Protein AF-A0A8S3UXZ7-F1 (afdb_monomer_lite)

Radius of gyration: 29.66 Å; chains: 1; bounding box: 58×80×73 Å

Structure (mmCIF, N/CA/C/O backbone):
data_AF-A0A8S3UXZ7-F1
#
_entry.id   AF-A0A8S3UXZ7-F1
#
loop_
_atom_site.group_PDB
_atom_site.id
_atom_site.type_symbol
_atom_site.label_atom_id
_atom_site.label_alt_id
_atom_site.label_comp_id
_atom_site.label_asym_id
_atom_site.label_entity_id
_atom_site.label_seq_id
_atom_site.pdbx_PDB_ins_code
_atom_site.Cartn_x
_atom_site.Cartn_y
_atom_site.Cartn_z
_atom_site.occupancy
_atom_site.B_iso_or_equiv
_atom_site.auth_seq_id
_atom_site.auth_comp_id
_atom_site.auth_asym_id
_atom_site.auth_atom_id
_atom_site.pdbx_PDB_model_num
ATOM 1 N N . MET A 1 1 ? 6.087 -29.374 24.971 1.00 51.69 1 MET A N 1
ATOM 2 C CA . MET A 1 1 ? 4.994 -28.971 25.876 1.00 51.69 1 MET A CA 1
ATOM 3 C C . MET A 1 1 ? 4.621 -30.212 26.651 1.00 51.69 1 MET A C 1
ATOM 5 O O . MET A 1 1 ? 4.441 -31.235 26.006 1.00 51.69 1 MET A O 1
ATOM 9 N N . ASN A 1 2 ? 4.566 -30.136 27.978 1.00 62.00 2 ASN A N 1
ATOM 10 C CA . ASN A 1 2 ? 4.047 -31.229 28.797 1.00 62.00 2 ASN A CA 1
ATOM 11 C C . ASN A 1 2 ? 2.540 -31.013 28.898 1.00 62.00 2 ASN A C 1
ATOM 13 O O . ASN A 1 2 ? 2.114 -30.048 29.524 1.00 62.00 2 ASN A O 1
ATOM 17 N N . TRP A 1 3 ? 1.761 -31.822 28.188 1.00 73.00 3 TRP A N 1
ATOM 18 C CA . TRP A 1 3 ? 0.302 -31.762 28.223 1.00 73.00 3 TRP A CA 1
ATOM 19 C C . TRP A 1 3 ? -0.227 -32.823 29.164 1.00 73.00 3 TRP A C 1
ATOM 21 O O . TRP A 1 3 ? 0.246 -33.961 29.138 1.00 73.00 3 TRP A O 1
ATOM 31 N N . THR A 1 4 ? -1.227 -32.463 29.962 1.00 82.38 4 THR A N 1
ATOM 32 C CA . THR A 1 4 ? -2.033 -33.474 30.639 1.00 82.38 4 THR A CA 1
ATOM 33 C C . THR A 1 4 ? -2.903 -34.212 29.608 1.00 82.38 4 THR A C 1
ATOM 35 O O . THR A 1 4 ? -3.165 -33.678 28.523 1.00 82.38 4 THR A O 1
ATOM 38 N N . PRO A 1 5 ? -3.389 -35.431 29.908 1.00 76.62 5 PRO A N 1
ATOM 39 C CA . PRO A 1 5 ? -4.329 -36.134 29.031 1.00 76.62 5 PRO A CA 1
ATOM 40 C C . PRO A 1 5 ? -5.580 -35.305 28.706 1.00 76.62 5 PRO A C 1
ATOM 42 O O . PRO A 1 5 ? -6.098 -35.372 27.592 1.00 76.62 5 PRO A O 1
ATOM 45 N N . ASN A 1 6 ? -6.017 -34.473 29.657 1.00 71.94 6 ASN A N 1
ATOM 46 C CA . ASN A 1 6 ? -7.145 -33.570 29.475 1.00 71.94 6 ASN A CA 1
ATOM 47 C C . ASN A 1 6 ? -6.810 -32.431 28.498 1.00 71.94 6 ASN A C 1
ATOM 49 O O . ASN A 1 6 ? -7.572 -32.185 27.570 1.00 71.94 6 ASN A O 1
ATOM 53 N N . ASP A 1 7 ? -5.631 -31.807 28.626 1.00 74.62 7 ASP A N 1
ATOM 54 C CA . ASP A 1 7 ? -5.168 -30.788 27.669 1.00 74.62 7 ASP A CA 1
ATOM 55 C C . ASP A 1 7 ? -5.044 -31.357 26.253 1.00 74.62 7 ASP A C 1
ATOM 57 O O . ASP A 1 7 ? -5.352 -30.680 25.272 1.00 74.62 7 ASP A O 1
ATOM 61 N N . TRP A 1 8 ? -4.589 -32.606 26.125 1.00 78.44 8 TRP A N 1
ATOM 62 C CA . TRP A 1 8 ? -4.492 -33.275 24.832 1.00 78.44 8 TRP A CA 1
ATOM 63 C C . TRP A 1 8 ? -5.868 -33.449 24.194 1.00 78.44 8 TRP A C 1
ATOM 65 O O . TRP A 1 8 ? -6.073 -33.061 23.041 1.00 78.44 8 TRP A O 1
ATOM 75 N N . TYR A 1 9 ? -6.820 -34.003 24.944 1.00 70.25 9 TYR A N 1
ATOM 76 C CA . TYR A 1 9 ? -8.163 -34.237 24.434 1.00 70.25 9 TYR A CA 1
ATOM 77 C C . TYR A 1 9 ? -8.888 -32.924 24.107 1.00 70.25 9 TYR A C 1
ATOM 79 O O . TYR A 1 9 ? -9.499 -32.817 23.043 1.00 70.25 9 TYR A O 1
ATOM 87 N N . GLU A 1 10 ? -8.743 -31.897 24.950 1.00 67.12 10 GLU A N 1
ATOM 88 C CA . GLU A 1 10 ? -9.335 -30.576 24.723 1.00 67.12 10 GLU A CA 1
ATOM 89 C C . GLU A 1 10 ? -8.821 -29.896 23.449 1.00 67.12 10 GLU A C 1
ATOM 91 O O . GLU A 1 10 ? -9.565 -29.237 22.725 1.00 67.12 10 GLU A O 1
ATOM 96 N N . ASN A 1 11 ? -7.542 -30.073 23.132 1.00 68.06 11 ASN A N 1
ATOM 97 C CA . ASN A 1 11 ? -6.922 -29.334 22.039 1.00 68.06 11 ASN A CA 1
ATOM 98 C C . ASN A 1 11 ? -6.845 -30.124 20.728 1.00 68.06 11 ASN A C 1
ATOM 100 O O . ASN A 1 11 ? -6.817 -29.511 19.666 1.00 68.06 11 ASN A O 1
ATOM 104 N N . ILE A 1 12 ? -6.820 -31.458 20.769 1.00 76.00 12 ILE A N 1
ATOM 105 C CA . ILE A 1 12 ? -6.626 -32.317 19.584 1.00 76.00 12 ILE A CA 1
ATOM 106 C C . ILE A 1 12 ? -7.857 -33.180 19.272 1.00 76.00 12 ILE A C 1
ATOM 108 O O . ILE A 1 12 ? -7.993 -33.633 18.138 1.00 76.00 12 ILE A O 1
ATOM 112 N N . ARG A 1 13 ? -8.790 -33.343 20.226 1.00 71.75 13 ARG A N 1
ATOM 113 C CA . ARG A 1 13 ? -10.093 -34.027 20.058 1.00 71.75 13 ARG A CA 1
ATOM 114 C C . ARG A 1 13 ? -10.000 -35.492 19.600 1.00 71.75 13 ARG A C 1
ATOM 116 O O . ARG A 1 13 ? -10.955 -36.036 19.059 1.00 71.75 13 ARG A O 1
ATOM 123 N N . MET A 1 14 ? -8.856 -36.142 19.817 1.00 76.44 14 MET A N 1
ATOM 124 C CA . MET A 1 14 ? -8.638 -37.564 19.520 1.00 76.44 14 MET A CA 1
ATOM 125 C C . MET A 1 14 ? -7.549 -38.164 20.414 1.00 76.44 14 MET A C 1
ATOM 127 O O . MET A 1 14 ? -6.751 -37.435 21.004 1.00 76.44 14 MET A O 1
ATOM 131 N N . SER A 1 15 ? -7.481 -39.496 20.491 1.00 79.19 15 SER A N 1
ATOM 132 C CA . SER A 1 15 ? -6.426 -40.191 21.237 1.00 79.19 15 SER A CA 1
ATOM 133 C C . SER A 1 15 ? -5.047 -40.000 20.593 1.00 79.19 15 SER A C 1
ATOM 135 O O . SER A 1 15 ? -4.924 -39.833 19.377 1.00 79.19 15 SER A O 1
ATOM 137 N N . GLN A 1 16 ? -3.986 -40.070 21.403 1.00 81.81 16 GLN A N 1
ATOM 138 C CA . GLN A 1 16 ? -2.608 -39.957 20.913 1.00 81.81 16 GLN A CA 1
ATOM 139 C C . GLN A 1 16 ? -2.250 -41.076 19.919 1.00 81.81 16 GLN A C 1
ATOM 141 O O . GLN A 1 16 ? -1.509 -40.845 18.969 1.00 81.81 16 GLN A O 1
ATOM 146 N N . GLN A 1 17 ? -2.844 -42.262 20.082 1.00 79.44 17 GLN A N 1
ATOM 147 C CA . GLN A 1 17 ? -2.691 -43.383 19.155 1.00 79.44 17 GLN A CA 1
ATOM 148 C C . GLN A 1 17 ? -3.288 -43.073 17.773 1.00 79.44 17 GLN A C 1
ATOM 150 O O . GLN A 1 17 ? -2.630 -43.300 16.760 1.00 79.44 17 GLN A O 1
ATOM 155 N N . SER A 1 18 ? -4.488 -42.482 17.727 1.00 71.00 18 SER A N 1
ATOM 156 C CA . SER A 1 18 ? -5.132 -42.068 16.469 1.00 71.00 18 SER A CA 1
ATOM 157 C C . SER A 1 18 ? -4.346 -40.952 15.783 1.00 71.00 18 SER A C 1
ATOM 159 O O . SER A 1 18 ? -4.120 -40.983 14.576 1.00 71.00 18 SER A O 1
ATOM 161 N N . PHE A 1 19 ? -3.868 -39.986 16.567 1.00 84.81 19 PHE A N 1
ATOM 162 C CA . PHE A 1 19 ? -3.031 -38.901 16.069 1.00 84.81 19 PHE A CA 1
ATOM 163 C C . PHE A 1 19 ? -1.716 -39.408 15.460 1.00 84.81 19 PHE A C 1
ATOM 165 O O . PHE A 1 19 ? -1.337 -38.968 14.374 1.00 84.81 19 PHE A O 1
ATOM 172 N N . ASN A 1 20 ? -1.032 -40.340 16.133 1.00 86.00 20 ASN A N 1
ATOM 173 C CA . ASN A 1 20 ? 0.209 -40.931 15.632 1.00 86.00 20 ASN A CA 1
ATOM 174 C C . ASN A 1 20 ? -0.036 -41.709 14.336 1.00 86.00 20 ASN A C 1
ATOM 176 O O . ASN A 1 20 ? 0.680 -41.490 13.366 1.00 86.00 20 ASN A O 1
ATOM 180 N N . HIS A 1 21 ? -1.113 -42.498 14.275 1.00 78.88 21 HIS A N 1
ATOM 181 C CA . HIS A 1 21 ? -1.503 -43.198 13.052 1.00 78.88 21 HIS A CA 1
ATOM 182 C C . HIS A 1 21 ? -1.698 -42.234 11.866 1.00 78.88 21 HIS A C 1
ATOM 184 O O . HIS A 1 21 ? -1.192 -42.476 10.773 1.00 78.88 21 HIS A O 1
ATOM 190 N N . ILE A 1 22 ? -2.366 -41.095 12.083 1.00 72.62 22 ILE A N 1
ATOM 191 C CA . ILE A 1 22 ? -2.537 -40.060 11.050 1.00 72.62 22 ILE A CA 1
ATOM 192 C C . ILE A 1 22 ? -1.192 -39.424 10.669 1.00 72.62 22 ILE A C 1
ATOM 194 O O . ILE A 1 22 ? -0.946 -39.153 9.494 1.00 72.62 22 ILE A O 1
ATOM 198 N N . CYS A 1 23 ? -0.303 -39.181 11.635 1.00 85.62 23 CYS A N 1
ATOM 199 C CA . CYS A 1 23 ? 1.032 -38.652 11.355 1.00 85.62 23 CYS A CA 1
ATOM 200 C C . CYS A 1 23 ? 1.858 -39.604 10.487 1.00 85.62 23 CYS A C 1
ATOM 202 O O . CYS A 1 23 ? 2.531 -39.130 9.572 1.00 85.62 23 CYS A O 1
ATOM 204 N N . ASP A 1 24 ? 1.772 -40.910 10.734 1.00 86.94 24 ASP A N 1
ATOM 205 C CA . ASP A 1 24 ? 2.476 -41.932 9.959 1.00 86.94 24 ASP A CA 1
ATOM 206 C C . ASP A 1 24 ? 1.970 -41.963 8.514 1.00 86.94 24 ASP A C 1
ATOM 208 O O . ASP A 1 24 ? 2.770 -41.906 7.582 1.00 86.94 24 ASP A O 1
ATOM 212 N N . GLN A 1 25 ? 0.649 -41.923 8.312 1.00 77.62 25 GLN A N 1
ATOM 213 C CA . GLN A 1 25 ? 0.039 -41.857 6.976 1.00 77.62 25 GLN A CA 1
ATOM 214 C C . GLN A 1 25 ? 0.425 -40.576 6.219 1.00 77.62 25 GLN A C 1
ATOM 216 O O . GLN A 1 25 ? 0.702 -40.601 5.021 1.00 77.62 25 GLN A O 1
ATOM 221 N N . LEU A 1 26 ? 0.470 -39.435 6.915 1.00 74.00 26 LEU A N 1
ATOM 222 C CA . LEU A 1 26 ? 0.805 -38.150 6.302 1.00 74.00 26 LEU A CA 1
ATOM 223 C C . LEU A 1 26 ? 2.308 -37.968 6.070 1.00 74.00 26 LEU A C 1
ATOM 225 O O . LEU A 1 26 ? 2.684 -37.163 5.215 1.00 74.00 26 LEU A O 1
ATOM 229 N N . SER A 1 27 ? 3.169 -38.685 6.800 1.00 84.31 27 SER A N 1
ATOM 230 C CA . SER A 1 27 ? 4.629 -38.529 6.746 1.00 84.31 27 SER A CA 1
ATOM 231 C C . SER A 1 27 ? 5.166 -38.557 5.310 1.00 84.31 27 SER A C 1
ATOM 233 O O . SER A 1 27 ? 5.872 -37.631 4.911 1.00 84.31 27 SER A O 1
ATOM 235 N N . VAL A 1 28 ? 4.693 -39.505 4.496 1.00 81.00 28 VAL A N 1
ATOM 236 C CA . VAL A 1 28 ? 5.068 -39.692 3.085 1.00 81.00 28 VAL A CA 1
ATOM 237 C C . VAL A 1 28 ? 4.857 -38.425 2.244 1.00 81.00 28 VAL A C 1
ATOM 239 O O . VAL A 1 28 ? 5.622 -38.148 1.323 1.00 81.00 28 VAL A O 1
ATOM 242 N N . PHE A 1 29 ? 3.849 -37.618 2.576 1.00 67.38 29 PHE A N 1
ATOM 243 C CA . PHE A 1 29 ? 3.473 -36.429 1.808 1.00 67.38 29 PHE A CA 1
ATOM 244 C C . PHE A 1 29 ? 4.081 -35.134 2.344 1.00 67.38 29 PHE A C 1
ATOM 246 O O . PHE A 1 29 ? 4.305 -34.186 1.586 1.00 67.38 29 PHE A O 1
ATOM 253 N N . ILE A 1 30 ? 4.291 -35.038 3.660 1.00 76.06 30 ILE A N 1
ATOM 254 C CA . ILE A 1 30 ? 4.630 -33.764 4.308 1.00 76.06 30 ILE A CA 1
ATOM 255 C C . ILE A 1 30 ? 5.971 -33.762 5.034 1.00 76.06 30 ILE A C 1
ATOM 257 O O . ILE A 1 30 ? 6.363 -32.707 5.544 1.00 76.06 30 ILE A O 1
ATOM 261 N N . GLU A 1 31 ? 6.703 -34.867 5.073 1.00 82.50 31 GLU A N 1
ATOM 262 C CA . GLU A 1 31 ? 8.063 -34.881 5.595 1.00 82.50 31 GLU A CA 1
ATOM 263 C C . GLU A 1 31 ? 8.992 -33.983 4.757 1.00 82.50 31 GLU A C 1
ATOM 265 O O . GLU A 1 31 ? 8.856 -33.831 3.542 1.00 82.50 31 GLU A O 1
ATOM 270 N N . ARG A 1 32 ? 9.917 -33.287 5.425 1.00 79.31 32 ARG A N 1
ATOM 271 C CA . ARG A 1 32 ? 10.868 -32.373 4.778 1.00 79.31 32 ARG A CA 1
ATOM 272 C C . ARG A 1 32 ? 12.284 -32.749 5.177 1.00 79.31 32 ARG A C 1
ATOM 274 O O . ARG A 1 32 ? 12.514 -33.156 6.308 1.00 79.31 32 ARG A O 1
ATOM 281 N N . ARG A 1 33 ? 13.239 -32.540 4.267 1.00 74.19 33 ARG A N 1
ATOM 282 C CA . ARG A 1 33 ? 14.666 -32.803 4.507 1.00 74.19 33 ARG A CA 1
ATOM 283 C C . ARG A 1 33 ? 15.343 -31.652 5.250 1.00 74.19 33 ARG A C 1
ATOM 285 O O . ARG A 1 33 ? 15.000 -30.482 5.058 1.00 74.19 33 ARG A O 1
ATOM 292 N N . THR A 1 34 ? 16.333 -31.989 6.072 1.00 73.50 34 THR A N 1
ATOM 293 C CA . THR A 1 34 ? 17.202 -31.012 6.737 1.00 73.50 34 THR A CA 1
ATOM 294 C C . THR A 1 34 ? 18.061 -30.275 5.718 1.00 73.50 34 THR A C 1
ATOM 296 O O . THR A 1 34 ? 18.668 -30.883 4.842 1.00 73.50 34 THR A O 1
ATOM 299 N N . THR A 1 35 ? 18.103 -28.948 5.830 1.00 72.75 35 THR A N 1
ATOM 300 C CA . THR A 1 35 ? 18.946 -28.086 4.988 1.00 72.75 35 THR A CA 1
ATOM 301 C C . THR A 1 35 ? 20.026 -27.426 5.838 1.00 72.75 35 THR A C 1
ATOM 303 O O . THR A 1 35 ? 19.853 -27.291 7.049 1.00 72.75 35 THR A O 1
ATOM 306 N N . LYS A 1 36 ? 21.100 -26.928 5.205 1.00 61.19 36 LYS A N 1
ATOM 307 C CA . LYS A 1 36 ? 22.182 -26.187 5.886 1.00 61.19 36 LYS A CA 1
ATOM 308 C C . LYS A 1 36 ? 21.702 -24.945 6.661 1.00 61.19 36 LYS A C 1
ATOM 310 O O . LYS A 1 36 ? 22.404 -24.482 7.548 1.00 61.19 36 LYS A O 1
ATOM 315 N N . PHE A 1 37 ? 20.522 -24.407 6.340 1.00 57.84 37 PHE A N 1
ATOM 316 C CA . PHE A 1 37 ? 19.999 -23.176 6.943 1.00 57.84 37 PHE A CA 1
ATOM 317 C C . PHE A 1 37 ? 18.995 -23.408 8.076 1.00 57.84 37 PHE A C 1
ATOM 319 O O . PHE A 1 37 ? 18.830 -22.537 8.930 1.00 57.84 37 PHE A O 1
ATOM 326 N N . ARG A 1 38 ? 18.263 -24.531 8.067 1.00 59.34 38 ARG A N 1
ATOM 327 C CA . ARG A 1 38 ? 17.196 -24.781 9.044 1.00 59.34 38 ARG A CA 1
ATOM 328 C C . ARG A 1 38 ? 16.815 -26.258 9.125 1.00 59.34 38 ARG A C 1
ATOM 330 O O . ARG A 1 38 ? 16.622 -26.907 8.092 1.00 59.34 38 ARG A O 1
ATOM 337 N N . SER A 1 39 ? 16.591 -26.737 10.350 1.00 70.81 39 SER A N 1
ATOM 338 C CA . SER A 1 39 ? 15.921 -28.010 10.613 1.00 70.81 39 SER A CA 1
ATOM 339 C C . SER A 1 39 ? 14.406 -27.907 10.347 1.00 70.81 39 SER A C 1
ATOM 341 O O . SER A 1 39 ? 13.754 -26.940 10.765 1.00 70.81 39 SER A O 1
ATOM 343 N N . PRO A 1 40 ? 13.818 -28.861 9.608 1.00 75.69 40 PRO A N 1
ATOM 344 C CA . PRO A 1 40 ? 12.392 -28.881 9.321 1.00 75.69 40 PRO A CA 1
ATOM 345 C C . PRO A 1 40 ? 11.590 -29.137 10.600 1.00 75.69 40 PRO A C 1
ATOM 347 O O . PRO A 1 40 ? 12.055 -29.777 11.541 1.00 75.69 40 PRO A O 1
ATOM 350 N N . HIS A 1 41 ? 10.359 -28.628 10.647 1.00 77.94 41 HIS A N 1
ATOM 351 C CA . HIS A 1 41 ? 9.440 -29.009 11.714 1.00 77.94 41 HIS A CA 1
ATOM 352 C C . HIS A 1 41 ? 9.001 -30.459 11.520 1.00 77.94 41 HIS A C 1
ATOM 354 O O . HIS A 1 41 ? 8.653 -30.842 10.403 1.00 77.94 41 HIS A O 1
ATOM 360 N N . LEU A 1 42 ? 8.970 -31.212 12.621 1.00 83.31 42 LEU A N 1
ATOM 361 C CA . LEU A 1 42 ? 8.466 -32.582 12.650 1.00 83.31 42 LEU A CA 1
ATOM 362 C C . LEU A 1 42 ? 7.042 -32.652 12.085 1.00 83.31 42 LEU A C 1
ATOM 364 O O . LEU A 1 42 ? 6.236 -31.745 12.317 1.00 83.31 42 LEU A O 1
ATOM 368 N N . VAL A 1 43 ? 6.742 -33.745 11.380 1.00 81.19 43 VAL A N 1
ATOM 369 C CA . VAL A 1 43 ? 5.420 -34.039 10.802 1.00 81.19 43 VAL A CA 1
ATOM 370 C C . VAL A 1 43 ? 4.335 -33.877 11.862 1.00 81.19 43 VAL A C 1
ATOM 372 O O . VAL A 1 43 ? 3.445 -33.046 11.688 1.00 81.19 43 VAL A O 1
ATOM 375 N N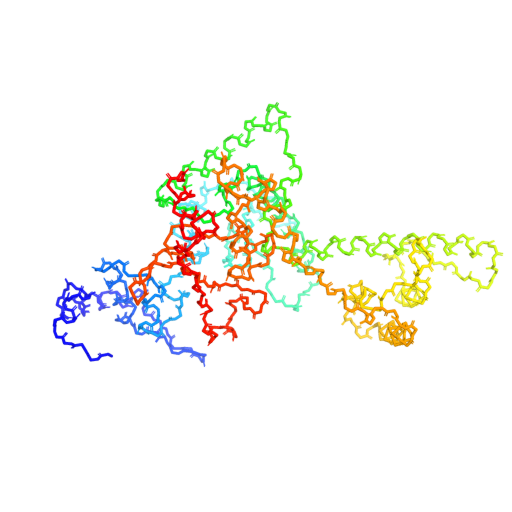 . GLY A 1 44 ? 4.498 -34.532 13.017 1.00 84.25 44 GLY A N 1
ATOM 376 C CA . GLY A 1 44 ? 3.559 -34.424 14.134 1.00 84.25 44 GLY A CA 1
ATOM 377 C C . GLY A 1 44 ? 3.306 -32.981 14.559 1.00 84.25 44 GLY A C 1
ATOM 378 O O . GLY A 1 44 ? 2.166 -32.554 14.671 1.00 84.25 44 GLY A O 1
ATOM 379 N N . LYS A 1 45 ? 4.348 -32.152 14.658 1.00 84.56 45 LYS A N 1
ATOM 380 C CA . LYS A 1 45 ? 4.195 -30.737 15.024 1.00 84.56 45 LYS A CA 1
ATOM 381 C C . LYS A 1 45 ? 3.358 -29.942 14.013 1.00 84.56 45 LYS A C 1
ATOM 383 O O . LYS A 1 45 ? 2.631 -29.035 14.407 1.00 84.56 45 LYS A O 1
ATOM 388 N N . ARG A 1 46 ? 3.454 -30.261 12.719 1.00 81.44 46 ARG A N 1
ATOM 389 C CA . ARG A 1 46 ? 2.655 -29.618 11.662 1.00 81.44 46 ARG A CA 1
ATOM 390 C C . ARG A 1 46 ? 1.204 -30.096 11.686 1.00 81.44 46 ARG A C 1
ATOM 392 O O . ARG A 1 46 ? 0.306 -29.270 11.587 1.00 81.44 46 ARG A O 1
ATOM 399 N N . VAL A 1 47 ? 0.996 -31.399 11.853 1.00 82.44 47 VAL A N 1
ATOM 400 C CA . VAL A 1 47 ? -0.327 -32.038 11.927 1.00 82.44 47 VAL A CA 1
ATOM 401 C C . VAL A 1 47 ? -1.102 -31.547 13.157 1.00 82.44 47 VAL A C 1
ATOM 403 O O . VAL A 1 47 ? -2.267 -31.173 13.058 1.00 82.44 47 VAL A O 1
ATOM 406 N N . MET A 1 48 ? -0.421 -31.422 14.295 1.00 83.62 48 MET A N 1
ATOM 407 C CA . MET A 1 48 ? -0.963 -30.929 15.566 1.00 83.62 48 MET A CA 1
ATOM 408 C C . MET A 1 48 ? -1.490 -29.493 15.476 1.00 83.62 48 MET A C 1
ATOM 410 O O . MET A 1 48 ? -2.529 -29.178 16.044 1.00 83.62 48 MET A O 1
ATOM 414 N N . VAL A 1 49 ? -0.818 -28.624 14.716 1.00 81.06 49 VAL A N 1
ATOM 415 C CA . VAL A 1 49 ? -1.277 -27.242 14.492 1.00 81.06 49 VAL A CA 1
ATOM 416 C C . VAL A 1 49 ? -2.572 -27.209 13.686 1.00 81.06 49 VAL A C 1
ATOM 418 O O . VAL A 1 49 ? -3.458 -26.414 13.994 1.00 81.06 49 VAL A O 1
ATOM 421 N N . THR A 1 50 ? -2.701 -28.083 12.688 1.00 74.25 50 THR A N 1
ATOM 422 C CA . THR A 1 50 ? -3.926 -28.210 11.892 1.00 74.25 50 THR A CA 1
ATOM 423 C C . THR A 1 50 ? -5.083 -28.716 12.747 1.00 74.25 50 THR A C 1
ATOM 425 O O . THR A 1 50 ? -6.131 -28.078 12.778 1.00 74.25 50 THR A O 1
ATOM 428 N N . PHE A 1 51 ? -4.893 -29.808 13.494 1.00 76.19 51 PHE A N 1
ATOM 429 C CA . PHE A 1 51 ? -5.958 -30.353 14.340 1.00 76.19 51 PHE A CA 1
ATOM 430 C C . PHE A 1 51 ? -6.368 -29.400 15.457 1.00 76.19 51 PHE A C 1
ATOM 432 O O . PHE A 1 51 ? -7.559 -29.226 15.686 1.00 76.19 51 PHE A O 1
ATOM 439 N N . TRP A 1 52 ? -5.423 -28.695 16.081 1.00 75.50 52 TRP A N 1
ATOM 440 C CA . TRP A 1 52 ? -5.776 -27.735 17.124 1.00 75.50 52 TRP A CA 1
ATOM 441 C C . TRP A 1 52 ? -6.544 -26.527 16.581 1.00 75.50 52 TRP A C 1
ATOM 443 O O . TRP A 1 52 ? -7.499 -26.054 17.204 1.00 75.50 52 TRP A O 1
ATOM 453 N N . ARG A 1 53 ? -6.212 -26.067 15.368 1.00 70.75 53 ARG A N 1
ATOM 454 C CA . ARG A 1 53 ? -7.034 -25.069 14.673 1.00 70.75 53 ARG A CA 1
ATOM 455 C C . ARG A 1 53 ? -8.454 -25.582 14.453 1.00 70.75 53 ARG A C 1
ATOM 457 O O . ARG A 1 53 ? -9.390 -24.841 14.732 1.00 70.75 53 ARG A O 1
ATOM 464 N N . LEU A 1 54 ? -8.602 -26.803 13.941 1.00 64.62 54 LEU A N 1
ATOM 465 C CA . LEU A 1 54 ? -9.911 -27.397 13.659 1.00 64.62 54 LEU A CA 1
ATOM 466 C C . LEU A 1 54 ? -10.736 -27.575 14.940 1.00 64.62 54 LEU A C 1
ATOM 468 O O . LEU A 1 54 ? -11.926 -27.295 14.942 1.00 64.62 54 LEU A O 1
ATOM 472 N N . ALA A 1 55 ? -10.088 -27.972 16.035 1.00 65.56 55 ALA A N 1
ATOM 473 C CA . ALA A 1 55 ? -10.727 -28.250 17.314 1.00 65.56 55 ALA A CA 1
ATOM 474 C C . ALA A 1 55 ? -11.188 -27.005 18.085 1.00 65.56 55 ALA A C 1
ATOM 476 O O . ALA A 1 55 ? -12.173 -27.078 18.815 1.00 65.56 55 ALA A O 1
ATOM 477 N N . THR A 1 56 ? -10.459 -25.888 17.989 1.00 62.28 56 THR A N 1
ATOM 478 C CA . THR A 1 56 ? -10.683 -24.712 18.861 1.00 62.28 56 THR A CA 1
ATOM 479 C C . THR A 1 56 ? -10.945 -23.416 18.100 1.00 62.28 56 THR A C 1
ATOM 481 O O . THR A 1 56 ? -11.180 -22.377 18.711 1.00 62.28 56 THR A O 1
ATOM 484 N N . ASN A 1 57 ? -10.864 -23.443 16.765 1.00 59.03 57 ASN A N 1
ATOM 485 C CA . ASN A 1 57 ? -10.963 -22.269 15.896 1.00 59.03 57 ASN A CA 1
ATOM 486 C C . ASN A 1 57 ? -10.009 -21.115 16.293 1.00 59.03 57 ASN A C 1
ATOM 488 O O . ASN A 1 57 ? -10.220 -19.950 15.953 1.00 59.03 57 ASN A O 1
ATOM 492 N N . ILE A 1 58 ? -8.908 -21.432 16.979 1.00 66.19 58 ILE A N 1
ATOM 493 C CA . ILE A 1 58 ? -7.902 -20.473 17.448 1.00 66.19 58 ILE A CA 1
ATOM 494 C C . ILE A 1 58 ? -7.033 -19.966 16.292 1.00 66.19 58 ILE A C 1
ATOM 496 O O . ILE A 1 58 ? -6.627 -20.741 15.427 1.00 66.19 58 ILE A O 1
ATOM 500 N N . GLU A 1 59 ? -6.773 -18.661 16.195 1.00 64.94 59 GLU A N 1
ATOM 501 C CA . GLU A 1 59 ? -6.083 -18.077 15.033 1.00 64.94 59 GLU A CA 1
ATOM 502 C C . GLU A 1 59 ? -4.706 -18.707 14.751 1.00 64.94 59 GLU A C 1
ATOM 504 O O . GLU A 1 59 ? -3.906 -18.939 15.661 1.00 64.94 59 GLU A O 1
ATOM 509 N N . PHE A 1 60 ? -4.351 -18.871 13.468 1.00 63.91 60 PHE A N 1
ATOM 510 C CA . PHE A 1 60 ? -3.013 -19.332 13.053 1.00 63.91 60 PHE A CA 1
ATOM 511 C C . PHE A 1 60 ? -1.879 -18.440 13.571 1.00 63.91 60 PHE A C 1
ATOM 513 O O . PHE A 1 60 ? -0.745 -18.897 13.735 1.00 63.91 60 PHE A O 1
ATOM 520 N N . ARG A 1 61 ? -2.177 -17.164 13.852 1.00 62.66 61 ARG A N 1
ATOM 521 C CA . ARG A 1 61 ? -1.263 -16.243 14.534 1.00 62.66 61 ARG A CA 1
ATOM 522 C C . ARG A 1 61 ? -0.897 -16.787 15.916 1.00 62.66 61 ARG A C 1
ATOM 524 O O . ARG A 1 61 ? 0.289 -16.888 16.221 1.00 62.66 61 ARG A O 1
ATOM 531 N N . THR A 1 62 ? -1.897 -17.157 16.707 1.00 68.44 62 THR A N 1
ATOM 532 C CA . THR A 1 62 ? -1.751 -17.674 18.070 1.00 68.44 62 THR A CA 1
ATOM 533 C C . THR A 1 62 ? -1.117 -19.063 18.073 1.00 68.44 62 THR A C 1
ATOM 535 O O . THR A 1 62 ? -0.158 -19.285 18.808 1.00 68.44 62 THR A O 1
ATOM 538 N N . LEU A 1 63 ? -1.527 -19.957 17.167 1.00 70.19 63 LEU A N 1
ATOM 539 C CA . LEU A 1 63 ? -0.893 -21.276 17.013 1.00 70.19 63 LEU A CA 1
ATOM 540 C C . LEU A 1 63 ? 0.576 -21.175 16.603 1.00 70.19 63 LEU A C 1
ATOM 542 O O . LEU A 1 63 ? 1.420 -21.889 17.134 1.00 70.19 63 LEU A O 1
ATOM 546 N N . GLY A 1 64 ? 0.917 -20.256 15.697 1.00 71.31 64 GLY A N 1
ATOM 547 C CA . GLY A 1 64 ? 2.310 -20.008 15.328 1.00 71.31 64 GLY A CA 1
ATOM 548 C C . GLY A 1 64 ? 3.174 -19.648 16.541 1.00 71.31 64 GLY A C 1
ATOM 549 O O . GLY A 1 64 ? 4.285 -20.157 16.673 1.00 71.31 64 GLY A O 1
ATOM 550 N N . HIS A 1 65 ? 2.650 -18.831 17.461 1.00 74.75 65 HIS A N 1
ATOM 551 C CA . HIS A 1 65 ? 3.335 -18.502 18.712 1.00 74.75 65 HIS A CA 1
ATOM 552 C C . HIS A 1 65 ? 3.442 -19.708 19.653 1.00 74.75 65 HIS A C 1
ATOM 554 O O . HIS A 1 65 ? 4.549 -20.016 20.089 1.00 74.75 65 HIS A O 1
ATOM 560 N N . LEU A 1 66 ? 2.338 -20.422 19.896 1.00 76.81 66 LEU A N 1
ATOM 561 C CA . LEU A 1 66 ? 2.304 -21.601 20.771 1.00 76.81 66 LEU A CA 1
ATOM 562 C C . LEU A 1 66 ? 3.289 -22.683 20.311 1.00 76.81 66 LEU A C 1
ATOM 564 O O . LEU A 1 66 ? 4.040 -23.237 21.106 1.00 76.81 66 LEU A O 1
ATOM 568 N N . PHE A 1 67 ? 3.366 -22.933 19.006 1.00 75.81 67 PHE A N 1
ATOM 569 C CA . PHE A 1 67 ? 4.242 -23.958 18.450 1.00 75.81 67 PHE A CA 1
ATOM 570 C C . PHE A 1 67 ? 5.632 -23.453 18.063 1.00 75.81 67 PHE A C 1
ATOM 572 O O . PHE A 1 67 ? 6.439 -24.231 17.554 1.00 75.81 67 PHE A O 1
ATOM 579 N N . GLY A 1 68 ? 5.961 -22.175 18.254 1.00 76.19 68 GLY A N 1
ATOM 580 C CA . GLY A 1 68 ? 7.229 -21.620 17.766 1.00 76.19 68 GLY A CA 1
ATOM 581 C C . GLY A 1 68 ? 7.413 -21.810 16.250 1.00 76.19 68 GLY A C 1
ATOM 582 O O . GLY A 1 68 ? 8.516 -22.089 15.775 1.00 76.19 68 GLY A O 1
ATOM 583 N N . MET A 1 69 ? 6.320 -21.723 15.488 1.00 74.31 69 MET A N 1
ATOM 584 C CA . MET A 1 69 ? 6.318 -21.785 14.029 1.00 74.31 69 MET A CA 1
ATOM 585 C C . MET A 1 69 ? 6.155 -20.388 13.434 1.00 74.31 69 MET A C 1
ATOM 587 O O . MET A 1 69 ? 5.388 -19.552 13.910 1.00 74.31 69 MET A O 1
ATOM 591 N N . GLY A 1 70 ? 6.870 -20.119 12.341 1.00 63.78 70 GLY A N 1
ATOM 592 C CA . GLY A 1 70 ? 6.668 -18.879 11.597 1.00 63.78 70 GLY A CA 1
ATOM 593 C C . GLY A 1 70 ? 5.246 -18.811 11.033 1.00 63.78 70 GLY A C 1
ATOM 594 O O . GLY A 1 70 ? 4.735 -19.814 10.548 1.00 63.78 70 GLY A O 1
ATOM 595 N N . ARG A 1 71 ? 4.621 -17.623 11.027 1.00 60.72 71 ARG A N 1
ATOM 596 C CA . ARG A 1 71 ? 3.279 -17.419 10.437 1.00 60.72 71 ARG A CA 1
ATOM 597 C C . ARG A 1 71 ? 3.180 -17.927 8.999 1.00 60.72 71 ARG A C 1
ATOM 599 O O . ARG A 1 71 ? 2.205 -18.569 8.663 1.00 60.72 71 ARG A O 1
ATOM 606 N N . SER A 1 72 ? 4.222 -17.728 8.191 1.00 55.56 72 SER A N 1
ATOM 607 C CA . SER A 1 72 ? 4.312 -18.259 6.823 1.00 55.56 72 SER A CA 1
ATOM 608 C C . SER A 1 72 ? 4.351 -19.789 6.738 1.00 55.56 72 SER A C 1
ATOM 610 O O . SER A 1 72 ? 4.168 -20.339 5.662 1.00 55.56 72 SER A O 1
ATOM 612 N N . THR A 1 73 ? 4.631 -20.474 7.846 1.00 60.28 73 THR A N 1
ATOM 613 C CA . THR A 1 73 ? 4.624 -21.937 7.962 1.00 60.28 73 THR A CA 1
ATOM 614 C C . THR A 1 73 ? 3.297 -22.459 8.514 1.00 60.28 73 THR A C 1
ATOM 616 O O . THR A 1 73 ? 2.908 -23.565 8.165 1.00 60.28 73 THR A O 1
ATOM 619 N N . ALA A 1 74 ? 2.608 -21.668 9.345 1.00 56.34 74 ALA A N 1
ATOM 620 C CA . ALA A 1 74 ? 1.278 -21.985 9.867 1.00 56.34 74 ALA A CA 1
ATOM 621 C C . ALA A 1 74 ? 0.154 -21.627 8.873 1.00 56.34 74 ALA A C 1
ATOM 623 O O . ALA A 1 74 ? -0.850 -22.319 8.815 1.00 56.34 74 ALA A O 1
ATOM 624 N N . TRP A 1 75 ? 0.333 -20.559 8.088 1.00 56.69 75 TRP A N 1
ATOM 625 C CA . TRP A 1 75 ? -0.631 -20.062 7.109 1.00 56.69 75 TRP A CA 1
ATOM 626 C C . TRP A 1 75 ? 0.079 -19.244 6.020 1.00 56.69 75 TRP A C 1
ATOM 628 O O . TRP A 1 75 ? 0.468 -18.089 6.224 1.00 56.69 75 TRP A O 1
ATOM 638 N N . LYS A 1 76 ? 0.259 -19.859 4.850 1.00 51.12 76 LYS A N 1
ATOM 639 C CA . LYS A 1 76 ? 0.447 -19.190 3.555 1.00 51.12 76 LYS A CA 1
ATOM 640 C C . LYS A 1 76 ? 0.274 -20.236 2.455 1.00 51.12 76 LYS A C 1
ATOM 642 O O . LYS A 1 76 ? 1.145 -21.085 2.280 1.00 51.12 76 LYS A O 1
ATOM 647 N N . HIS A 1 77 ? -0.809 -20.142 1.692 1.00 55.44 77 HIS A N 1
ATOM 648 C CA . HIS A 1 77 ? -0.798 -20.696 0.344 1.00 55.44 77 HIS A CA 1
ATOM 649 C C . HIS A 1 77 ? 0.065 -19.754 -0.494 1.00 55.44 77 HIS A C 1
ATOM 651 O O . HIS A 1 77 ? -0.218 -18.563 -0.588 1.00 55.44 77 HIS A O 1
ATOM 657 N N . HIS A 1 78 ? 1.194 -20.250 -0.993 1.00 61.94 78 HIS A N 1
ATOM 658 C CA . HIS A 1 78 ? 1.961 -19.512 -1.992 1.00 61.94 78 HIS A CA 1
ATOM 659 C C . HIS A 1 78 ? 1.140 -19.448 -3.280 1.00 61.94 78 HIS A C 1
ATOM 661 O O . HIS A 1 78 ? 0.500 -20.439 -3.619 1.00 61.94 78 HIS A O 1
ATOM 667 N N . ASP A 1 79 ? 1.211 -18.351 -4.029 1.00 68.94 79 ASP A N 1
ATOM 668 C CA . ASP A 1 79 ? 0.485 -18.223 -5.301 1.00 68.94 79 ASP A CA 1
ATOM 669 C C . ASP A 1 79 ? 0.818 -19.378 -6.262 1.00 68.94 79 ASP A C 1
ATOM 671 O O . ASP A 1 79 ? -0.062 -19.946 -6.898 1.00 68.94 79 ASP A O 1
ATOM 675 N N . ALA A 1 80 ? 2.073 -19.844 -6.260 1.00 75.62 80 ALA A N 1
ATOM 676 C CA . ALA A 1 80 ? 2.497 -21.036 -6.996 1.00 75.62 80 ALA A CA 1
ATOM 677 C C . ALA A 1 80 ? 1.808 -22.338 -6.537 1.00 75.62 80 ALA A C 1
ATOM 679 O O . ALA A 1 80 ? 1.599 -23.241 -7.342 1.00 75.62 80 ALA A O 1
ATOM 680 N N . HIS A 1 81 ? 1.452 -22.444 -5.255 1.00 76.88 81 HIS A N 1
ATOM 681 C CA . HIS A 1 81 ? 0.658 -23.554 -4.729 1.00 76.88 81 HIS A CA 1
ATOM 682 C C . HIS A 1 81 ? -0.811 -23.412 -5.130 1.00 76.88 81 HIS A C 1
ATOM 684 O O . HIS A 1 81 ? -1.424 -24.403 -5.501 1.00 76.88 81 HIS A O 1
ATOM 690 N N . VAL A 1 82 ? -1.376 -22.201 -5.089 1.00 80.25 82 VAL A N 1
ATOM 691 C CA . VAL A 1 82 ? -2.748 -21.958 -5.566 1.00 80.25 82 VAL A CA 1
ATOM 692 C C . VAL A 1 82 ? -2.864 -22.315 -7.045 1.00 80.25 82 VAL A C 1
ATOM 694 O O . VAL A 1 82 ? -3.805 -22.998 -7.428 1.00 80.25 82 VAL A O 1
ATOM 697 N N . LEU A 1 83 ? -1.876 -21.928 -7.859 1.00 84.44 83 LEU A N 1
ATOM 698 C CA . LEU A 1 83 ? -1.807 -22.330 -9.259 1.00 84.44 83 LEU A CA 1
ATOM 699 C C . LEU A 1 83 ? -1.777 -23.854 -9.383 1.00 84.44 83 LEU A C 1
ATOM 701 O O . LEU A 1 83 ? -2.614 -24.394 -10.092 1.00 84.44 83 LEU A O 1
ATOM 705 N N . ARG A 1 84 ? -0.876 -24.543 -8.671 1.00 82.75 84 ARG A N 1
ATOM 706 C CA . ARG A 1 84 ? -0.729 -26.008 -8.746 1.00 82.75 84 ARG A CA 1
ATOM 707 C C . ARG A 1 84 ? -2.026 -26.769 -8.452 1.00 82.75 84 ARG A C 1
ATOM 709 O O . ARG A 1 84 ? -2.284 -27.771 -9.102 1.00 82.75 84 ARG A O 1
ATOM 716 N N . GLU A 1 85 ? -2.831 -26.276 -7.518 1.00 80.56 85 GLU A N 1
ATOM 717 C CA . GLU A 1 85 ? -4.111 -26.892 -7.134 1.00 80.56 85 GLU A CA 1
ATOM 718 C C . GLU A 1 85 ? -5.300 -26.413 -7.989 1.00 80.56 85 GLU A C 1
ATOM 720 O O . GLU A 1 85 ? -6.434 -26.840 -7.785 1.00 80.56 85 GLU A O 1
ATOM 725 N N . SER A 1 86 ? -5.084 -25.484 -8.922 1.00 83.88 86 SER A N 1
ATOM 726 C CA . SER A 1 86 ? -6.162 -24.908 -9.725 1.00 83.88 86 SER A CA 1
ATOM 727 C C . SER A 1 86 ? -6.493 -25.756 -10.953 1.00 83.88 86 SER A C 1
ATOM 729 O O . SER A 1 86 ? -5.625 -26.377 -11.570 1.00 83.88 86 SER A O 1
ATOM 731 N N . SER A 1 87 ? -7.747 -25.674 -11.403 1.00 88.25 87 SER A N 1
ATOM 732 C CA . SER A 1 87 ? -8.167 -26.245 -12.689 1.00 88.25 87 SER A CA 1
ATOM 733 C C . SER A 1 87 ? -7.400 -25.659 -13.882 1.00 88.25 87 SER A C 1
ATOM 735 O O . SER A 1 87 ? -7.260 -26.330 -14.900 1.00 88.25 87 SER A O 1
ATOM 737 N N . VAL A 1 88 ? -6.862 -24.440 -13.752 1.00 89.06 88 VAL A N 1
ATOM 738 C CA . VAL A 1 88 ? -6.000 -23.804 -14.760 1.00 89.06 88 VAL A CA 1
ATOM 739 C C . VAL A 1 88 ? -4.728 -24.619 -14.966 1.00 89.06 88 VAL A C 1
ATOM 741 O O . VAL A 1 88 ? -4.372 -24.894 -16.105 1.00 89.06 88 VAL A O 1
ATOM 744 N N . PHE A 1 89 ? -4.066 -25.053 -13.889 1.00 90.12 89 PHE A N 1
ATOM 745 C CA . PHE A 1 89 ? -2.841 -25.849 -13.991 1.00 90.12 89 PHE A CA 1
ATOM 746 C C . PHE A 1 89 ? -3.099 -27.216 -14.620 1.00 90.12 89 PHE A C 1
ATOM 748 O O . PHE A 1 89 ? -2.310 -27.644 -15.461 1.00 90.12 89 PHE A O 1
ATOM 755 N N . LEU A 1 90 ? -4.210 -27.870 -14.261 1.00 89.69 90 LEU A N 1
ATOM 756 C CA . LEU A 1 90 ? -4.607 -29.147 -14.860 1.00 89.69 90 LEU A CA 1
ATOM 757 C C . LEU A 1 90 ? -4.829 -29.002 -16.371 1.00 89.69 90 LEU A C 1
ATOM 759 O O . LEU A 1 90 ? -4.175 -29.689 -17.149 1.00 89.69 90 LEU A O 1
ATOM 763 N N . LYS A 1 91 ? -5.669 -28.047 -16.788 1.00 91.19 91 LYS A N 1
ATOM 764 C CA . LYS A 1 91 ? -5.969 -27.805 -18.208 1.00 91.19 91 LYS A CA 1
ATOM 765 C C . LYS A 1 91 ? -4.745 -27.367 -19.006 1.00 91.19 91 LYS A C 1
ATOM 767 O O . LYS A 1 91 ? -4.548 -27.818 -20.126 1.00 91.19 91 LYS A O 1
ATOM 772 N N . ALA A 1 92 ? -3.906 -26.499 -18.443 1.00 90.44 92 ALA A N 1
ATOM 773 C CA . ALA A 1 92 ? -2.705 -26.026 -19.126 1.00 90.44 92 ALA A CA 1
ATOM 774 C C . ALA A 1 92 ? -1.671 -27.141 -19.302 1.00 90.44 92 ALA A C 1
ATOM 776 O O . ALA A 1 92 ? -1.069 -27.263 -20.363 1.00 90.44 92 ALA A O 1
ATOM 777 N N . SER A 1 93 ? -1.509 -27.990 -18.286 1.00 89.19 93 SER A N 1
ATOM 778 C CA . SER A 1 93 ? -0.599 -29.138 -18.355 1.00 89.19 93 SER A CA 1
ATOM 779 C C . SER A 1 93 ? -1.103 -30.228 -19.301 1.00 89.19 93 SER A C 1
ATOM 781 O O . SER A 1 93 ? -0.286 -30.949 -19.862 1.00 89.19 93 SER A O 1
ATOM 783 N N . ALA A 1 94 ? -2.420 -30.321 -19.506 1.00 89.19 94 ALA A N 1
ATOM 784 C CA . ALA A 1 94 ? -3.043 -31.189 -20.503 1.00 89.19 94 ALA A CA 1
ATOM 785 C C . ALA A 1 94 ? -3.041 -30.598 -21.930 1.00 89.19 94 ALA A C 1
ATOM 787 O O . ALA A 1 94 ? -3.459 -31.276 -22.861 1.00 89.19 94 ALA A O 1
ATOM 788 N N . GLY A 1 95 ? -2.591 -29.350 -22.122 1.00 87.38 95 GLY A N 1
ATOM 789 C CA . GLY A 1 95 ? -2.638 -28.672 -23.425 1.00 87.38 95 GLY A CA 1
ATOM 790 C C . GLY A 1 95 ? -4.041 -28.215 -23.849 1.00 87.38 95 GLY A C 1
ATOM 791 O O . GLY A 1 95 ? -4.258 -27.900 -25.009 1.00 87.38 95 GLY A O 1
ATOM 792 N N . GLU A 1 96 ? -5.001 -28.160 -22.924 1.00 90.69 96 GLU A N 1
ATOM 793 C CA . GLU A 1 96 ? -6.401 -27.796 -23.198 1.00 90.69 96 GLU A CA 1
ATOM 794 C C . GLU A 1 96 ? -6.703 -26.312 -22.938 1.00 90.69 96 GLU A C 1
ATOM 796 O O . GLU A 1 96 ? -7.777 -25.818 -23.281 1.00 90.69 96 GLU A O 1
ATOM 801 N N . LEU A 1 97 ? -5.803 -25.602 -22.248 1.00 90.81 97 LEU A N 1
ATOM 802 C CA . LEU A 1 97 ? -6.043 -24.213 -21.845 1.00 90.81 97 LEU A CA 1
ATOM 803 C C . LEU A 1 97 ? -5.713 -23.203 -22.946 1.00 90.81 97 LEU A C 1
ATOM 805 O O . LEU A 1 97 ? -6.416 -22.204 -23.091 1.00 90.81 97 LEU A O 1
ATOM 809 N N . LEU A 1 98 ? -4.596 -23.416 -23.639 1.00 89.62 98 LEU A N 1
ATOM 810 C CA . LEU A 1 98 ? -4.068 -22.496 -24.639 1.00 89.62 98 LEU A CA 1
ATOM 811 C C . LEU A 1 98 ? -4.389 -23.025 -26.042 1.00 89.62 98 LEU A C 1
ATOM 813 O O . LEU A 1 98 ? -4.512 -24.234 -26.218 1.00 89.62 98 LEU A O 1
ATOM 817 N N . PRO A 1 99 ? -4.547 -22.141 -27.037 1.00 87.19 99 PRO A N 1
ATOM 818 C CA . PRO A 1 99 ? -4.796 -22.563 -28.408 1.00 87.19 99 PRO A CA 1
ATOM 819 C C . PRO A 1 99 ? -3.584 -23.304 -28.999 1.00 87.19 99 PRO A C 1
ATOM 821 O O . PRO A 1 99 ? -2.439 -22.965 -28.709 1.00 87.19 99 PRO A O 1
ATOM 824 N N . ASN A 1 100 ? -3.848 -24.283 -29.867 1.00 84.81 100 ASN A N 1
ATOM 825 C CA . ASN A 1 100 ? -2.848 -25.219 -30.406 1.00 84.81 100 ASN A CA 1
ATOM 826 C C . ASN A 1 100 ? -2.085 -24.701 -31.640 1.00 84.81 100 ASN A C 1
ATOM 828 O O . ASN A 1 100 ? -1.749 -25.485 -32.525 1.00 84.81 100 ASN A O 1
ATOM 832 N N . TRP A 1 101 ? -1.835 -23.396 -31.740 1.00 90.56 101 TRP A N 1
ATOM 833 C CA . TRP A 1 101 ? -0.999 -22.843 -32.811 1.00 90.56 101 TRP A CA 1
ATOM 834 C C . TRP A 1 101 ? 0.432 -22.607 -32.322 1.00 90.56 101 TRP A C 1
ATOM 836 O O . TRP A 1 101 ? 0.674 -22.454 -31.125 1.00 90.56 101 TRP A O 1
ATOM 846 N N . THR A 1 102 ? 1.372 -22.567 -33.259 1.00 89.81 102 THR A N 1
ATOM 847 C CA . THR A 1 102 ? 2.778 -22.227 -33.026 1.00 89.81 102 THR A CA 1
ATOM 848 C C . THR A 1 102 ? 3.215 -21.143 -34.004 1.00 89.81 102 THR A C 1
ATOM 850 O O . THR A 1 102 ? 2.653 -21.011 -35.092 1.00 89.81 102 THR A O 1
ATOM 853 N N . GLU A 1 103 ? 4.188 -20.334 -33.594 1.00 91.75 103 GLU A N 1
ATOM 854 C CA . GLU A 1 103 ? 4.879 -19.384 -34.464 1.00 91.75 103 GLU A CA 1
ATOM 855 C C . GLU A 1 103 ? 6.325 -19.829 -34.664 1.00 91.75 103 GLU A C 1
ATOM 857 O O . GLU A 1 103 ? 7.020 -20.168 -33.706 1.00 91.75 103 GLU A O 1
ATOM 862 N N . ASN A 1 104 ? 6.790 -19.803 -35.911 1.00 91.50 104 ASN A N 1
ATOM 863 C CA . ASN A 1 104 ? 8.169 -20.127 -36.235 1.00 91.50 104 ASN A CA 1
ATOM 864 C C . ASN A 1 104 ? 9.072 -18.915 -35.967 1.00 91.50 104 ASN A C 1
ATOM 866 O O . ASN A 1 104 ? 8.972 -17.892 -36.647 1.00 91.50 104 ASN A O 1
ATOM 870 N N . LEU A 1 105 ? 9.949 -19.037 -34.973 1.00 87.75 105 LEU A N 1
ATOM 871 C CA . LEU A 1 105 ? 10.958 -18.045 -34.620 1.00 87.75 105 LEU A CA 1
ATOM 872 C C . LEU A 1 105 ? 12.338 -18.678 -34.795 1.00 87.75 105 LEU A C 1
ATOM 874 O O . LEU A 1 105 ? 12.706 -19.576 -34.043 1.00 87.75 105 LEU A O 1
ATOM 878 N N . ASP A 1 106 ? 13.092 -18.229 -35.799 1.00 86.62 106 ASP A N 1
ATOM 879 C CA . ASP A 1 106 ? 14.448 -18.714 -36.100 1.00 86.62 106 ASP A CA 1
ATOM 880 C C . ASP A 1 106 ? 14.552 -20.254 -36.207 1.00 86.62 106 ASP A C 1
ATOM 882 O O . ASP A 1 106 ? 15.467 -20.874 -35.664 1.00 86.62 106 ASP A O 1
ATOM 886 N N . ASN A 1 107 ? 13.613 -20.884 -36.928 1.00 90.06 107 ASN A N 1
ATOM 887 C CA . ASN A 1 107 ? 13.471 -22.343 -37.081 1.00 90.06 107 ASN A CA 1
ATOM 888 C C . ASN A 1 107 ? 13.065 -23.098 -35.804 1.00 90.06 107 ASN A C 1
ATOM 890 O O . ASN A 1 107 ? 13.198 -24.323 -35.738 1.00 90.06 107 ASN A O 1
ATOM 894 N N . VAL A 1 108 ? 12.547 -22.395 -34.797 1.00 88.62 108 VAL A N 1
ATOM 895 C CA . VAL A 1 108 ? 11.948 -22.987 -33.600 1.00 88.62 108 VAL A CA 1
ATOM 896 C C . VAL A 1 108 ? 10.446 -22.732 -33.626 1.00 88.62 108 VAL A C 1
ATOM 898 O O . VAL A 1 108 ? 10.008 -21.590 -33.701 1.00 88.62 108 VAL A O 1
ATOM 901 N N . GLU A 1 109 ? 9.648 -23.793 -33.537 1.00 89.56 109 GLU A N 1
ATOM 902 C CA . GLU A 1 109 ? 8.198 -23.682 -33.364 1.00 89.56 109 GLU A CA 1
ATOM 903 C C . GLU A 1 109 ? 7.881 -23.315 -31.912 1.00 89.56 109 GLU A C 1
ATOM 905 O O . GLU A 1 109 ? 8.142 -24.084 -30.981 1.00 89.56 109 GLU A O 1
ATOM 910 N N . VAL A 1 110 ? 7.332 -22.121 -31.711 1.00 89.12 110 VAL A N 1
ATOM 911 C CA . VAL A 1 110 ? 7.090 -21.542 -30.393 1.00 89.12 110 VAL A CA 1
ATOM 912 C C . VAL A 1 110 ? 5.581 -21.471 -30.125 1.00 89.12 110 VAL A C 1
ATOM 914 O O . VAL A 1 110 ? 4.875 -20.740 -30.820 1.00 89.12 110 VAL A O 1
ATOM 917 N N . PRO A 1 111 ? 5.052 -22.212 -29.131 1.00 89.88 111 PRO A N 1
ATOM 918 C CA . PRO A 1 111 ? 3.641 -22.140 -28.758 1.00 89.88 111 PRO A CA 1
ATOM 919 C C . PRO A 1 111 ? 3.336 -20.878 -27.931 1.00 89.88 111 PRO A C 1
ATOM 921 O O . PRO A 1 111 ? 4.248 -20.240 -27.398 1.00 89.88 111 PRO A O 1
ATOM 924 N N . PRO A 1 112 ? 2.056 -20.514 -27.747 1.00 91.19 112 PRO A N 1
ATOM 925 C CA . PRO A 1 112 ? 1.673 -19.470 -26.806 1.00 91.19 112 PRO A CA 1
ATOM 926 C C . PRO A 1 112 ? 2.023 -19.853 -25.359 1.00 91.19 112 PRO A C 1
ATOM 928 O O . PRO A 1 112 ? 1.907 -21.008 -24.949 1.00 91.19 112 PRO A O 1
ATOM 931 N N . PHE A 1 113 ? 2.373 -18.850 -24.546 1.00 90.06 113 PHE A N 1
ATOM 932 C CA . PHE A 1 113 ? 2.658 -19.017 -23.117 1.00 90.06 113 PHE A CA 1
ATOM 933 C C . PHE A 1 113 ? 1.859 -18.039 -22.260 1.00 90.06 113 PHE A C 1
ATOM 935 O O . PHE A 1 113 ? 1.598 -16.898 -22.644 1.00 90.06 113 PHE A O 1
ATOM 942 N N . ILE A 1 114 ? 1.564 -18.453 -21.031 1.00 90.38 114 ILE A N 1
ATOM 943 C CA . ILE A 1 114 ? 1.135 -17.554 -19.961 1.00 90.38 114 ILE A CA 1
ATOM 944 C C . ILE A 1 114 ? 2.373 -16.894 -19.355 1.00 90.38 114 ILE A C 1
ATOM 946 O O . ILE A 1 114 ? 3.386 -17.550 -19.116 1.00 90.38 114 ILE A O 1
ATOM 950 N N . ILE A 1 115 ? 2.293 -15.598 -19.060 1.00 87.06 115 ILE A N 1
ATOM 951 C CA . ILE A 1 115 ? 3.375 -14.871 -18.393 1.00 87.06 115 ILE A CA 1
ATOM 952 C C . ILE A 1 115 ? 3.174 -14.918 -16.876 1.00 87.06 115 ILE A C 1
ATOM 954 O O . ILE A 1 115 ? 2.210 -14.381 -16.332 1.00 87.06 115 ILE A O 1
ATOM 958 N N . GLY A 1 116 ? 4.117 -15.552 -16.187 1.00 82.38 116 GLY A N 1
ATOM 959 C CA . GLY A 1 116 ? 4.146 -15.709 -14.741 1.00 82.38 116 GLY A CA 1
ATOM 960 C C . GLY A 1 116 ? 4.937 -14.620 -14.016 1.00 82.38 116 GLY A C 1
ATOM 961 O O . GLY A 1 116 ? 5.789 -13.921 -14.563 1.00 82.38 116 GLY A O 1
ATOM 962 N N . ASP A 1 117 ? 4.639 -14.473 -12.731 1.00 72.62 117 ASP A N 1
ATOM 963 C CA . ASP A 1 117 ? 5.491 -13.776 -11.758 1.00 72.62 117 ASP A CA 1
ATOM 964 C C . ASP A 1 117 ? 6.796 -14.552 -11.499 1.00 72.62 117 ASP A C 1
ATOM 966 O O . ASP A 1 117 ? 6.781 -15.786 -11.564 1.00 72.62 117 ASP A O 1
ATOM 970 N N . PRO A 1 118 ? 7.915 -13.881 -11.157 1.00 72.56 118 PRO A N 1
ATOM 971 C CA . PRO A 1 118 ? 9.134 -14.539 -10.680 1.00 72.56 118 PRO A CA 1
ATOM 972 C C . PRO A 1 118 ? 8.917 -15.658 -9.647 1.00 72.56 118 PRO A C 1
ATOM 974 O O . PRO A 1 118 ? 9.698 -16.616 -9.605 1.00 72.56 118 PRO A O 1
ATOM 977 N N . ALA A 1 119 ? 7.858 -15.558 -8.834 1.00 73.06 119 ALA A N 1
ATOM 978 C CA . ALA A 1 119 ? 7.493 -16.553 -7.827 1.00 73.06 119 ALA A CA 1
ATOM 979 C C . ALA A 1 119 ? 6.965 -17.894 -8.385 1.00 73.06 119 ALA A C 1
ATOM 981 O O . ALA A 1 119 ? 6.936 -18.881 -7.645 1.00 73.06 119 ALA A O 1
ATOM 982 N N . TYR A 1 120 ? 6.548 -17.959 -9.652 1.00 82.81 120 TYR A N 1
ATOM 983 C CA . TYR A 1 120 ? 6.039 -19.184 -10.277 1.00 82.81 120 TYR A CA 1
ATOM 984 C C . TYR A 1 120 ? 7.169 -20.064 -10.847 1.00 82.81 120 TYR A C 1
ATOM 986 O O . TYR A 1 120 ? 8.295 -19.595 -11.052 1.00 82.81 120 TYR A O 1
ATOM 994 N N . PRO A 1 121 ? 6.928 -21.368 -11.079 1.00 82.88 121 PRO A N 1
ATOM 995 C CA . PRO A 1 121 ? 7.849 -22.205 -11.848 1.00 82.88 121 PRO A CA 1
ATOM 996 C C . PRO A 1 121 ? 7.849 -21.814 -13.335 1.00 82.88 121 PRO A C 1
ATOM 998 O O . PRO A 1 121 ? 6.895 -21.215 -13.818 1.00 82.88 121 PRO A O 1
ATOM 1001 N N . SER A 1 122 ? 8.916 -22.171 -14.054 1.00 85.31 122 SER A N 1
ATOM 1002 C CA . SER A 1 122 ? 8.905 -22.151 -15.523 1.00 85.31 122 SER A CA 1
ATOM 1003 C C . SER A 1 122 ? 8.341 -23.484 -16.008 1.00 85.31 122 SER A C 1
ATOM 1005 O O . SER A 1 122 ? 8.816 -24.525 -15.557 1.00 85.31 122 SER A O 1
ATOM 1007 N N . LEU A 1 123 ? 7.333 -23.457 -16.877 1.00 89.75 123 LEU A N 1
ATOM 1008 C CA . LEU A 1 123 ? 6.659 -24.635 -17.436 1.00 89.75 123 LEU A CA 1
ATOM 1009 C C . LEU A 1 123 ? 6.519 -24.472 -18.955 1.00 89.75 123 LEU A C 1
ATOM 1011 O O . LEU A 1 123 ? 6.687 -23.372 -19.475 1.00 89.75 123 LEU A O 1
ATOM 1015 N N . THR A 1 124 ? 6.150 -25.544 -19.657 1.00 88.38 124 THR A N 1
ATOM 1016 C CA . THR A 1 124 ? 5.935 -25.542 -21.120 1.00 88.38 124 THR A CA 1
ATOM 1017 C C . THR A 1 124 ? 4.850 -24.570 -21.587 1.00 88.38 124 THR A C 1
ATOM 1019 O O . THR A 1 124 ? 4.822 -24.205 -22.750 1.00 88.38 124 THR A O 1
ATOM 1022 N N . TRP A 1 125 ? 3.984 -24.127 -20.679 1.00 91.00 125 TRP A N 1
ATOM 1023 C CA . TRP A 1 125 ? 2.890 -23.186 -20.923 1.00 91.00 125 TRP A CA 1
ATOM 1024 C C . TRP A 1 125 ? 2.972 -21.935 -20.027 1.00 91.00 125 TRP A C 1
ATOM 1026 O O . TRP A 1 125 ? 2.097 -21.073 -20.097 1.00 91.00 125 TRP A O 1
ATOM 1036 N N . LEU A 1 126 ? 3.998 -21.821 -19.168 1.00 90.75 126 LEU A N 1
ATOM 1037 C CA . LEU A 1 126 ? 4.176 -20.716 -18.213 1.00 90.75 126 LEU A CA 1
ATOM 1038 C C . LEU A 1 126 ? 5.613 -20.199 -18.237 1.00 90.75 126 LEU A C 1
ATOM 1040 O O . LEU A 1 126 ? 6.535 -20.848 -17.740 1.00 90.75 126 LEU A O 1
ATOM 1044 N N . MET A 1 127 ? 5.789 -18.991 -18.754 1.00 89.94 127 MET A N 1
ATOM 1045 C CA . MET A 1 127 ? 7.084 -18.343 -18.909 1.00 89.94 127 MET A CA 1
ATOM 1046 C C . MET A 1 127 ? 7.303 -17.282 -17.829 1.00 89.94 127 MET A C 1
ATOM 1048 O O . MET A 1 127 ? 6.377 -16.567 -17.448 1.00 89.94 127 MET A O 1
ATOM 1052 N N . LYS A 1 128 ? 8.536 -17.145 -17.334 1.00 85.31 128 LYS A N 1
ATOM 1053 C CA . LYS A 1 128 ? 8.897 -16.139 -16.326 1.00 85.31 128 LYS A CA 1
ATOM 1054 C C . LYS A 1 128 ? 10.230 -15.472 -16.640 1.00 85.31 128 LYS A C 1
ATOM 1056 O O . LYS A 1 128 ? 11.027 -15.997 -17.409 1.00 85.31 128 LYS A O 1
ATOM 1061 N N . ALA A 1 129 ? 10.473 -14.337 -15.993 1.00 82.44 129 ALA A N 1
ATOM 1062 C CA . ALA A 1 129 ? 11.737 -13.616 -16.092 1.00 82.44 129 ALA A CA 1
ATOM 1063 C C . ALA A 1 129 ? 12.934 -14.462 -15.615 1.00 82.44 129 ALA A C 1
ATOM 1065 O O . ALA A 1 129 ? 12.825 -15.230 -14.650 1.00 82.44 129 ALA A O 1
ATOM 1066 N N . TYR A 1 130 ? 14.092 -14.258 -16.246 1.00 82.75 130 TYR A N 1
ATOM 1067 C CA . TYR A 1 130 ? 15.363 -14.820 -15.793 1.00 82.75 130 TYR A CA 1
ATOM 1068 C C . TYR A 1 130 ? 15.705 -14.298 -14.387 1.00 82.75 130 TYR A C 1
ATOM 1070 O O . TYR A 1 130 ? 15.637 -13.084 -14.162 1.00 82.75 130 TYR A O 1
ATOM 1078 N N . PRO A 1 131 ? 16.057 -15.180 -13.433 1.00 76.88 131 PRO A N 1
ATOM 1079 C CA . PRO A 1 131 ? 16.398 -14.783 -12.072 1.00 76.88 131 PRO A CA 1
ATOM 1080 C C . PRO A 1 131 ? 17.861 -14.327 -11.951 1.00 76.88 131 PRO A C 1
ATOM 1082 O O . PRO A 1 131 ? 18.738 -14.844 -12.636 1.00 76.88 131 PRO A O 1
ATOM 1085 N N . GLY A 1 132 ? 18.141 -13.442 -10.991 1.00 69.56 132 GLY A N 1
ATOM 1086 C CA . GLY A 1 132 ? 19.501 -13.015 -10.642 1.00 69.56 132 GLY A CA 1
ATOM 1087 C C . GLY A 1 132 ? 19.868 -11.620 -11.154 1.00 69.56 132 GLY A C 1
ATOM 1088 O O . GLY A 1 132 ? 19.105 -10.992 -11.880 1.00 69.56 132 GLY A O 1
ATOM 1089 N N . ASN A 1 133 ? 21.036 -11.133 -10.723 1.00 63.16 133 ASN A N 1
ATOM 1090 C CA . ASN A 1 133 ? 21.511 -9.773 -11.020 1.00 63.16 133 ASN A CA 1
ATOM 1091 C C . ASN A 1 133 ? 22.593 -9.732 -12.116 1.00 63.16 133 ASN A C 1
ATOM 1093 O O . ASN A 1 133 ? 22.839 -8.671 -12.675 1.00 63.16 133 ASN A O 1
ATOM 1097 N N . ASN A 1 134 ? 23.214 -10.871 -12.438 1.00 78.81 134 ASN A N 1
ATOM 1098 C CA . ASN A 1 134 ? 24.251 -10.985 -13.468 1.00 78.81 134 ASN A CA 1
ATOM 1099 C C . ASN A 1 134 ? 23.632 -11.552 -14.752 1.00 78.81 134 ASN A C 1
ATOM 1101 O O . ASN A 1 134 ? 23.877 -12.702 -15.108 1.00 78.81 134 ASN A O 1
ATOM 1105 N N . LEU A 1 135 ? 22.753 -10.771 -15.378 1.00 78.06 135 LEU A N 1
ATOM 1106 C CA . LEU A 1 135 ? 22.041 -11.159 -16.596 1.00 78.06 135 LEU A CA 1
ATOM 1107 C C . LEU A 1 135 ? 22.799 -10.682 -17.836 1.00 78.06 135 LEU A C 1
ATOM 1109 O O . LEU A 1 135 ? 23.297 -9.552 -17.838 1.00 78.06 135 LEU A O 1
ATOM 1113 N N . SER A 1 136 ? 22.828 -11.500 -18.891 1.00 84.75 136 SER A N 1
ATOM 1114 C CA . SER A 1 136 ? 23.326 -11.066 -20.204 1.00 84.75 136 SER A CA 1
ATOM 1115 C C . SER A 1 136 ? 22.447 -9.951 -20.786 1.00 84.75 136 SER A C 1
ATOM 1117 O O . SER A 1 136 ? 21.309 -9.749 -20.347 1.00 84.75 136 SER A O 1
ATOM 1119 N N . GLN A 1 137 ? 22.948 -9.229 -21.788 1.00 70.81 137 GLN A N 1
ATOM 1120 C CA . GLN A 1 137 ? 22.194 -8.150 -22.431 1.00 70.81 137 GLN A CA 1
ATOM 1121 C C . GLN A 1 137 ? 20.874 -8.665 -23.033 1.00 70.81 137 GLN A C 1
ATOM 1123 O O . GLN A 1 137 ? 19.823 -8.050 -22.858 1.00 70.81 137 GLN A O 1
ATOM 1128 N N . GLU A 1 138 ? 20.890 -9.845 -23.647 1.00 80.94 138 GLU A N 1
ATOM 1129 C CA . GLU A 1 138 ? 19.718 -10.497 -24.236 1.00 80.94 138 GLU A CA 1
ATOM 1130 C C . GLU A 1 138 ? 18.688 -10.872 -23.162 1.00 80.94 138 GLU A C 1
ATOM 1132 O O . GLU A 1 138 ? 17.490 -10.626 -23.324 1.00 80.94 138 GLU A O 1
ATOM 1137 N N . GLN A 1 139 ? 19.144 -11.398 -22.019 1.00 75.94 139 GLN A N 1
ATOM 1138 C CA . GLN A 1 139 ? 18.278 -11.729 -20.882 1.00 75.94 139 GLN A CA 1
ATOM 1139 C C . GLN A 1 139 ? 17.641 -10.481 -20.262 1.00 75.94 139 GLN A C 1
ATOM 1141 O O . GLN A 1 139 ? 16.479 -10.516 -19.847 1.00 75.94 139 GLN A O 1
ATOM 1146 N N . GLN A 1 140 ? 18.371 -9.363 -20.211 1.00 66.62 140 GLN A N 1
ATOM 1147 C CA . GLN A 1 140 ? 17.838 -8.081 -19.748 1.00 66.62 140 GLN A CA 1
ATOM 1148 C C . GLN A 1 140 ? 16.767 -7.544 -20.702 1.00 66.62 140 GLN A C 1
ATOM 1150 O O . GLN A 1 140 ? 15.695 -7.134 -20.250 1.00 66.62 140 GLN A O 1
ATOM 1155 N N . VAL A 1 141 ? 17.016 -7.599 -22.015 1.00 72.38 141 VAL A N 1
ATOM 1156 C CA . VAL A 1 141 ? 16.039 -7.209 -23.044 1.00 72.38 141 VAL A CA 1
ATOM 1157 C C . VAL A 1 141 ? 14.781 -8.072 -22.945 1.00 72.38 141 VAL A C 1
ATOM 1159 O O . VAL A 1 141 ? 13.670 -7.535 -22.932 1.00 72.38 141 VAL A O 1
ATOM 1162 N N . PHE A 1 142 ? 14.934 -9.389 -22.799 1.00 82.38 142 PHE A N 1
ATOM 1163 C CA . PHE A 1 142 ? 13.817 -10.308 -22.592 1.00 82.38 142 PHE A CA 1
ATOM 1164 C C . PHE A 1 142 ? 13.014 -9.955 -21.330 1.00 82.38 142 PHE A C 1
ATOM 1166 O O . PHE A 1 142 ? 11.801 -9.753 -21.406 1.00 82.38 142 PHE A O 1
ATOM 1173 N N . ASN A 1 143 ? 13.680 -9.799 -20.180 1.00 79.62 143 ASN A N 1
ATOM 1174 C CA . ASN A 1 143 ? 13.025 -9.438 -18.921 1.00 79.62 143 ASN A CA 1
ATOM 1175 C C . ASN A 1 143 ? 12.295 -8.088 -19.015 1.00 79.62 143 ASN A C 1
ATOM 1177 O O . ASN A 1 143 ? 11.200 -7.938 -18.468 1.00 79.62 143 ASN A O 1
ATOM 1181 N N . CYS A 1 144 ? 12.863 -7.116 -19.733 1.00 70.44 144 CYS A N 1
ATOM 1182 C CA . CYS A 1 144 ? 12.233 -5.824 -19.991 1.00 70.44 144 CYS A CA 1
ATOM 1183 C C . CYS A 1 144 ? 10.940 -5.981 -20.808 1.00 70.44 144 CYS A C 1
ATOM 1185 O O . CYS A 1 144 ? 9.891 -5.468 -20.411 1.00 70.44 144 CYS A O 1
ATOM 1187 N N . ARG A 1 145 ? 10.978 -6.744 -21.908 1.00 76.00 145 ARG A N 1
ATOM 1188 C CA . ARG A 1 145 ? 9.798 -7.021 -22.747 1.00 76.00 145 ARG A CA 1
ATOM 1189 C C . ARG A 1 145 ? 8.713 -7.775 -21.976 1.00 76.00 145 ARG A C 1
ATOM 1191 O O . ARG A 1 145 ? 7.551 -7.375 -22.017 1.00 76.00 145 ARG A O 1
ATOM 1198 N N . LEU A 1 146 ? 9.092 -8.792 -21.203 1.00 77.56 146 LEU A N 1
ATOM 1199 C CA . LEU A 1 146 ? 8.172 -9.560 -20.361 1.00 77.56 146 LEU A CA 1
ATOM 1200 C C . LEU A 1 146 ? 7.519 -8.675 -19.285 1.00 77.56 146 LEU A C 1
ATOM 1202 O O . LEU A 1 146 ? 6.312 -8.751 -19.059 1.00 77.56 146 LEU A O 1
ATOM 1206 N N . SER A 1 147 ? 8.287 -7.778 -18.661 1.00 69.94 147 SER A N 1
ATOM 1207 C CA . SER A 1 147 ? 7.770 -6.797 -17.696 1.00 69.94 147 SER A CA 1
ATOM 1208 C C . SER A 1 147 ? 6.794 -5.801 -18.338 1.00 69.94 147 SER A C 1
ATOM 1210 O O . SER A 1 147 ? 5.743 -5.505 -17.765 1.00 69.94 147 SER A O 1
ATOM 1212 N N . ARG A 1 148 ? 7.080 -5.330 -19.561 1.00 64.25 148 ARG A N 1
ATOM 1213 C CA . ARG A 1 148 ? 6.163 -4.471 -20.331 1.00 64.25 148 ARG A CA 1
ATOM 1214 C C . ARG A 1 148 ? 4.847 -5.181 -20.641 1.00 64.25 148 ARG A C 1
ATOM 1216 O O . ARG A 1 148 ? 3.796 -4.584 -20.437 1.00 64.25 148 ARG A O 1
ATOM 1223 N N . ALA A 1 149 ? 4.898 -6.445 -21.060 1.00 73.75 149 ALA A N 1
ATOM 1224 C CA . ALA A 1 149 ? 3.698 -7.246 -21.299 1.00 73.75 149 ALA A CA 1
ATOM 1225 C C . ALA A 1 149 ? 2.865 -7.429 -20.014 1.00 73.75 149 ALA A C 1
ATOM 1227 O O . ALA A 1 149 ? 1.643 -7.288 -20.036 1.00 73.75 149 ALA A O 1
ATOM 1228 N N . ARG A 1 150 ? 3.521 -7.650 -18.865 1.00 74.31 150 ARG A N 1
ATOM 1229 C CA . ARG A 1 150 ? 2.847 -7.707 -17.557 1.00 74.31 150 ARG A CA 1
ATOM 1230 C C . ARG A 1 150 ? 2.203 -6.389 -17.144 1.00 74.31 150 ARG A C 1
ATOM 1232 O O . ARG A 1 150 ? 1.184 -6.409 -16.461 1.00 74.31 150 ARG A O 1
ATOM 1239 N N . MET A 1 151 ? 2.764 -5.249 -17.539 1.00 64.50 151 MET A N 1
ATOM 1240 C CA . MET A 1 151 ? 2.214 -3.948 -17.154 1.00 64.50 151 MET A CA 1
ATOM 1241 C C . MET A 1 151 ? 0.749 -3.806 -17.583 1.00 64.50 151 MET A C 1
ATOM 1243 O O . MET A 1 151 ? -0.048 -3.250 -16.837 1.00 64.50 151 MET A O 1
ATOM 1247 N N . THR A 1 152 ? 0.364 -4.387 -18.723 1.00 71.19 152 THR A N 1
ATOM 1248 C CA . THR A 1 152 ? -1.022 -4.389 -19.206 1.00 71.19 152 THR A CA 1
ATOM 1249 C C . THR A 1 152 ? -1.983 -5.038 -18.209 1.00 71.19 152 THR A C 1
ATOM 1251 O O . THR A 1 152 ? -3.023 -4.458 -17.894 1.00 71.19 152 THR A O 1
ATOM 1254 N N . ILE A 1 153 ? -1.634 -6.212 -17.666 1.00 69.56 153 ILE A N 1
ATOM 1255 C CA . ILE A 1 153 ? -2.505 -6.919 -16.717 1.00 69.56 153 ILE A CA 1
ATOM 1256 C C . ILE A 1 153 ? -2.493 -6.258 -15.332 1.00 69.56 153 ILE A C 1
ATOM 1258 O O . ILE A 1 153 ? -3.534 -6.170 -14.683 1.00 69.56 153 ILE A O 1
ATOM 1262 N N . GLU A 1 154 ? -1.351 -5.712 -14.906 1.00 64.38 154 GLU A N 1
ATOM 1263 C CA . GLU A 1 154 ? -1.249 -4.926 -13.669 1.00 64.38 154 GLU A CA 1
ATOM 1264 C C . GLU A 1 154 ? -2.119 -3.660 -13.753 1.00 64.38 154 GLU A C 1
ATOM 1266 O O . GLU A 1 154 ? -2.872 -3.357 -12.827 1.00 64.38 154 GLU A O 1
ATOM 1271 N N . CYS A 1 155 ? -2.099 -2.959 -14.893 1.00 64.56 155 CYS A N 1
ATOM 1272 C CA . CYS A 1 155 ? -2.971 -1.816 -15.164 1.00 64.56 155 CYS A CA 1
ATOM 1273 C C . CYS A 1 155 ? -4.450 -2.217 -15.184 1.00 64.56 155 CYS A C 1
ATOM 1275 O O . CYS A 1 155 ? -5.273 -1.516 -14.595 1.00 64.56 155 CYS A O 1
ATOM 1277 N N . ALA A 1 156 ? -4.799 -3.346 -15.808 1.00 71.88 156 ALA A N 1
ATOM 1278 C CA . ALA A 1 156 ? -6.172 -3.847 -15.836 1.00 71.88 156 ALA A CA 1
ATOM 1279 C C . ALA A 1 156 ? -6.691 -4.158 -14.422 1.00 71.88 156 ALA A C 1
ATOM 1281 O O . ALA A 1 156 ? -7.758 -3.679 -14.030 1.00 71.88 156 ALA A O 1
ATOM 1282 N N . PHE A 1 157 ? -5.912 -4.878 -13.607 1.00 67.75 157 PHE A N 1
ATOM 1283 C CA . PHE A 1 157 ? -6.271 -5.136 -12.212 1.00 67.75 157 PHE A CA 1
ATOM 1284 C C . PHE A 1 157 ? -6.297 -3.862 -11.367 1.00 67.75 157 PHE A C 1
ATOM 1286 O O . PHE A 1 157 ? -7.153 -3.741 -10.490 1.00 67.75 157 PHE A O 1
ATOM 1293 N N . GLY A 1 158 ? -5.401 -2.909 -11.627 1.00 64.06 158 GLY A N 1
ATOM 1294 C CA . GLY A 1 158 ? -5.426 -1.582 -11.017 1.00 64.06 158 GLY A CA 1
ATOM 1295 C C . GLY A 1 158 ? -6.748 -0.868 -11.293 1.00 64.06 158 GLY A C 1
ATOM 1296 O O . GLY A 1 158 ? -7.452 -0.496 -10.359 1.00 64.06 158 GLY A O 1
ATOM 1297 N N . ARG A 1 159 ? -7.160 -0.764 -12.559 1.00 70.94 159 ARG A N 1
ATOM 1298 C CA . ARG A 1 159 ? -8.444 -0.154 -12.950 1.00 70.94 159 ARG A CA 1
ATOM 1299 C C . ARG A 1 159 ? -9.643 -0.874 -12.334 1.00 70.94 159 ARG A C 1
ATOM 1301 O O . ARG A 1 159 ? -10.561 -0.228 -11.828 1.00 70.94 159 ARG A O 1
ATOM 1308 N N . LEU A 1 160 ? -9.630 -2.207 -12.329 1.00 70.38 160 LEU A N 1
ATOM 1309 C CA . LEU A 1 160 ? -10.698 -3.010 -11.737 1.00 70.38 160 LEU A CA 1
ATOM 1310 C C . LEU A 1 160 ? -10.846 -2.729 -10.235 1.00 70.38 160 LEU A C 1
ATOM 1312 O O . LEU A 1 160 ? -11.945 -2.439 -9.770 1.00 70.38 160 LEU A O 1
ATOM 1316 N N . LYS A 1 161 ? -9.734 -2.758 -9.491 1.00 63.72 161 LYS A N 1
ATOM 1317 C CA . LYS A 1 161 ? -9.702 -2.456 -8.051 1.00 63.72 161 LYS A CA 1
ATOM 1318 C C . LYS A 1 161 ? -10.104 -1.010 -7.758 1.00 63.72 161 LYS A C 1
ATOM 1320 O O . LYS A 1 161 ? -10.759 -0.755 -6.755 1.00 63.72 161 LYS A O 1
ATOM 1325 N N . GLY A 1 162 ? -9.744 -0.073 -8.632 1.00 62.19 162 GLY A N 1
ATOM 1326 C CA . GLY A 1 162 ? -10.049 1.350 -8.472 1.00 62.19 162 GLY A CA 1
ATOM 1327 C C . GLY A 1 162 ? -11.516 1.662 -8.581 1.00 62.19 162 GLY A C 1
ATOM 1328 O O . GLY A 1 162 ? -12.062 2.385 -7.750 1.00 62.19 162 GLY A O 1
ATOM 1329 N N . ARG A 1 163 ? -12.148 1.058 -9.587 1.00 71.25 163 ARG A N 1
ATOM 1330 C CA . ARG A 1 163 ? -13.588 1.151 -9.792 1.00 71.25 163 ARG A CA 1
ATOM 1331 C C . ARG A 1 163 ? -14.333 0.420 -8.671 1.00 71.25 163 ARG A C 1
ATOM 1333 O O . ARG A 1 163 ? -15.269 0.967 -8.100 1.00 71.25 163 ARG A O 1
ATOM 1340 N N . TRP A 1 164 ? -13.875 -0.778 -8.300 1.00 73.00 164 TRP A N 1
ATOM 1341 C CA . TRP A 1 164 ? -14.523 -1.636 -7.304 1.00 73.00 164 TRP A CA 1
ATOM 1342 C C . TRP A 1 164 ? -13.669 -1.780 -6.046 1.00 73.00 164 TRP A C 1
ATOM 1344 O O . TRP A 1 164 ? -12.992 -2.786 -5.819 1.00 73.00 164 TRP A O 1
ATOM 1354 N N . ARG A 1 165 ? -13.729 -0.755 -5.188 1.00 66.38 165 ARG A N 1
ATOM 1355 C CA . ARG A 1 165 ? -12.887 -0.635 -3.983 1.00 66.38 165 ARG A CA 1
ATOM 1356 C C . ARG A 1 165 ? -13.038 -1.785 -2.981 1.00 66.38 165 ARG A C 1
ATOM 1358 O O . ARG A 1 165 ? -12.144 -2.000 -2.163 1.00 66.38 165 ARG A O 1
ATOM 1365 N N . CYS A 1 166 ? -14.128 -2.547 -3.052 1.00 64.56 166 CYS A N 1
ATOM 1366 C CA . CYS A 1 166 ? -14.320 -3.766 -2.266 1.00 64.56 166 CYS A CA 1
ATOM 1367 C C . CYS A 1 166 ? -13.197 -4.798 -2.494 1.00 64.56 166 CYS A C 1
ATOM 1369 O O . CYS A 1 166 ? -12.846 -5.514 -1.566 1.00 64.56 166 CYS A O 1
ATOM 1371 N N . LEU A 1 167 ? -12.554 -4.804 -3.669 1.00 65.31 167 LEU A N 1
ATOM 1372 C CA . LEU A 1 167 ? -11.425 -5.684 -4.001 1.00 65.31 167 LEU A CA 1
ATOM 1373 C C . LEU A 1 167 ? -10.079 -5.246 -3.386 1.00 65.31 167 LEU A C 1
ATOM 1375 O O . LEU A 1 167 ? -9.091 -5.973 -3.496 1.00 65.31 167 LEU A O 1
ATOM 1379 N N . ILE A 1 168 ? -10.007 -4.051 -2.787 1.00 58.94 168 ILE A N 1
ATOM 1380 C CA . ILE A 1 168 ? -8.779 -3.485 -2.194 1.00 58.94 168 ILE A CA 1
ATOM 1381 C C . ILE A 1 168 ? -8.636 -3.902 -0.728 1.00 58.94 168 ILE A C 1
ATOM 1383 O O . ILE A 1 168 ? -7.526 -4.129 -0.239 1.00 58.94 168 ILE A O 1
ATOM 1387 N N . LYS A 1 169 ? -9.756 -3.979 -0.005 1.00 53.31 169 LYS A N 1
ATOM 1388 C CA . LYS A 1 169 ? -9.771 -4.337 1.415 1.00 53.31 169 LYS A CA 1
ATOM 1389 C C . LYS A 1 169 ? -9.699 -5.855 1.586 1.00 53.31 169 LYS A C 1
ATOM 1391 O O . LYS A 1 169 ? -10.050 -6.620 0.691 1.00 53.31 169 LYS A O 1
ATOM 1396 N N . ARG A 1 170 ? -9.254 -6.305 2.766 1.00 53.91 170 ARG A N 1
ATOM 1397 C CA . ARG A 1 170 ? -9.511 -7.693 3.176 1.00 53.91 170 ARG A CA 1
ATOM 1398 C C . ARG A 1 170 ? -11.026 -7.860 3.246 1.00 53.91 170 ARG A C 1
ATOM 1400 O O . ARG A 1 170 ? -11.677 -7.073 3.920 1.00 53.91 170 ARG A O 1
ATOM 1407 N N . LEU A 1 171 ? -11.552 -8.817 2.491 1.00 54.84 171 LEU A N 1
ATOM 1408 C CA . LEU A 1 171 ? -12.980 -9.092 2.441 1.00 54.84 171 LEU A CA 1
ATOM 1409 C C . LEU A 1 171 ? -13.383 -9.805 3.733 1.00 54.84 171 LEU A C 1
ATOM 1411 O O . LEU A 1 171 ? -12.842 -10.869 4.026 1.00 54.84 171 LEU A O 1
ATOM 1415 N N . ASP A 1 172 ? -14.347 -9.244 4.458 1.00 51.59 172 ASP A N 1
ATOM 1416 C CA . ASP A 1 172 ? -14.959 -9.860 5.645 1.00 51.59 172 ASP A CA 1
ATOM 1417 C C . ASP A 1 172 ? -16.059 -10.876 5.260 1.00 51.59 172 ASP A C 1
ATOM 1419 O O . ASP A 1 172 ? -16.991 -11.128 6.018 1.00 51.59 172 ASP A O 1
ATOM 1423 N N . ASN A 1 173 ? -15.955 -11.463 4.062 1.00 52.19 173 ASN A N 1
ATOM 1424 C CA . ASN A 1 173 ? -16.931 -12.397 3.508 1.00 52.19 173 ASN A CA 1
ATOM 1425 C C . ASN A 1 173 ? -16.467 -13.853 3.661 1.00 52.19 173 ASN A C 1
ATOM 1427 O O . ASN A 1 173 ? -15.267 -14.144 3.665 1.00 52.19 173 ASN A O 1
ATOM 1431 N N . GLU A 1 174 ? -17.414 -14.794 3.661 1.00 52.66 174 GLU A N 1
ATOM 1432 C CA . GLU A 1 174 ? -17.098 -16.217 3.519 1.00 52.66 174 GLU A CA 1
ATOM 1433 C C . GLU A 1 174 ? -16.362 -16.486 2.196 1.00 52.66 174 GLU A C 1
ATOM 1435 O O . GLU A 1 174 ? -16.770 -16.003 1.134 1.00 52.66 174 GLU A O 1
ATOM 1440 N N . LEU A 1 175 ? -15.291 -17.290 2.249 1.00 51.94 175 LEU A N 1
ATOM 1441 C CA . LEU A 1 175 ? -14.392 -17.590 1.119 1.00 51.94 175 LEU A CA 1
ATOM 1442 C C . LEU A 1 175 ? -15.129 -18.022 -0.161 1.00 51.94 175 LEU A C 1
ATOM 1444 O O . LEU A 1 175 ? -14.685 -17.691 -1.261 1.00 51.94 175 LEU A O 1
ATOM 1448 N N . TYR A 1 176 ? -16.263 -18.715 -0.027 1.00 52.84 176 TYR A N 1
ATOM 1449 C CA . TYR A 1 176 ? -17.069 -19.190 -1.154 1.00 52.84 176 TYR A CA 1
ATOM 1450 C C . TYR A 1 176 ? -17.685 -18.044 -1.983 1.00 52.84 176 TYR A C 1
ATOM 1452 O O . TYR A 1 176 ? -17.771 -18.128 -3.208 1.00 52.84 176 TYR A O 1
ATOM 1460 N N . SER A 1 177 ? -18.031 -16.921 -1.348 1.00 61.84 177 SER A N 1
ATOM 1461 C CA . SER A 1 177 ? -18.651 -15.759 -2.007 1.00 61.84 177 SER A CA 1
ATOM 1462 C C . SER A 1 177 ? -17.654 -14.863 -2.763 1.00 61.84 177 SER A C 1
ATOM 1464 O O . SER A 1 177 ? -18.042 -14.075 -3.630 1.00 61.84 177 SER A O 1
ATOM 1466 N N . VAL A 1 178 ? -16.351 -15.000 -2.486 1.00 70.88 178 VAL A N 1
ATOM 1467 C CA . VAL A 1 178 ? -15.296 -14.124 -3.028 1.00 70.88 178 VAL A CA 1
ATOM 1468 C C . VAL A 1 178 ? -15.133 -14.293 -4.542 1.00 70.88 178 VAL A C 1
ATOM 1470 O O . VAL A 1 178 ? -14.943 -13.308 -5.256 1.00 70.88 178 VAL A O 1
ATOM 1473 N N . SER A 1 179 ? -15.259 -15.522 -5.059 1.00 74.19 179 SER A N 1
ATOM 1474 C CA . SER A 1 179 ? -15.205 -15.776 -6.508 1.00 74.19 179 SER A CA 1
ATOM 1475 C C . SER A 1 179 ? -16.373 -15.112 -7.244 1.00 74.19 179 SER A C 1
ATOM 1477 O O . SER A 1 179 ? -16.171 -14.505 -8.297 1.00 74.19 179 SER A O 1
ATOM 1479 N N . GLY A 1 180 ? -17.582 -15.183 -6.674 1.00 75.62 180 GLY A N 1
ATOM 1480 C CA . GLY A 1 180 ? -18.774 -14.526 -7.215 1.00 75.62 180 GLY A CA 1
ATOM 1481 C C . GLY A 1 180 ? -18.626 -13.007 -7.241 1.00 75.62 180 GLY A C 1
ATOM 1482 O O . GLY A 1 180 ? -18.872 -12.387 -8.273 1.00 75.62 180 GLY A O 1
ATOM 1483 N N . LEU A 1 181 ? -18.125 -12.421 -6.149 1.00 74.38 181 LEU A N 1
ATOM 1484 C CA . LEU A 1 181 ? -17.854 -10.986 -6.063 1.00 74.38 181 LEU A CA 1
ATOM 1485 C C . LEU A 1 181 ? -16.845 -10.528 -7.125 1.00 74.38 181 LEU A C 1
ATOM 1487 O O . LEU A 1 181 ? -17.081 -9.533 -7.808 1.00 74.38 181 LEU A O 1
ATOM 1491 N N . ALA A 1 182 ? -15.740 -11.260 -7.292 1.00 79.00 182 ALA A N 1
ATOM 1492 C CA . ALA A 1 182 ? -14.723 -10.936 -8.290 1.00 79.00 182 ALA A CA 1
ATOM 1493 C C . ALA A 1 182 ? -15.294 -10.987 -9.716 1.00 79.00 182 ALA A C 1
ATOM 1495 O O . ALA A 1 182 ? -15.083 -10.057 -10.494 1.00 79.00 182 ALA A O 1
ATOM 1496 N N . LYS A 1 183 ? -16.073 -12.031 -10.039 1.00 80.62 183 LYS A N 1
ATOM 1497 C CA . LYS A 1 183 ? -16.768 -12.158 -11.330 1.00 80.62 183 LYS A CA 1
ATOM 1498 C C . LYS A 1 183 ? -17.738 -11.001 -11.562 1.00 80.62 183 LYS A C 1
ATOM 1500 O O . LYS A 1 183 ? -17.683 -10.387 -12.620 1.00 80.62 183 LYS A O 1
ATOM 1505 N N . ALA A 1 184 ? -18.563 -10.664 -10.570 1.00 75.88 184 ALA A N 1
ATOM 1506 C CA . ALA A 1 184 ? -19.507 -9.554 -10.661 1.00 75.88 184 ALA A CA 1
ATOM 1507 C C . ALA A 1 184 ? -18.790 -8.219 -10.917 1.00 75.88 184 ALA A C 1
ATOM 1509 O O . ALA A 1 184 ? -19.187 -7.473 -11.808 1.00 75.88 184 ALA A O 1
ATOM 1510 N N . CYS A 1 185 ? -17.687 -7.951 -10.210 1.00 78.44 185 CYS A N 1
ATOM 1511 C CA . CYS A 1 185 ? -16.869 -6.757 -10.433 1.00 78.44 185 CYS A CA 1
ATOM 1512 C C . CYS A 1 185 ? -16.314 -6.705 -11.865 1.00 78.44 185 CYS A C 1
ATOM 1514 O O . CYS A 1 185 ? -16.379 -5.657 -12.507 1.00 78.44 185 CYS A O 1
ATOM 1516 N N . CYS A 1 186 ? -15.793 -7.821 -12.388 1.00 80.00 186 CYS A N 1
ATOM 1517 C CA . CYS A 1 186 ? -15.323 -7.896 -13.775 1.00 80.00 186 CYS A CA 1
ATOM 1518 C C . CYS A 1 186 ? -16.455 -7.632 -14.777 1.00 80.00 186 CYS A C 1
ATOM 1520 O O . CYS A 1 186 ? -16.296 -6.803 -15.670 1.00 80.00 186 CYS A O 1
ATOM 1522 N N . THR A 1 187 ? -17.609 -8.283 -14.610 1.00 80.44 187 THR A N 1
ATOM 1523 C CA . THR A 1 187 ? -18.770 -8.110 -15.494 1.00 80.44 187 THR A CA 1
ATOM 1524 C C . THR A 1 187 ? -19.257 -6.665 -15.498 1.00 80.44 187 THR A C 1
ATOM 1526 O O . THR A 1 187 ? -19.396 -6.068 -16.563 1.00 80.44 187 THR A O 1
ATOM 1529 N N . LEU A 1 188 ? -19.452 -6.069 -14.320 1.00 68.88 188 LEU A N 1
ATOM 1530 C CA . LEU A 1 188 ? -19.887 -4.678 -14.197 1.00 68.88 188 LEU A CA 1
ATOM 1531 C C . LEU A 1 188 ? -18.855 -3.704 -14.778 1.00 68.88 188 LEU A C 1
ATOM 1533 O O . LEU A 1 188 ? -19.235 -2.731 -15.421 1.00 68.88 188 LEU A O 1
ATOM 1537 N N . HIS A 1 189 ? -17.555 -3.968 -14.595 1.00 79.75 189 HIS A N 1
ATOM 1538 C CA . HIS A 1 189 ? -16.502 -3.157 -15.210 1.00 79.75 189 HIS A CA 1
ATOM 1539 C C . HIS A 1 189 ? -16.626 -3.155 -16.734 1.00 79.75 189 HIS A C 1
ATOM 1541 O O . HIS A 1 189 ? -16.620 -2.089 -17.342 1.00 79.75 189 HIS A O 1
ATOM 1547 N N . ASN A 1 190 ? -16.785 -4.335 -17.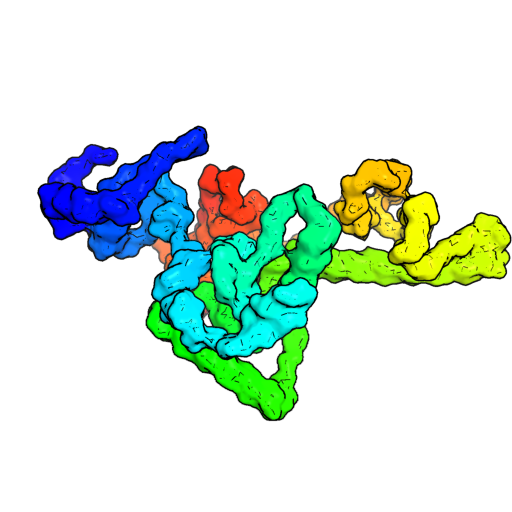336 1.00 80.38 190 ASN A N 1
ATOM 1548 C CA . ASN A 1 190 ? -16.901 -4.476 -18.784 1.00 80.38 190 ASN A CA 1
ATOM 1549 C C . ASN A 1 190 ? -18.158 -3.783 -19.323 1.00 80.38 190 ASN A C 1
ATOM 1551 O O . ASN A 1 190 ? -18.075 -3.099 -20.337 1.00 80.38 190 ASN A O 1
ATOM 1555 N N . ILE A 1 191 ? -19.293 -3.891 -18.622 1.00 73.81 191 ILE A N 1
ATOM 1556 C CA . ILE A 1 191 ? -20.526 -3.164 -18.964 1.00 73.81 191 ILE A CA 1
ATOM 1557 C C . ILE A 1 191 ? -20.262 -1.650 -18.971 1.00 73.81 191 ILE A C 1
ATOM 1559 O O . ILE A 1 191 ? -20.585 -0.980 -19.949 1.00 73.81 191 ILE A O 1
ATOM 1563 N N . CYS A 1 192 ? -19.622 -1.104 -17.931 1.00 62.41 192 CYS A N 1
ATOM 1564 C CA . CYS A 1 192 ? -19.289 0.323 -17.886 1.00 62.41 192 CYS A CA 1
ATOM 1565 C C . CYS A 1 192 ? -18.419 0.766 -19.073 1.00 62.41 192 CYS A C 1
ATOM 1567 O O . CYS A 1 192 ? -18.698 1.805 -19.663 1.00 62.41 192 CYS A O 1
ATOM 1569 N N . GLU A 1 193 ? -17.386 -0.002 -19.428 1.00 72.00 193 GLU A N 1
ATOM 1570 C CA . GLU A 1 193 ? -16.494 0.338 -20.546 1.00 72.00 193 GLU A CA 1
ATOM 1571 C C . GLU A 1 193 ? -17.225 0.277 -21.901 1.00 72.00 193 GLU A C 1
ATOM 1573 O O . GLU A 1 193 ? -17.058 1.179 -22.718 1.00 72.00 193 GLU A O 1
ATOM 1578 N N . VAL A 1 194 ? -18.090 -0.723 -22.119 1.00 78.12 194 VAL A N 1
ATOM 1579 C CA . VAL A 1 194 ? -18.890 -0.862 -23.354 1.00 78.12 194 VAL A CA 1
ATOM 1580 C C . VAL A 1 194 ? -19.890 0.286 -23.522 1.00 78.12 194 VAL A C 1
ATOM 1582 O O . VAL A 1 194 ? -20.088 0.769 -24.632 1.00 78.12 194 VAL A O 1
ATOM 1585 N N . HIS A 1 195 ? -20.494 0.758 -22.430 1.00 67.50 195 HIS A N 1
ATOM 1586 C CA . HIS A 1 195 ? -21.442 1.877 -22.455 1.00 67.50 195 HIS A CA 1
ATOM 1587 C C . HIS A 1 195 ? -20.773 3.265 -22.412 1.00 67.50 195 HIS A C 1
ATOM 1589 O O . HIS A 1 195 ? -21.465 4.268 -22.257 1.00 67.50 195 HIS A O 1
ATOM 1595 N N . GLY A 1 196 ? -19.442 3.351 -22.534 1.00 64.94 196 GLY A N 1
ATOM 1596 C CA . GLY A 1 196 ? -18.715 4.627 -22.561 1.00 64.94 196 GLY A CA 1
ATOM 1597 C C . GLY A 1 196 ? -18.553 5.307 -21.195 1.00 64.94 196 GLY A C 1
ATOM 1598 O O . GLY A 1 196 ? -18.082 6.441 -21.120 1.00 64.94 196 GLY A O 1
ATOM 1599 N N . TYR A 1 197 ? -18.879 4.623 -20.093 1.00 62.34 197 TYR A N 1
ATOM 1600 C CA . TYR A 1 197 ? -18.578 5.070 -18.729 1.00 62.34 197 TYR A CA 1
ATOM 1601 C C . TYR A 1 197 ? -17.129 4.722 -18.366 1.00 62.34 197 TYR A C 1
ATOM 1603 O O . TYR A 1 197 ? -16.847 3.883 -17.495 1.00 62.34 197 TYR A O 1
ATOM 1611 N N . PHE A 1 198 ? -16.203 5.373 -19.071 1.00 67.50 198 PHE A N 1
ATOM 1612 C CA . PHE A 1 198 ? -14.767 5.136 -18.975 1.00 67.50 198 PHE A CA 1
ATOM 1613 C C . PHE A 1 198 ? -14.227 5.282 -17.549 1.00 67.50 198 PHE A C 1
ATOM 1615 O O . PHE A 1 198 ? -14.822 5.902 -16.663 1.00 67.50 198 PHE A O 1
ATOM 1622 N N . PHE A 1 199 ? -13.092 4.636 -17.309 1.00 62.22 199 PHE A N 1
ATOM 1623 C CA . PHE A 1 199 ? -12.444 4.633 -16.007 1.00 62.22 199 PHE A CA 1
ATOM 1624 C C . PHE A 1 199 ? -11.918 6.026 -15.636 1.00 62.22 199 PHE A C 1
ATOM 1626 O O . PHE A 1 199 ? -11.188 6.643 -16.405 1.00 62.22 199 PHE A O 1
ATOM 1633 N N . ASN A 1 200 ? -12.249 6.500 -14.432 1.00 65.25 200 ASN A N 1
ATOM 1634 C CA . ASN A 1 200 ? -11.717 7.753 -13.906 1.00 65.25 200 ASN A CA 1
ATOM 1635 C C . ASN A 1 200 ? -10.332 7.516 -13.282 1.00 65.25 200 ASN A C 1
ATOM 1637 O O . ASN A 1 200 ? -10.216 6.837 -12.259 1.00 65.25 200 ASN A O 1
ATOM 1641 N N . GLU A 1 201 ? -9.289 8.103 -13.876 1.00 57.53 201 GLU A N 1
ATOM 1642 C CA . GLU A 1 201 ? -7.900 7.943 -13.424 1.00 57.53 201 GLU A CA 1
ATOM 1643 C C . GLU A 1 201 ? -7.672 8.360 -11.965 1.00 57.53 201 GLU A C 1
ATOM 1645 O O . GLU A 1 201 ? -6.842 7.756 -11.282 1.00 57.53 201 GLU A O 1
ATOM 1650 N N . ASN A 1 202 ? -8.465 9.299 -11.439 1.00 52.75 202 ASN A N 1
ATOM 1651 C CA . ASN A 1 202 ? -8.360 9.759 -10.051 1.00 52.75 202 ASN A CA 1
ATOM 1652 C C . ASN A 1 202 ? -8.652 8.636 -9.040 1.00 52.75 202 ASN A C 1
ATOM 1654 O O . ASN A 1 202 ? -8.224 8.695 -7.890 1.00 52.75 202 ASN A O 1
ATOM 1658 N N . TRP A 1 203 ? -9.343 7.565 -9.444 1.00 55.31 203 TRP A N 1
ATOM 1659 C CA . TRP A 1 203 ? -9.578 6.414 -8.571 1.00 55.31 203 TRP A CA 1
ATOM 1660 C C . TRP A 1 203 ? -8.326 5.568 -8.322 1.00 55.31 203 TRP A C 1
ATOM 1662 O O . TRP A 1 203 ? -8.308 4.810 -7.353 1.00 55.31 203 TRP A O 1
ATOM 1672 N N . LEU A 1 204 ? -7.273 5.706 -9.139 1.00 50.47 204 LEU A N 1
ATOM 1673 C CA . LEU A 1 204 ? -5.989 5.025 -8.920 1.00 50.47 204 LEU A CA 1
ATOM 1674 C C . LEU A 1 204 ? -5.196 5.610 -7.748 1.00 50.47 204 LEU A C 1
ATOM 1676 O O . LEU A 1 204 ? -4.346 4.913 -7.195 1.00 50.47 204 LEU A O 1
ATOM 1680 N N . GLU 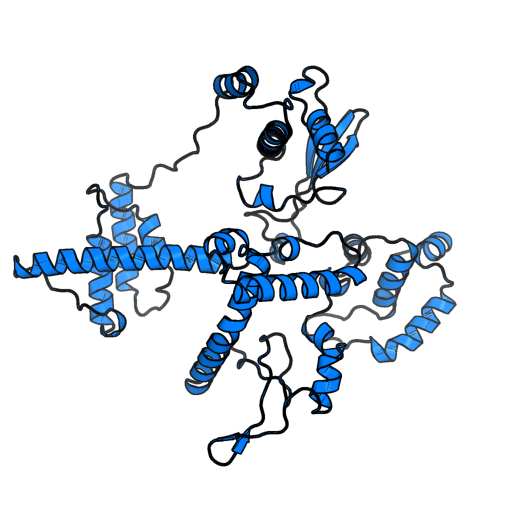A 1 205 ? -5.482 6.850 -7.338 1.00 49.12 205 GLU A N 1
ATOM 1681 C CA . GLU A 1 205 ? -4.754 7.527 -6.257 1.00 49.12 205 GLU A CA 1
ATOM 1682 C C . GLU A 1 205 ? -4.891 6.807 -4.901 1.00 49.12 205 GLU A C 1
ATOM 1684 O O . GLU A 1 205 ? -3.989 6.884 -4.068 1.00 49.12 205 GLU A O 1
ATOM 1689 N N . ASP A 1 206 ? -5.983 6.057 -4.703 1.00 46.00 206 ASP A N 1
ATOM 1690 C CA . ASP A 1 206 ? -6.346 5.406 -3.435 1.00 46.00 206 ASP A CA 1
ATOM 1691 C C . ASP A 1 206 ? -6.023 3.895 -3.356 1.00 46.00 206 ASP A C 1
ATOM 1693 O O . ASP A 1 206 ? -6.120 3.307 -2.279 1.00 46.00 206 ASP A O 1
ATOM 1697 N N . ILE A 1 207 ? -5.673 3.234 -4.466 1.00 47.34 207 ILE A N 1
ATOM 1698 C CA . ILE A 1 207 ? -5.529 1.759 -4.529 1.00 47.34 207 ILE A CA 1
ATOM 1699 C C . ILE A 1 207 ? -4.136 1.303 -4.109 1.00 47.34 207 ILE A C 1
ATOM 1701 O O . ILE A 1 207 ? -3.953 0.208 -3.575 1.00 47.34 207 ILE A O 1
ATOM 1705 N N . ASP A 1 208 ? -3.128 2.114 -4.410 1.00 45.12 208 ASP A N 1
ATOM 1706 C CA . ASP A 1 208 ? -1.814 1.570 -4.717 1.00 45.12 208 ASP A CA 1
ATOM 1707 C C . ASP A 1 208 ? -0.772 1.830 -3.635 1.00 45.12 208 ASP A C 1
ATOM 1709 O O . ASP A 1 208 ? 0.301 2.395 -3.849 1.00 45.12 208 ASP A O 1
ATOM 1713 N N . ASP A 1 209 ? -1.109 1.403 -2.423 1.00 42.75 209 ASP A N 1
ATOM 1714 C CA . ASP A 1 209 ? -0.341 1.749 -1.241 1.00 42.75 209 ASP A CA 1
ATOM 1715 C C . ASP A 1 209 ? 0.711 0.683 -0.832 1.00 42.75 209 ASP A C 1
ATOM 1717 O O . ASP A 1 209 ? 1.471 0.870 0.119 1.00 42.75 209 ASP A O 1
ATOM 1721 N N . ASN A 1 210 ? 0.804 -0.433 -1.563 1.00 38.47 210 ASN A N 1
ATOM 1722 C CA . ASN A 1 210 ? 1.944 -1.366 -1.483 1.00 38.47 210 ASN A CA 1
ATOM 1723 C C . ASN A 1 210 ? 2.980 -1.127 -2.602 1.00 38.47 210 ASN A C 1
ATOM 1725 O O . ASN A 1 210 ? 4.125 -1.556 -2.468 1.00 38.47 210 ASN A O 1
ATOM 1729 N N . VAL A 1 211 ? 2.629 -0.363 -3.645 1.00 42.50 211 VAL A N 1
ATOM 1730 C CA . VAL A 1 211 ? 3.544 0.127 -4.695 1.00 42.50 211 VAL A CA 1
ATOM 1731 C C . VAL A 1 211 ? 3.889 1.619 -4.491 1.00 42.50 211 VAL A C 1
ATOM 1733 O O . VAL A 1 211 ? 4.765 2.153 -5.176 1.00 42.50 211 VAL A O 1
ATOM 1736 N N . THR A 1 212 ? 3.317 2.317 -3.494 1.00 42.56 212 THR A N 1
ATOM 1737 C CA . THR A 1 212 ? 3.550 3.761 -3.240 1.00 42.56 212 THR A CA 1
ATOM 1738 C C . THR A 1 212 ? 5.004 4.154 -3.011 1.00 42.56 212 THR A C 1
ATOM 1740 O O . THR A 1 212 ? 5.336 5.333 -3.171 1.00 42.56 212 THR A O 1
ATOM 1743 N N . THR A 1 213 ? 5.904 3.228 -2.678 1.00 41.72 213 THR A N 1
ATOM 1744 C CA . THR A 1 213 ? 7.336 3.557 -2.644 1.00 41.72 213 THR A CA 1
ATOM 1745 C C . THR A 1 213 ? 7.864 3.876 -4.046 1.00 41.72 213 THR A C 1
ATOM 1747 O O . THR A 1 213 ? 8.709 4.755 -4.176 1.00 41.72 213 THR A O 1
ATOM 1750 N N . ALA A 1 214 ? 7.332 3.245 -5.097 1.00 43.25 214 ALA A N 1
ATOM 1751 C CA . ALA A 1 214 ? 7.700 3.485 -6.490 1.00 43.25 214 ALA A CA 1
ATOM 1752 C C . ALA A 1 214 ? 6.912 4.648 -7.120 1.00 43.25 214 ALA A C 1
ATOM 1754 O O . ALA A 1 214 ? 7.515 5.461 -7.810 1.00 43.25 214 ALA A O 1
ATOM 1755 N N . ASN A 1 215 ? 5.611 4.811 -6.846 1.00 41.97 215 ASN A N 1
ATOM 1756 C CA . ASN A 1 215 ? 4.797 5.858 -7.493 1.00 41.97 215 ASN A CA 1
ATOM 1757 C C . ASN A 1 215 ? 4.986 7.268 -6.904 1.00 41.97 215 ASN A C 1
ATOM 1759 O O . ASN A 1 215 ? 5.122 8.227 -7.664 1.00 41.97 215 ASN A O 1
ATOM 1763 N N . ASN A 1 216 ? 5.147 7.417 -5.582 1.00 48.81 216 ASN A N 1
ATOM 1764 C CA . ASN A 1 216 ? 5.586 8.701 -5.007 1.00 48.81 216 ASN A CA 1
ATOM 1765 C C . ASN A 1 216 ? 7.001 9.068 -5.465 1.00 48.81 216 ASN A C 1
ATOM 1767 O O . ASN A 1 216 ? 7.335 10.244 -5.589 1.00 48.81 216 ASN A O 1
ATOM 1771 N N . THR A 1 217 ? 7.831 8.057 -5.713 1.00 52.38 217 THR A N 1
ATOM 1772 C CA . THR A 1 217 ? 9.174 8.219 -6.264 1.00 52.38 217 THR A CA 1
ATOM 1773 C C . THR A 1 217 ? 9.127 8.630 -7.733 1.00 52.38 217 THR A C 1
ATOM 1775 O O . THR A 1 217 ? 9.794 9.591 -8.085 1.00 52.38 217 THR A O 1
ATOM 1778 N N . LYS A 1 218 ? 8.275 8.017 -8.564 1.00 55.81 218 LYS A N 1
ATOM 1779 C CA . LYS A 1 218 ? 8.047 8.414 -9.962 1.00 55.81 218 LYS A CA 1
ATOM 1780 C C . LYS A 1 218 ? 7.455 9.819 -10.074 1.00 55.81 218 LYS A C 1
ATOM 1782 O O . LYS A 1 218 ? 7.930 10.588 -10.894 1.00 55.81 218 LYS A O 1
ATOM 1787 N N . LYS A 1 219 ? 6.481 10.200 -9.234 1.00 59.19 219 LYS A N 1
ATOM 1788 C CA . LYS A 1 219 ? 5.913 11.566 -9.214 1.00 59.19 219 LYS A CA 1
ATOM 1789 C C . LYS A 1 219 ? 6.963 12.604 -8.800 1.00 59.19 219 LYS A C 1
ATOM 1791 O O . LYS A 1 219 ? 7.092 13.634 -9.452 1.00 59.19 219 LYS A O 1
ATOM 1796 N N . LYS A 1 220 ? 7.776 12.302 -7.778 1.00 59.44 220 LYS A N 1
ATOM 1797 C CA . LYS A 1 220 ? 8.932 13.133 -7.388 1.00 59.44 220 LYS A CA 1
ATOM 1798 C C . LYS A 1 220 ? 10.007 13.194 -8.474 1.00 59.44 220 LYS A C 1
ATOM 1800 O O . LYS A 1 220 ? 10.592 14.249 -8.666 1.00 59.44 220 LYS A O 1
ATOM 1805 N N . MET A 1 221 ? 10.243 12.093 -9.184 1.00 65.06 221 MET A N 1
ATOM 1806 C CA . MET A 1 221 ? 11.220 12.018 -10.269 1.00 65.06 221 MET A CA 1
ATOM 1807 C C . MET A 1 221 ? 10.752 12.796 -11.500 1.00 65.06 221 MET A C 1
ATOM 1809 O O . MET A 1 221 ? 11.528 13.566 -12.043 1.00 65.06 221 MET A O 1
ATOM 1813 N N . ARG A 1 222 ? 9.468 12.708 -11.875 1.00 68.88 222 ARG A N 1
ATOM 1814 C CA . ARG A 1 222 ? 8.869 13.558 -12.918 1.00 68.88 222 ARG A CA 1
ATOM 1815 C C . ARG A 1 222 ? 8.971 15.039 -12.566 1.00 68.88 222 ARG A C 1
ATOM 1817 O O . ARG A 1 222 ? 9.351 15.830 -13.416 1.00 68.88 222 ARG A O 1
ATOM 1824 N N . LEU A 1 223 ? 8.691 15.409 -11.313 1.00 69.25 223 LEU A N 1
ATOM 1825 C CA . LEU A 1 223 ? 8.879 16.787 -10.857 1.00 69.25 223 LEU A CA 1
ATOM 1826 C C . LEU A 1 223 ? 10.347 17.222 -10.992 1.00 69.25 223 LEU A C 1
ATOM 1828 O O . LEU A 1 223 ? 10.606 18.298 -11.513 1.00 69.25 223 LEU A O 1
ATOM 1832 N N . ALA A 1 224 ? 11.299 16.384 -10.576 1.00 73.19 224 ALA A N 1
ATOM 1833 C CA . ALA A 1 224 ? 12.726 16.676 -10.713 1.00 73.19 224 ALA A CA 1
ATOM 1834 C C . ALA A 1 224 ? 13.155 16.846 -12.181 1.00 73.19 224 ALA A C 1
ATOM 1836 O O . ALA A 1 224 ? 13.885 17.783 -12.487 1.00 73.19 224 ALA A O 1
ATOM 1837 N N . ILE A 1 225 ? 12.658 15.993 -13.084 1.00 77.62 225 ILE A N 1
ATOM 1838 C CA . ILE A 1 225 ? 12.909 16.084 -14.531 1.00 77.62 225 ILE A CA 1
ATOM 1839 C C . ILE A 1 225 ? 12.319 17.376 -15.105 1.00 77.62 225 ILE A C 1
ATOM 1841 O O . ILE A 1 225 ? 12.984 18.059 -15.875 1.00 77.62 225 ILE A O 1
ATOM 1845 N N . ASN A 1 226 ? 11.101 17.755 -14.711 1.00 81.62 226 ASN A N 1
ATOM 1846 C CA . ASN A 1 226 ? 10.481 18.995 -15.181 1.00 81.62 226 ASN A CA 1
ATOM 1847 C C . ASN A 1 226 ? 11.248 20.235 -14.704 1.00 81.62 226 ASN A C 1
ATOM 1849 O O . ASN A 1 226 ? 11.449 21.161 -15.483 1.00 81.62 226 ASN A O 1
ATOM 1853 N N . VAL A 1 227 ? 11.711 20.241 -13.448 1.00 83.06 227 VAL A N 1
ATOM 1854 C CA . VAL A 1 227 ? 12.545 21.329 -12.912 1.00 83.06 227 VAL A CA 1
ATOM 1855 C C . VAL A 1 227 ? 13.884 21.398 -13.649 1.00 83.06 227 VAL A C 1
ATOM 1857 O O . VAL A 1 227 ? 14.315 22.490 -14.002 1.00 83.06 227 VAL A O 1
ATOM 1860 N N . PHE A 1 228 ? 14.508 20.251 -13.938 1.00 85.44 228 PHE A N 1
ATOM 1861 C CA . PHE A 1 228 ? 15.733 20.195 -14.740 1.00 85.44 228 PHE A CA 1
ATOM 1862 C C . PHE A 1 228 ? 15.516 20.777 -16.139 1.00 85.44 228 PHE A C 1
ATOM 1864 O O . PHE A 1 228 ? 16.258 21.661 -16.548 1.00 85.44 228 PHE A O 1
ATOM 1871 N N . ARG A 1 229 ? 14.469 20.336 -16.848 1.00 85.19 229 ARG A N 1
ATOM 1872 C CA . ARG A 1 229 ? 14.146 20.820 -18.200 1.00 85.19 229 ARG A CA 1
ATOM 1873 C C . ARG A 1 229 ? 13.861 22.319 -18.226 1.00 85.19 229 ARG A C 1
ATOM 1875 O O . ARG A 1 229 ? 14.315 23.009 -19.129 1.00 85.19 229 ARG A O 1
ATOM 1882 N N . LYS A 1 230 ? 13.138 22.835 -17.227 1.00 86.81 230 LYS A N 1
ATOM 1883 C CA . LYS A 1 230 ? 12.874 24.274 -17.107 1.00 86.81 230 LYS A CA 1
ATOM 1884 C C . LYS A 1 230 ? 14.176 25.065 -16.930 1.00 86.81 230 LYS A C 1
ATOM 1886 O O . LYS A 1 230 ? 14.435 25.971 -17.713 1.00 86.81 230 LYS A O 1
ATOM 1891 N N . TRP A 1 231 ? 15.019 24.666 -15.975 1.00 89.25 231 TRP A N 1
ATOM 1892 C CA . TRP A 1 231 ? 16.331 25.292 -15.761 1.00 89.25 231 TRP A CA 1
ATOM 1893 C C . TRP A 1 231 ? 17.227 25.213 -17.008 1.00 89.25 231 TRP A C 1
ATOM 1895 O O . TRP A 1 231 ? 17.882 26.187 -17.361 1.00 89.25 231 TRP A O 1
ATOM 1905 N N . GLN A 1 232 ? 17.238 24.071 -17.696 1.00 89.00 232 GLN A N 1
ATOM 1906 C CA . GLN A 1 232 ? 18.020 23.841 -18.911 1.00 89.00 232 GLN A CA 1
ATOM 1907 C C . GLN A 1 232 ? 17.624 24.815 -20.030 1.00 89.00 232 GLN A C 1
ATOM 1909 O O . GLN A 1 232 ? 18.496 25.404 -20.664 1.00 89.00 232 GLN A O 1
ATOM 1914 N N . LEU A 1 233 ? 16.319 25.019 -20.245 1.00 87.31 233 LEU A N 1
ATOM 1915 C CA . LEU A 1 233 ? 15.811 25.990 -21.216 1.00 87.31 233 LEU A CA 1
ATOM 1916 C C . LEU A 1 233 ? 16.219 27.420 -20.844 1.00 87.31 233 LEU A C 1
ATOM 1918 O O . LEU A 1 233 ? 16.770 28.133 -21.678 1.00 87.31 233 LEU A O 1
ATOM 1922 N N . GLU A 1 234 ? 16.006 27.820 -19.589 1.00 86.81 234 GLU A N 1
ATOM 1923 C CA . GLU A 1 234 ? 16.355 29.161 -19.098 1.00 86.81 234 GLU A CA 1
ATOM 1924 C C . GLU A 1 234 ? 17.862 29.438 -19.224 1.00 86.81 234 GLU A C 1
ATOM 1926 O O . GLU A 1 234 ? 18.270 30.491 -19.713 1.00 86.81 234 GLU A O 1
ATOM 1931 N N . ARG A 1 235 ? 18.703 28.465 -18.862 1.00 85.81 235 ARG A N 1
ATOM 1932 C CA . ARG A 1 235 ? 20.160 28.555 -18.999 1.00 85.81 235 ARG A CA 1
ATOM 1933 C C . ARG A 1 235 ? 20.602 28.661 -20.455 1.00 85.81 235 ARG A C 1
ATOM 1935 O O . ARG A 1 235 ? 21.485 29.459 -20.756 1.00 85.81 235 ARG A O 1
ATOM 1942 N N . ASN A 1 236 ? 20.010 27.876 -21.352 1.00 88.19 236 ASN A N 1
ATOM 1943 C CA . ASN A 1 236 ? 20.352 27.917 -22.774 1.00 88.19 236 ASN A CA 1
ATOM 1944 C C . ASN A 1 236 ? 19.938 29.246 -23.422 1.00 88.19 236 ASN A C 1
ATOM 1946 O O . ASN A 1 236 ? 20.631 29.729 -24.312 1.00 88.19 236 ASN A O 1
ATOM 1950 N N . GLU A 1 237 ? 18.858 29.878 -22.958 1.00 86.75 237 GLU A N 1
ATOM 1951 C CA . GLU A 1 237 ? 18.515 31.244 -23.374 1.00 86.75 237 GLU A CA 1
ATOM 1952 C C . GLU A 1 237 ? 19.518 32.286 -22.860 1.00 86.75 237 GLU A C 1
ATOM 1954 O O . GLU A 1 237 ? 19.828 33.239 -23.575 1.00 86.75 237 GLU A O 1
ATOM 1959 N N . LEU A 1 238 ? 20.069 32.103 -21.656 1.00 84.19 238 LEU A N 1
ATOM 1960 C CA . LEU A 1 238 ? 21.144 32.956 -21.137 1.00 84.19 238 LEU A CA 1
ATOM 1961 C C . LEU A 1 238 ? 22.454 32.766 -21.910 1.00 84.19 238 LEU A C 1
ATOM 1963 O O . LEU A 1 238 ? 23.109 33.750 -22.234 1.00 84.19 238 LEU A O 1
ATOM 1967 N N . ALA A 1 239 ? 22.794 31.532 -22.282 1.00 84.75 239 ALA A N 1
ATOM 1968 C CA . ALA A 1 239 ? 23.968 31.209 -23.096 1.00 84.75 239 ALA A CA 1
ATOM 1969 C C . ALA A 1 239 ? 23.953 31.863 -24.488 1.00 84.75 239 ALA A C 1
ATOM 1971 O O . ALA A 1 239 ? 25.000 32.161 -25.049 1.00 84.75 239 ALA A O 1
ATOM 1972 N N . LYS A 1 240 ? 22.768 32.159 -25.041 1.00 86.31 240 LYS A N 1
ATOM 1973 C CA . LYS A 1 240 ? 22.645 32.946 -26.283 1.00 86.31 240 LYS A CA 1
ATOM 1974 C C . LYS A 1 240 ? 23.023 34.420 -26.106 1.00 86.31 240 LYS A C 1
ATOM 1976 O O . LYS A 1 240 ? 23.223 35.112 -27.098 1.00 86.31 240 LYS A O 1
ATOM 1981 N N . ARG A 1 241 ? 23.033 34.918 -24.866 1.00 84.81 241 ARG A N 1
ATOM 1982 C CA . ARG A 1 241 ? 23.244 36.332 -24.516 1.00 84.81 241 ARG A CA 1
ATOM 1983 C C . ARG A 1 241 ? 24.580 36.582 -23.815 1.00 84.81 241 ARG A C 1
ATOM 1985 O O . ARG A 1 241 ? 25.006 37.730 -23.764 1.00 84.81 241 ARG A O 1
ATOM 1992 N N . ASP A 1 242 ? 25.211 35.541 -23.277 1.00 80.88 242 ASP A N 1
ATOM 1993 C CA . ASP A 1 242 ? 26.496 35.595 -22.578 1.00 80.88 242 ASP A CA 1
ATOM 1994 C C . ASP A 1 242 ? 27.396 34.445 -23.047 1.00 80.88 242 ASP A C 1
ATOM 1996 O O . ASP A 1 242 ? 27.137 33.273 -22.762 1.00 80.88 242 ASP A O 1
ATOM 2000 N N . GLU A 1 243 ? 28.478 34.800 -23.742 1.00 79.69 243 GLU A N 1
ATOM 2001 C CA . GLU A 1 243 ? 29.454 33.864 -24.313 1.00 79.69 243 GLU A CA 1
ATOM 2002 C C . GLU A 1 243 ? 30.193 33.033 -23.246 1.00 79.69 243 GLU A C 1
ATOM 2004 O O . GLU A 1 243 ? 30.756 31.984 -23.556 1.00 79.69 243 GLU A O 1
ATOM 2009 N N . ASN A 1 244 ? 30.162 33.449 -21.974 1.00 77.75 244 ASN A N 1
ATOM 2010 C CA . ASN A 1 244 ? 30.784 32.713 -20.871 1.00 77.75 244 ASN A CA 1
ATOM 2011 C C . ASN A 1 244 ? 29.914 31.561 -20.339 1.00 77.75 244 ASN A C 1
ATOM 2013 O O . ASN A 1 244 ? 30.364 30.774 -19.497 1.00 77.75 244 ASN A O 1
ATOM 2017 N N . ILE A 1 245 ? 28.659 31.451 -20.786 1.00 78.00 245 ILE A N 1
ATOM 2018 C CA . ILE A 1 245 ? 27.722 30.424 -20.332 1.00 78.00 245 ILE A CA 1
ATOM 2019 C C . ILE A 1 245 ? 27.596 29.345 -21.406 1.00 78.00 245 ILE A C 1
ATOM 2021 O O . ILE A 1 245 ? 27.076 29.569 -22.490 1.00 78.00 245 ILE A O 1
ATOM 2025 N N . SER A 1 246 ? 28.020 28.124 -21.081 1.00 78.81 246 SER A N 1
ATOM 2026 C CA . SER A 1 246 ? 27.856 26.979 -21.980 1.00 78.81 246 SER A CA 1
ATOM 2027 C C . SER A 1 246 ? 26.415 26.459 -21.988 1.00 78.81 246 SER A C 1
ATOM 2029 O O . SER A 1 246 ? 25.831 26.218 -20.920 1.00 78.81 246 SER A O 1
ATOM 2031 N N . CYS A 1 247 ? 25.886 26.223 -23.193 1.00 82.19 247 CYS A N 1
ATOM 2032 C CA . CYS A 1 247 ? 24.631 25.508 -23.413 1.00 82.19 247 CYS A CA 1
ATOM 2033 C C . CYS A 1 247 ? 24.708 24.066 -22.896 1.00 82.19 247 CYS A C 1
ATOM 2035 O O . CYS A 1 247 ? 25.747 23.411 -22.951 1.00 82.19 247 CYS A O 1
ATOM 2037 N N . ILE A 1 248 ? 23.569 23.565 -22.438 1.00 84.00 248 ILE A N 1
ATOM 2038 C CA . ILE A 1 248 ? 23.351 22.176 -22.053 1.00 84.00 248 ILE A CA 1
ATOM 2039 C C . ILE A 1 248 ? 22.623 21.472 -23.199 1.00 84.00 248 ILE A C 1
ATOM 2041 O O . ILE A 1 248 ? 21.613 21.986 -23.690 1.00 84.00 248 ILE A O 1
ATOM 2045 N N . ALA A 1 249 ? 23.116 20.303 -23.618 1.00 79.12 249 ALA A N 1
ATOM 2046 C CA . ALA A 1 249 ? 22.489 19.509 -24.677 1.00 79.12 249 ALA A CA 1
ATOM 2047 C C . ALA A 1 249 ? 21.015 19.209 -24.337 1.00 79.12 249 ALA A C 1
ATOM 2049 O O . ALA A 1 249 ? 20.712 19.019 -23.162 1.00 79.12 249 ALA A O 1
ATOM 2050 N N . PRO A 1 250 ? 20.087 19.208 -25.310 1.00 72.12 250 PRO A N 1
ATOM 2051 C CA . PRO A 1 250 ? 18.648 19.156 -25.046 1.00 72.12 250 PRO A CA 1
ATOM 2052 C C . PRO A 1 250 ? 18.168 17.788 -24.548 1.00 72.12 250 PRO A C 1
ATOM 2054 O O . PRO A 1 250 ? 17.276 17.739 -23.697 1.00 72.12 250 PRO A O 1
ATOM 2057 N N . ASP A 1 251 ? 18.773 16.699 -25.025 1.00 77.94 251 ASP A N 1
ATOM 2058 C CA . ASP A 1 251 ? 18.409 15.341 -24.633 1.00 77.94 251 ASP A CA 1
ATOM 2059 C C . ASP A 1 251 ? 19.426 14.751 -23.651 1.00 77.94 251 ASP A C 1
ATOM 2061 O O . ASP A 1 251 ? 20.613 14.641 -23.944 1.00 77.94 251 ASP A O 1
ATOM 2065 N N . ILE A 1 252 ? 18.944 14.374 -22.466 1.00 72.44 252 ILE A N 1
ATOM 2066 C CA . ILE A 1 252 ? 19.753 13.753 -21.411 1.00 72.44 252 ILE A CA 1
ATOM 2067 C C . ILE A 1 252 ? 20.179 12.336 -21.822 1.00 72.44 252 ILE A C 1
ATOM 2069 O O . ILE A 1 252 ? 21.226 11.871 -21.378 1.00 72.44 252 ILE A O 1
ATOM 2073 N N . GLU A 1 253 ? 19.378 11.648 -22.643 1.00 71.19 253 GLU A N 1
ATOM 2074 C CA . GLU A 1 253 ? 19.636 10.265 -23.068 1.00 71.19 253 GLU A CA 1
ATOM 2075 C C . GLU A 1 253 ? 20.748 10.173 -24.126 1.00 71.19 253 GLU A C 1
ATOM 2077 O O . GLU A 1 253 ? 21.346 9.110 -24.289 1.00 71.19 253 GLU A O 1
ATOM 2082 N N . GLU A 1 254 ? 21.075 11.290 -24.782 1.00 78.06 254 GLU A N 1
ATOM 2083 C CA . GLU A 1 254 ? 22.112 11.379 -25.820 1.00 78.06 254 GLU A CA 1
ATOM 2084 C C . GLU A 1 254 ? 23.444 11.955 -25.305 1.00 78.06 254 GLU A C 1
ATOM 2086 O O . GLU A 1 254 ? 24.439 11.958 -26.028 1.00 78.06 254 GLU A O 1
ATOM 2091 N N . MET A 1 255 ? 23.491 12.429 -24.054 1.00 80.94 255 MET A N 1
ATOM 2092 C CA . MET A 1 255 ? 24.704 12.999 -23.460 1.00 80.94 255 MET A CA 1
ATOM 2093 C C . MET A 1 255 ? 25.766 11.932 -23.191 1.00 80.94 255 MET A C 1
ATOM 2095 O O . MET A 1 255 ? 25.491 10.862 -22.640 1.00 80.94 255 MET A O 1
ATOM 2099 N N . THR A 1 256 ? 27.025 12.280 -23.447 1.00 83.25 256 THR A N 1
ATOM 2100 C CA . THR A 1 256 ? 28.153 11.525 -22.901 1.00 83.25 256 THR A CA 1
ATOM 2101 C C . THR A 1 256 ? 28.168 11.611 -21.374 1.00 83.25 256 THR A C 1
ATOM 2103 O O . THR A 1 256 ? 27.593 12.507 -20.747 1.00 83.25 256 THR A O 1
ATOM 2106 N N . LYS A 1 257 ? 28.879 10.681 -20.734 1.00 77.50 257 LYS A N 1
ATOM 2107 C CA . LYS A 1 257 ? 29.024 10.657 -19.275 1.00 77.50 257 LYS A CA 1
ATOM 2108 C C . LYS A 1 257 ? 29.591 11.969 -18.712 1.00 77.50 257 LYS A C 1
ATOM 2110 O O . LYS A 1 257 ? 29.135 12.410 -17.655 1.00 77.50 257 LYS A O 1
ATOM 2115 N N . ASP A 1 258 ? 30.546 12.590 -19.400 1.00 77.56 258 ASP A N 1
ATOM 2116 C CA . ASP A 1 258 ? 31.193 13.825 -18.943 1.00 77.56 258 ASP A CA 1
ATOM 2117 C C . ASP A 1 258 ? 30.266 15.038 -19.100 1.00 77.56 258 ASP A C 1
ATOM 2119 O O . ASP A 1 258 ? 30.144 15.850 -18.178 1.00 77.56 258 ASP A O 1
ATOM 2123 N N . GLU A 1 259 ? 29.521 15.113 -20.205 1.00 79.56 259 GLU A N 1
ATOM 2124 C CA . GLU A 1 259 ? 28.490 16.136 -20.425 1.00 79.56 259 GLU A CA 1
ATOM 2125 C C . GLU A 1 259 ? 27.360 16.024 -19.404 1.00 79.56 259 GLU A C 1
ATOM 2127 O O . GLU A 1 259 ? 26.904 17.032 -18.855 1.00 79.56 259 GLU A O 1
ATOM 2132 N N . LEU A 1 260 ? 26.946 14.799 -19.080 1.00 80.62 260 LEU A N 1
ATOM 2133 C CA . LEU A 1 260 ? 25.949 14.547 -18.051 1.00 80.62 260 LEU A CA 1
ATOM 2134 C C . LEU A 1 260 ? 26.465 14.964 -16.663 1.00 80.62 260 LEU A C 1
ATOM 2136 O O . LEU A 1 260 ? 25.753 15.637 -15.913 1.00 80.62 260 LEU A O 1
ATOM 2140 N N . CYS A 1 261 ? 27.715 14.630 -16.322 1.00 78.19 261 CYS A N 1
ATOM 2141 C CA . CYS A 1 261 ? 28.346 15.048 -15.065 1.00 78.19 261 CYS A CA 1
ATOM 2142 C C . CYS A 1 261 ? 28.442 16.573 -14.937 1.00 78.19 261 CYS A C 1
ATOM 2144 O O . CYS A 1 261 ? 28.135 17.126 -13.872 1.00 78.19 261 CYS A O 1
ATOM 2146 N N . TYR A 1 262 ? 28.833 17.255 -16.014 1.00 80.88 262 TYR A N 1
ATOM 2147 C CA . TYR A 1 262 ? 28.874 18.711 -16.076 1.00 80.88 262 TYR A CA 1
ATOM 2148 C C . TYR A 1 262 ? 27.474 19.309 -15.884 1.00 80.88 262 TYR A C 1
ATOM 2150 O O . TYR A 1 262 ? 27.269 20.129 -14.985 1.00 80.88 262 TYR A O 1
ATOM 2158 N N . SER A 1 263 ? 26.492 18.838 -16.656 1.00 83.75 263 SER A N 1
ATOM 2159 C CA . SER A 1 263 ? 25.117 19.352 -16.656 1.00 83.75 263 SER A CA 1
ATOM 2160 C C . SER A 1 263 ? 24.453 19.221 -15.288 1.00 83.75 263 SER A C 1
ATOM 2162 O O . SER A 1 263 ? 23.891 20.185 -14.765 1.00 83.75 263 SER A O 1
ATOM 2164 N N . LEU A 1 264 ? 24.579 18.052 -14.653 1.00 83.56 264 LEU A N 1
ATOM 2165 C CA . LEU A 1 264 ? 24.031 17.809 -13.318 1.00 83.56 264 LEU A CA 1
ATOM 2166 C C . LEU A 1 264 ? 24.743 18.643 -12.247 1.00 83.56 264 LEU A C 1
ATOM 2168 O O . LEU A 1 264 ? 24.090 19.151 -11.337 1.00 83.56 264 LEU A O 1
ATOM 2172 N N . SER A 1 265 ? 26.063 18.826 -12.354 1.00 79.81 265 SER A N 1
ATOM 2173 C CA . SER A 1 265 ? 26.821 19.664 -11.415 1.00 79.81 265 SER A CA 1
ATOM 2174 C C . SER A 1 265 ? 26.400 21.132 -11.496 1.00 79.81 265 SER A C 1
ATOM 2176 O O . SER A 1 265 ? 26.207 21.763 -10.457 1.00 79.81 265 SER A O 1
ATOM 2178 N N . ARG A 1 266 ? 26.196 21.668 -12.709 1.00 82.25 266 ARG A N 1
ATOM 2179 C CA . ARG A 1 266 ? 25.698 23.041 -12.904 1.00 82.25 266 ARG A CA 1
ATOM 2180 C C . ARG A 1 266 ? 24.273 23.194 -12.384 1.00 82.25 266 ARG A C 1
ATOM 2182 O O . ARG A 1 266 ? 24.014 24.120 -11.621 1.00 82.25 266 ARG A O 1
ATOM 2189 N N . PHE A 1 267 ? 23.393 22.243 -12.693 1.00 86.62 267 PHE A N 1
ATOM 2190 C CA . PHE A 1 267 ? 22.017 22.258 -12.200 1.00 86.62 267 PHE A CA 1
ATOM 2191 C C . PHE A 1 267 ? 21.951 22.277 -10.667 1.00 86.62 267 PHE A C 1
ATOM 2193 O O . PHE A 1 267 ? 21.199 23.059 -10.096 1.00 86.62 267 PHE A O 1
ATOM 2200 N N . ILE A 1 268 ? 22.773 21.477 -9.974 1.00 81.12 268 ILE A N 1
ATOM 2201 C CA . ILE A 1 268 ? 22.841 21.476 -8.500 1.00 81.12 268 ILE A CA 1
ATOM 2202 C C . ILE A 1 268 ? 23.171 22.864 -7.942 1.00 81.12 268 ILE A C 1
ATOM 2204 O O . ILE A 1 268 ? 22.566 23.269 -6.946 1.00 81.12 268 ILE A O 1
ATOM 2208 N N . CYS A 1 269 ? 24.129 23.560 -8.552 1.00 77.12 269 CYS A N 1
ATOM 2209 C CA . CYS A 1 269 ? 24.605 24.855 -8.074 1.00 77.12 269 CYS A CA 1
ATOM 2210 C C . CYS A 1 269 ? 23.642 26.003 -8.388 1.00 77.12 269 CYS A C 1
ATOM 2212 O O . CYS A 1 269 ? 23.555 26.942 -7.606 1.00 77.12 269 CYS A O 1
ATOM 2214 N N . GLU A 1 270 ? 22.933 25.935 -9.512 1.00 82.88 270 GLU A N 1
ATOM 2215 C CA . GLU A 1 270 ? 22.212 27.087 -10.068 1.00 82.88 270 GLU A CA 1
ATOM 2216 C C . GLU A 1 270 ? 20.695 27.001 -9.929 1.00 82.88 270 GLU A C 1
ATOM 2218 O O . GLU A 1 270 ? 20.005 27.997 -10.125 1.00 82.88 270 GLU A O 1
ATOM 2223 N N . VAL A 1 271 ? 20.146 25.826 -9.613 1.00 84.62 271 VAL A N 1
ATOM 2224 C CA . VAL A 1 271 ? 18.694 25.666 -9.539 1.00 84.62 271 VAL A CA 1
ATOM 2225 C C . VAL A 1 271 ? 18.091 26.495 -8.401 1.00 84.62 271 VAL A C 1
ATOM 2227 O O . VAL A 1 271 ? 18.412 26.300 -7.218 1.00 84.62 271 VAL A O 1
ATOM 2230 N N . ILE A 1 272 ? 17.140 27.349 -8.779 1.00 81.19 272 ILE A N 1
ATOM 2231 C CA . ILE A 1 272 ? 16.358 28.233 -7.913 1.00 81.19 272 ILE A CA 1
ATOM 2232 C C . ILE A 1 272 ? 14.863 27.971 -8.091 1.00 81.19 272 ILE A C 1
ATOM 2234 O O . ILE A 1 272 ? 14.408 27.496 -9.132 1.00 81.19 272 ILE A O 1
ATOM 2238 N N . LYS A 1 273 ? 14.085 28.227 -7.043 1.00 81.38 273 LYS A N 1
ATOM 2239 C CA . LYS A 1 273 ? 12.623 28.163 -7.093 1.00 81.38 273 LYS A CA 1
ATOM 2240 C C . LYS A 1 273 ? 12.070 29.350 -7.884 1.00 81.38 273 LYS A C 1
ATOM 2242 O O . LYS A 1 273 ? 12.731 30.367 -8.053 1.00 81.38 273 LYS A O 1
ATOM 2247 N N . GLU A 1 274 ? 10.796 29.262 -8.256 1.00 78.31 274 GLU A N 1
ATOM 2248 C CA . GLU A 1 274 ? 10.081 30.350 -8.944 1.00 78.31 274 GLU A CA 1
ATOM 2249 C C . GLU A 1 274 ? 9.996 31.643 -8.124 1.00 78.31 274 GLU A C 1
ATOM 2251 O O . GLU A 1 274 ? 9.927 32.725 -8.691 1.00 78.31 274 GLU A O 1
ATOM 2256 N N . ASN A 1 275 ? 10.044 31.546 -6.792 1.00 77.12 275 ASN A N 1
ATOM 2257 C CA . ASN A 1 275 ? 10.082 32.705 -5.898 1.00 77.12 275 ASN A CA 1
ATOM 2258 C C . ASN A 1 275 ? 11.499 33.291 -5.714 1.00 77.12 275 ASN A C 1
ATOM 2260 O O . ASN A 1 275 ? 11.694 34.113 -4.824 1.00 77.12 275 ASN A O 1
ATOM 2264 N N . GLY A 1 276 ? 12.489 32.842 -6.496 1.00 77.44 276 GLY A N 1
ATOM 2265 C CA . GLY A 1 276 ? 13.882 33.297 -6.430 1.00 77.44 276 GLY A CA 1
ATOM 2266 C C . GLY A 1 276 ? 14.712 32.679 -5.301 1.00 77.44 276 GLY A C 1
ATOM 2267 O O . GLY A 1 276 ? 15.908 32.939 -5.210 1.00 77.44 276 GLY A O 1
ATOM 2268 N N . GLU A 1 277 ? 14.120 31.843 -4.443 1.00 78.94 277 GLU A N 1
ATOM 2269 C CA . GLU A 1 277 ? 14.847 31.206 -3.344 1.00 78.94 277 GLU A CA 1
ATOM 2270 C C . GLU A 1 277 ? 15.564 29.923 -3.770 1.00 78.94 277 GLU A C 1
ATOM 2272 O O . GLU A 1 277 ? 15.066 29.118 -4.560 1.00 78.94 277 GLU A O 1
ATOM 2277 N N . ASP A 1 278 ? 16.674 29.628 -3.104 1.00 78.25 278 ASP A N 1
ATOM 2278 C CA . ASP A 1 278 ? 17.358 28.348 -3.223 1.00 78.25 278 ASP A CA 1
ATOM 2279 C C . ASP A 1 278 ? 16.504 27.156 -2.752 1.00 78.25 278 ASP A C 1
ATOM 2281 O O . ASP A 1 278 ? 15.802 27.174 -1.728 1.00 78.25 278 ASP A O 1
ATOM 2285 N N . TYR A 1 279 ? 16.634 26.029 -3.457 1.00 81.38 279 TYR A N 1
ATOM 2286 C CA . TYR A 1 279 ? 16.083 24.758 -2.987 1.00 81.38 279 TYR A CA 1
ATOM 2287 C C . TYR A 1 279 ? 16.833 24.245 -1.742 1.00 81.38 279 TYR A C 1
ATOM 2289 O O . TYR A 1 279 ? 18.064 24.171 -1.753 1.00 81.38 279 TYR A O 1
ATOM 2297 N N . PRO A 1 280 ? 16.136 23.754 -0.697 1.00 79.94 280 PRO A N 1
ATOM 2298 C CA . PRO A 1 280 ? 16.798 23.11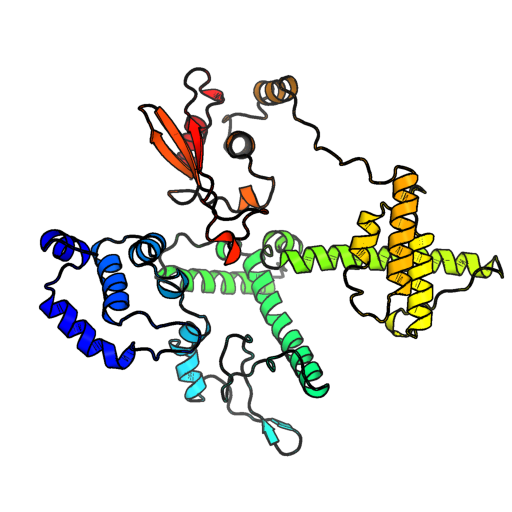9 0.440 1.00 79.94 280 PRO A CA 1
ATOM 2299 C C . PRO A 1 280 ? 17.666 21.931 0.007 1.00 79.94 280 PRO A C 1
ATOM 2301 O O . PRO A 1 280 ? 17.238 21.100 -0.799 1.00 79.94 280 PRO A O 1
ATOM 2304 N N . GLY A 1 281 ? 18.850 21.779 0.606 1.00 72.94 281 GLY A N 1
ATOM 2305 C CA . GLY A 1 281 ? 19.799 20.723 0.229 1.00 72.94 281 GLY A CA 1
ATOM 2306 C C . GLY A 1 281 ? 19.231 19.295 0.317 1.00 72.94 281 GLY A C 1
ATOM 2307 O O . GLY A 1 281 ? 19.536 18.435 -0.507 1.00 72.94 281 GLY A O 1
ATOM 2308 N N . GLN A 1 282 ? 18.324 19.035 1.266 1.00 72.94 282 GLN A N 1
ATOM 2309 C CA . GLN A 1 282 ? 17.638 17.738 1.383 1.00 72.94 282 GLN A CA 1
ATOM 2310 C C . GLN A 1 282 ? 16.646 17.461 0.246 1.00 72.94 282 GLN A C 1
ATOM 2312 O O . GLN A 1 282 ? 16.348 16.299 -0.039 1.00 72.94 282 GLN A O 1
ATOM 2317 N N . THR A 1 283 ? 16.106 18.504 -0.383 1.00 76.81 283 THR A N 1
ATOM 2318 C CA . THR A 1 283 ? 15.244 18.376 -1.562 1.00 76.81 283 THR A CA 1
ATOM 2319 C C . THR A 1 283 ? 16.085 17.978 -2.765 1.00 76.81 283 THR A C 1
ATOM 2321 O O . THR A 1 283 ? 15.762 16.976 -3.399 1.00 76.81 283 THR A O 1
ATOM 2324 N N . LEU A 1 284 ? 17.219 18.655 -2.987 1.00 73.56 284 LEU A N 1
ATOM 2325 C CA . LEU A 1 284 ? 18.171 18.287 -4.039 1.00 73.56 284 LEU A CA 1
ATOM 2326 C C . LEU A 1 284 ? 18.636 16.838 -3.891 1.00 73.56 284 LEU A C 1
ATOM 2328 O O . LEU A 1 284 ? 18.514 16.052 -4.824 1.00 73.56 284 LEU A O 1
ATOM 2332 N N . LYS A 1 285 ? 19.045 16.425 -2.686 1.00 75.62 285 LYS A N 1
ATOM 2333 C CA . LYS A 1 285 ? 19.478 15.044 -2.417 1.00 75.62 285 LYS A CA 1
ATOM 2334 C C . LYS A 1 285 ? 18.446 13.980 -2.809 1.00 75.62 285 LYS A C 1
ATOM 2336 O O . LYS A 1 285 ? 18.821 12.861 -3.150 1.00 75.62 285 LYS A O 1
ATOM 2341 N N . LYS A 1 286 ? 17.148 14.293 -2.755 1.00 71.62 286 LYS A N 1
ATOM 2342 C CA . LYS A 1 286 ? 16.088 13.358 -3.163 1.00 71.62 286 LYS A CA 1
ATOM 2343 C C . LYS A 1 286 ? 15.980 13.221 -4.681 1.00 71.62 286 LYS A C 1
ATOM 2345 O O . LYS A 1 286 ? 15.656 12.125 -5.128 1.00 71.62 286 LYS A O 1
ATOM 2350 N N . CYS A 1 287 ? 16.260 14.279 -5.441 1.00 66.00 287 CYS A N 1
ATOM 2351 C CA . CYS A 1 287 ? 16.254 14.252 -6.906 1.00 66.00 287 CYS A CA 1
ATOM 2352 C C . CYS A 1 287 ? 17.353 13.333 -7.463 1.00 66.00 287 CYS A C 1
ATOM 2354 O O . CYS A 1 287 ? 17.119 12.624 -8.432 1.00 66.00 287 CYS A O 1
ATOM 2356 N N . TYR A 1 288 ? 18.505 13.259 -6.788 1.00 67.75 288 TYR A N 1
ATOM 2357 C CA . TYR A 1 288 ? 19.677 12.495 -7.247 1.00 67.75 288 TYR A CA 1
ATOM 2358 C C . TYR A 1 288 ? 19.861 11.136 -6.572 1.00 67.75 288 TYR A C 1
ATOM 2360 O O . TYR A 1 288 ? 20.908 10.512 -6.713 1.00 67.75 288 TYR A O 1
ATOM 2368 N N . LYS A 1 289 ? 18.859 10.642 -5.834 1.00 64.19 289 LYS A N 1
ATOM 2369 C CA . LYS A 1 289 ? 18.966 9.369 -5.097 1.00 64.19 289 LYS A CA 1
ATOM 2370 C C . LYS A 1 289 ? 19.230 8.154 -6.012 1.00 64.19 289 LYS A C 1
ATOM 2372 O O . LYS A 1 289 ? 19.643 7.112 -5.515 1.00 64.19 289 LYS A O 1
ATOM 2377 N N . PHE A 1 290 ? 18.975 8.281 -7.315 1.00 59.50 290 PHE A N 1
ATOM 2378 C CA . PHE A 1 290 ? 19.122 7.218 -8.316 1.00 59.50 290 PHE A CA 1
ATOM 2379 C C . PHE A 1 290 ? 20.508 7.177 -8.974 1.00 59.50 290 PHE A C 1
ATOM 2381 O O . PHE A 1 290 ? 20.841 6.169 -9.587 1.00 59.50 290 PHE A O 1
ATOM 2388 N N . LEU A 1 291 ? 21.328 8.222 -8.809 1.00 63.09 291 LEU A N 1
ATOM 2389 C CA . LEU A 1 291 ? 22.709 8.259 -9.296 1.00 63.09 291 LEU A CA 1
ATOM 2390 C C . LEU A 1 291 ? 23.601 7.515 -8.298 1.00 63.09 291 LEU A C 1
ATOM 2392 O O . LEU A 1 291 ? 24.135 8.104 -7.359 1.00 63.09 291 LEU A O 1
ATOM 2396 N N . ASN A 1 292 ? 23.664 6.193 -8.443 1.00 55.44 292 ASN A N 1
ATOM 2397 C CA . ASN A 1 292 ? 24.277 5.300 -7.457 1.00 55.44 292 ASN A CA 1
ATOM 2398 C C . ASN A 1 292 ? 25.577 4.641 -7.948 1.00 55.44 292 ASN A C 1
ATOM 2400 O O . ASN A 1 292 ? 26.103 3.768 -7.265 1.00 55.44 292 ASN A O 1
ATOM 2404 N N . GLU A 1 293 ? 26.081 5.042 -9.114 1.00 59.28 293 GLU A N 1
ATOM 2405 C CA . GLU A 1 293 ? 27.329 4.524 -9.674 1.00 59.28 293 GLU A CA 1
ATOM 2406 C C . GLU A 1 293 ? 28.540 5.353 -9.228 1.00 59.28 293 GLU A C 1
ATOM 2408 O O . GLU A 1 293 ? 28.471 6.584 -9.143 1.00 59.28 293 GLU A O 1
ATOM 2413 N N . ASP A 1 294 ? 29.684 4.686 -9.036 1.00 58.28 294 ASP A N 1
ATOM 2414 C CA . ASP A 1 294 ? 30.994 5.323 -8.804 1.00 58.28 294 ASP A CA 1
ATOM 2415 C C . ASP A 1 294 ? 31.375 6.307 -9.930 1.00 58.28 294 ASP A C 1
ATOM 2417 O O . ASP A 1 294 ? 32.152 7.241 -9.732 1.00 58.28 294 ASP A O 1
ATOM 2421 N N . ALA A 1 295 ? 30.736 6.157 -11.094 1.00 57.38 295 ALA A N 1
ATOM 2422 C CA . ALA A 1 295 ? 30.801 7.031 -12.253 1.00 57.38 295 ALA A CA 1
ATOM 2423 C C . ALA A 1 295 ? 30.427 8.509 -11.995 1.00 57.38 295 ALA A C 1
ATOM 2425 O O . ALA A 1 295 ? 30.859 9.353 -12.773 1.00 57.38 295 ALA A O 1
ATOM 2426 N N . PHE A 1 296 ? 29.681 8.837 -10.929 1.00 69.69 296 PHE A N 1
ATOM 2427 C CA . PHE A 1 296 ? 29.168 10.196 -10.655 1.00 69.69 296 PHE A CA 1
ATOM 2428 C C . PHE A 1 296 ? 29.719 10.826 -9.361 1.00 69.69 296 PHE A C 1
ATOM 2430 O O . PHE A 1 296 ? 29.072 11.674 -8.734 1.00 69.69 296 PHE A O 1
ATOM 2437 N N . LEU A 1 297 ? 30.923 10.430 -8.931 1.00 69.94 297 LEU A N 1
ATOM 2438 C CA . LEU A 1 297 ? 31.540 10.918 -7.690 1.00 69.94 297 LEU A CA 1
ATOM 2439 C C . LEU A 1 297 ? 31.669 12.453 -7.641 1.00 69.94 297 LEU A C 1
ATOM 2441 O O . LEU A 1 297 ? 31.428 13.056 -6.594 1.00 69.94 297 LEU A O 1
ATOM 2445 N N . GLN A 1 298 ? 31.976 13.092 -8.774 1.00 67.81 298 GLN A N 1
ATOM 2446 C CA . GLN A 1 298 ? 32.062 14.551 -8.881 1.00 67.81 298 GLN A CA 1
ATOM 2447 C C . GLN A 1 298 ? 30.720 15.224 -8.566 1.00 67.81 298 GLN A C 1
ATOM 2449 O O . GLN A 1 298 ? 30.658 16.088 -7.695 1.00 67.81 298 GLN A O 1
ATOM 2454 N N . VAL A 1 299 ? 29.630 14.764 -9.188 1.00 73.88 299 VAL A N 1
ATOM 2455 C CA . VAL A 1 299 ? 28.265 15.271 -8.953 1.00 73.88 299 VAL A CA 1
ATOM 2456 C C . VAL A 1 299 ? 27.869 15.105 -7.482 1.00 73.88 299 VAL A C 1
ATOM 2458 O O . VAL A 1 299 ? 27.280 16.000 -6.874 1.00 73.88 299 VAL A O 1
ATOM 2461 N N . LYS A 1 300 ? 28.238 13.973 -6.870 1.00 73.44 300 LYS A N 1
ATOM 2462 C CA . LYS A 1 300 ? 27.991 13.699 -5.449 1.00 73.44 300 LYS A CA 1
ATOM 2463 C C . LYS A 1 300 ? 28.756 14.658 -4.532 1.00 73.44 300 LYS A C 1
ATOM 2465 O O . LYS A 1 300 ? 28.183 15.130 -3.550 1.00 73.44 300 LYS A O 1
ATOM 2470 N N . ASN A 1 301 ? 30.014 14.964 -4.845 1.00 70.50 301 ASN A N 1
ATOM 2471 C CA . ASN A 1 301 ? 30.815 15.927 -4.090 1.00 70.50 301 ASN A CA 1
ATOM 2472 C C . ASN A 1 301 ? 30.244 17.345 -4.214 1.00 70.50 301 ASN A C 1
ATOM 2474 O O . ASN A 1 301 ? 30.072 18.011 -3.191 1.00 70.50 301 ASN A O 1
ATOM 2478 N N . THR A 1 302 ? 29.855 17.758 -5.425 1.00 71.81 302 THR A N 1
ATOM 2479 C CA . THR A 1 302 ? 29.161 19.030 -5.680 1.00 71.81 302 THR A CA 1
ATOM 2480 C C . THR A 1 302 ? 27.878 19.123 -4.857 1.00 71.81 302 THR A C 1
ATOM 2482 O O . THR A 1 302 ? 27.690 20.080 -4.113 1.00 71.81 302 THR A O 1
ATOM 2485 N N . LEU A 1 303 ? 27.037 18.081 -4.876 1.00 75.69 303 LEU A N 1
ATOM 2486 C CA . LEU A 1 303 ? 25.821 18.019 -4.064 1.00 75.69 303 LEU A CA 1
ATOM 2487 C C . LEU A 1 303 ? 26.117 18.198 -2.572 1.00 75.69 303 LEU A C 1
ATOM 2489 O O . LEU A 1 303 ? 25.454 18.988 -1.903 1.00 75.69 303 LEU A O 1
ATOM 2493 N N . VAL A 1 304 ? 27.099 17.472 -2.033 1.00 71.62 304 VAL A N 1
ATOM 2494 C CA . VAL A 1 304 ? 27.465 17.569 -0.613 1.00 71.62 304 VAL A CA 1
ATOM 2495 C C . VAL A 1 304 ? 27.959 18.973 -0.262 1.00 71.62 304 VAL A C 1
ATOM 2497 O O . VAL A 1 304 ? 27.588 19.494 0.792 1.00 71.62 304 VAL A O 1
ATOM 2500 N N . PHE A 1 305 ? 28.757 19.595 -1.129 1.00 71.00 305 PHE A N 1
ATOM 2501 C CA . PHE A 1 305 ? 29.238 20.961 -0.945 1.00 71.00 305 PHE A CA 1
ATOM 2502 C C . PHE A 1 305 ? 28.085 21.975 -0.940 1.00 71.00 305 PHE A C 1
ATOM 2504 O O . PHE A 1 305 ? 27.912 22.692 0.047 1.00 71.00 305 PHE A O 1
ATOM 2511 N N . THR A 1 306 ? 27.227 21.966 -1.965 1.00 70.06 306 THR A N 1
ATOM 2512 C CA . THR A 1 306 ? 26.061 22.861 -2.065 1.00 70.06 306 THR A CA 1
ATOM 2513 C C . THR A 1 306 ? 25.099 22.665 -0.893 1.00 70.06 306 THR A C 1
ATOM 2515 O O . THR A 1 306 ? 24.561 23.627 -0.349 1.00 70.06 306 THR A O 1
ATOM 2518 N N . MET A 1 307 ? 24.915 21.424 -0.426 1.00 76.50 307 MET A N 1
ATOM 2519 C CA . MET A 1 307 ? 24.125 21.144 0.775 1.00 76.50 307 MET A CA 1
ATOM 2520 C C . MET A 1 307 ? 24.704 21.816 2.028 1.00 76.50 307 MET A C 1
ATOM 2522 O O . MET A 1 307 ? 23.932 22.350 2.822 1.00 76.50 307 MET A O 1
ATOM 2526 N N . LYS A 1 308 ? 26.032 21.789 2.219 1.00 70.44 308 LYS A N 1
ATOM 2527 C CA . LYS A 1 308 ? 26.698 22.453 3.353 1.00 70.44 308 LYS A CA 1
ATOM 2528 C C . LYS A 1 308 ? 26.581 23.973 3.261 1.00 70.44 308 LYS A C 1
ATOM 2530 O O . LYS A 1 308 ? 26.248 24.601 4.259 1.00 70.44 308 LYS A O 1
ATOM 2535 N N . GLN A 1 309 ? 26.793 24.542 2.075 1.00 72.88 309 GLN A N 1
ATOM 2536 C CA . GLN A 1 309 ? 26.691 25.983 1.839 1.00 72.88 309 GLN A CA 1
ATOM 2537 C C . GLN A 1 309 ? 25.271 26.502 2.112 1.00 72.88 309 GLN A C 1
ATOM 2539 O O . GLN A 1 309 ? 25.092 27.438 2.886 1.00 72.88 309 GLN A O 1
ATOM 2544 N N . ARG A 1 310 ? 24.244 25.841 1.560 1.00 76.44 310 ARG A N 1
ATOM 2545 C CA . ARG A 1 310 ? 22.838 26.222 1.781 1.00 76.44 310 ARG A CA 1
ATOM 2546 C C . ARG A 1 310 ? 22.411 26.045 3.239 1.00 76.44 310 ARG A C 1
ATOM 2548 O O . ARG A 1 310 ? 21.665 26.867 3.758 1.00 76.44 310 ARG A O 1
ATOM 2555 N N . ALA A 1 311 ? 22.913 25.014 3.924 1.00 73.12 311 ALA A N 1
ATOM 2556 C CA . ALA A 1 311 ? 22.689 24.863 5.360 1.00 73.12 311 ALA A CA 1
ATOM 2557 C C . ALA A 1 311 ? 23.343 26.003 6.161 1.00 73.12 311 ALA A C 1
ATOM 2559 O O . ALA A 1 311 ? 22.695 26.563 7.036 1.00 73.12 311 ALA A O 1
ATOM 2560 N N . ALA A 1 312 ? 24.581 26.394 5.840 1.00 71.06 312 ALA A N 1
ATOM 2561 C CA . ALA A 1 312 ? 25.245 27.532 6.480 1.00 71.06 312 ALA A CA 1
ATOM 2562 C C . ALA A 1 312 ? 24.486 28.857 6.264 1.00 71.06 312 ALA A C 1
ATOM 2564 O O . ALA A 1 312 ? 24.450 29.688 7.164 1.00 71.06 312 ALA A O 1
ATOM 2565 N N . ALA A 1 313 ? 23.805 29.010 5.123 1.00 74.75 313 ALA A N 1
ATOM 2566 C CA . ALA A 1 313 ? 22.901 30.127 4.832 1.00 74.75 313 ALA A CA 1
ATOM 2567 C C . ALA A 1 313 ? 21.511 30.018 5.510 1.00 74.75 313 ALA A C 1
ATOM 2569 O O . ALA A 1 313 ? 20.614 30.803 5.219 1.00 74.75 313 ALA A O 1
ATOM 2570 N N . GLY A 1 314 ? 21.289 29.033 6.388 1.00 72.38 314 GLY A N 1
ATOM 2571 C CA . GLY A 1 314 ? 20.032 28.854 7.128 1.00 72.38 314 GLY A CA 1
ATOM 2572 C C . GLY A 1 314 ? 18.926 28.092 6.383 1.00 72.38 314 GLY A C 1
ATOM 2573 O O . GLY A 1 314 ? 17.861 27.828 6.950 1.00 72.38 314 GLY A O 1
ATOM 2574 N N . LEU A 1 315 ? 19.147 27.668 5.134 1.00 72.25 315 LEU A N 1
ATOM 2575 C CA . LEU A 1 315 ? 18.119 27.024 4.310 1.00 72.25 315 LEU A CA 1
ATOM 2576 C C . LEU A 1 315 ? 17.897 25.555 4.703 1.00 72.25 315 LEU A C 1
ATOM 2578 O O . LEU A 1 315 ? 18.773 24.698 4.575 1.00 72.25 315 LEU A O 1
ATOM 2582 N N . GLY A 1 316 ? 16.667 25.229 5.111 1.00 60.66 316 GLY A N 1
ATOM 2583 C CA . GLY A 1 316 ? 16.246 23.854 5.414 1.00 60.66 316 GLY A CA 1
ATOM 2584 C C . GLY A 1 316 ? 16.630 23.339 6.807 1.00 60.66 316 GLY A C 1
ATOM 2585 O O . GLY A 1 316 ? 16.443 22.150 7.072 1.00 60.66 316 GLY A O 1
ATOM 2586 N N . ILE A 1 317 ? 17.130 24.214 7.689 1.00 60.19 317 ILE A N 1
ATOM 2587 C CA . ILE A 1 317 ? 17.398 23.909 9.107 1.00 60.19 317 ILE A CA 1
ATOM 2588 C C . ILE A 1 317 ? 16.098 23.911 9.928 1.00 60.19 317 ILE A C 1
ATOM 2590 O O . ILE A 1 317 ? 15.943 23.115 10.858 1.00 60.19 317 ILE A O 1
ATOM 2594 N N . ASN A 1 318 ? 15.113 24.716 9.524 1.00 59.41 318 ASN A N 1
ATOM 2595 C CA . ASN A 1 318 ? 13.799 24.752 10.155 1.00 59.41 318 ASN A CA 1
ATOM 2596 C C . ASN A 1 318 ? 13.018 23.475 9.827 1.00 59.41 318 ASN A C 1
ATOM 2598 O O . ASN A 1 318 ? 12.421 23.328 8.756 1.00 59.41 318 ASN A O 1
ATOM 2602 N N . LYS A 1 319 ? 12.997 22.527 10.768 1.00 56.91 319 LYS A N 1
ATOM 2603 C CA . LYS 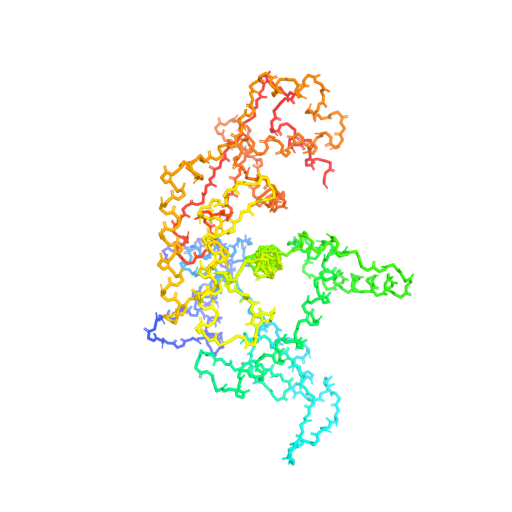A 1 319 ? 11.999 21.455 10.760 1.00 56.91 319 LYS A CA 1
ATOM 2604 C C . LYS A 1 319 ? 10.636 22.140 10.863 1.00 56.91 319 LYS A C 1
ATOM 2606 O O . LYS A 1 319 ? 10.328 22.680 11.919 1.00 56.91 319 LYS A O 1
ATOM 2611 N N . LYS A 1 320 ? 9.831 22.122 9.791 1.00 57.78 320 LYS A N 1
ATOM 2612 C CA . LYS A 1 320 ? 8.400 22.464 9.863 1.00 57.78 320 LYS A CA 1
ATOM 2613 C C . LYS A 1 320 ? 7.751 21.515 10.874 1.00 57.78 320 LYS A C 1
ATOM 2615 O O . LYS A 1 320 ? 7.387 20.392 10.525 1.00 57.78 320 LYS A O 1
ATOM 2620 N N . LYS A 1 321 ? 7.709 21.917 12.145 1.00 58.41 321 LYS A N 1
ATOM 2621 C CA . LYS A 1 321 ? 6.880 21.267 13.155 1.00 58.41 321 LYS A CA 1
ATOM 2622 C C . LYS A 1 321 ? 5.442 21.547 12.730 1.00 58.41 321 LYS A C 1
ATOM 2624 O O . LYS A 1 321 ? 5.148 22.668 12.329 1.00 58.41 321 LYS A O 1
ATOM 2629 N N . ALA A 1 322 ? 4.595 20.522 12.726 1.00 61.88 322 ALA A N 1
ATOM 2630 C CA . ALA A 1 322 ? 3.177 20.753 12.500 1.00 61.88 322 ALA A CA 1
ATOM 2631 C C . ALA A 1 322 ? 2.678 21.720 13.579 1.00 61.88 322 ALA A C 1
ATOM 2633 O O . ALA A 1 322 ? 3.035 21.561 14.753 1.00 61.88 322 ALA A O 1
ATOM 2634 N N . GLU A 1 323 ? 1.912 22.723 13.164 1.00 74.31 323 GLU A N 1
ATOM 2635 C CA . GLU A 1 323 ? 1.184 23.580 14.091 1.00 74.31 323 GLU A CA 1
ATOM 2636 C C . GLU A 1 323 ? 0.291 22.687 14.956 1.00 74.31 323 GLU A C 1
ATOM 2638 O O . GLU A 1 323 ? -0.267 21.689 14.491 1.00 74.31 323 GLU A O 1
ATOM 2643 N N . THR A 1 324 ? 0.300 22.955 16.257 1.00 77.19 324 THR A N 1
ATOM 2644 C CA . THR A 1 324 ? -0.466 22.172 17.227 1.00 77.19 324 THR A CA 1
ATOM 2645 C C . THR A 1 324 ? -1.830 22.822 17.344 1.00 77.19 324 THR A C 1
ATOM 2647 O O . THR A 1 324 ? -1.878 24.033 17.520 1.00 77.19 324 THR A O 1
ATOM 2650 N N . ILE A 1 325 ? -2.896 22.027 17.241 1.00 79.56 325 ILE A N 1
ATOM 2651 C CA . ILE A 1 325 ? -4.256 22.508 17.501 1.00 79.56 325 ILE A CA 1
ATOM 2652 C C . ILE A 1 325 ? -4.305 22.963 18.961 1.00 79.56 325 ILE A C 1
ATOM 2654 O O . ILE A 1 325 ? -3.937 22.191 19.853 1.00 79.56 325 ILE A O 1
ATOM 2658 N N . LEU A 1 326 ? -4.687 24.216 19.185 1.00 88.81 326 LEU A N 1
ATOM 2659 C CA . LEU A 1 326 ? -4.834 24.786 20.518 1.00 88.81 326 LEU A CA 1
ATOM 2660 C C . LEU A 1 326 ? -6.129 24.294 21.171 1.00 88.81 326 LEU A C 1
ATOM 2662 O O . LEU A 1 326 ? -7.087 23.927 20.490 1.00 88.81 326 LEU A O 1
ATOM 2666 N N . VAL A 1 327 ? -6.173 24.318 22.504 1.00 86.94 327 VAL A N 1
ATOM 2667 C CA . VAL A 1 327 ? -7.370 23.910 23.254 1.00 86.94 327 VAL A CA 1
ATOM 2668 C C . VAL A 1 327 ? -8.557 24.804 22.888 1.00 86.94 327 VAL A C 1
ATOM 2670 O O . VAL A 1 327 ? -9.657 24.294 22.710 1.00 86.94 327 VAL A O 1
ATOM 2673 N N . GLU A 1 328 ? -8.347 26.112 22.686 1.00 89.31 328 GLU A N 1
ATOM 2674 C CA . GLU A 1 328 ? -9.436 27.015 22.291 1.00 89.31 328 GLU A CA 1
ATOM 2675 C C . GLU A 1 328 ? -9.973 26.714 20.882 1.00 89.31 328 GLU A C 1
ATOM 2677 O O . GLU A 1 328 ? -11.168 26.859 20.626 1.00 89.31 328 GLU A O 1
ATOM 2682 N N . GLU A 1 329 ? -9.110 26.267 19.966 1.00 89.12 329 GLU A N 1
ATOM 2683 C CA . GLU A 1 329 ? -9.510 25.870 18.612 1.00 89.12 329 GLU A CA 1
ATOM 2684 C C . GLU A 1 329 ? -10.307 24.563 18.629 1.00 89.12 329 GLU A C 1
ATOM 2686 O O . GLU A 1 329 ? -11.303 24.438 17.918 1.00 89.12 329 GLU A O 1
ATOM 2691 N N . GLU A 1 330 ? -9.901 23.596 19.458 1.00 89.94 330 GLU A N 1
ATOM 2692 C CA . GLU A 1 330 ? -10.674 22.373 19.678 1.00 89.94 330 GLU A CA 1
ATOM 2693 C C . GLU A 1 330 ? -12.044 22.689 20.291 1.00 89.94 330 GLU A C 1
ATOM 2695 O O . GLU A 1 330 ? -13.060 22.193 19.802 1.00 89.94 330 GLU A O 1
ATOM 2700 N N . GLU A 1 331 ? -12.099 23.553 21.310 1.00 91.88 331 GLU A N 1
ATOM 2701 C CA . GLU A 1 331 ? -13.360 24.001 21.909 1.00 91.88 331 GLU A CA 1
ATOM 2702 C C . GLU A 1 331 ? -14.291 24.634 20.877 1.00 91.88 331 GLU A C 1
ATOM 2704 O O . GLU A 1 331 ? -15.481 24.315 20.843 1.00 91.88 331 GLU A O 1
ATOM 2709 N N . LEU A 1 332 ? -13.752 25.472 19.988 1.00 92.75 332 LEU A N 1
ATOM 2710 C CA . LEU A 1 332 ? -14.534 26.073 18.917 1.00 92.75 332 LEU A CA 1
ATOM 2711 C C . LEU A 1 332 ? -15.148 25.001 18.009 1.00 92.75 332 LEU A C 1
ATOM 2713 O O . LEU A 1 332 ? -16.329 25.095 17.698 1.00 92.75 332 LEU A O 1
ATOM 2717 N N . LEU A 1 333 ? -14.396 23.956 17.641 1.00 91.75 333 LEU A N 1
ATOM 2718 C CA . LEU A 1 333 ? -14.905 22.864 16.800 1.00 91.75 333 LEU A CA 1
ATOM 2719 C C . LEU A 1 333 ? -16.078 22.109 17.444 1.00 91.75 333 LEU A C 1
ATOM 2721 O O . LEU A 1 333 ? -17.001 21.693 16.736 1.00 91.75 333 LEU A O 1
ATOM 2725 N N . TRP A 1 334 ? -16.052 21.926 18.766 1.00 93.19 334 TRP A N 1
ATOM 2726 C CA . TRP A 1 334 ? -17.167 21.338 19.508 1.00 93.19 334 TRP A CA 1
ATOM 2727 C C . TRP A 1 334 ? -18.362 22.298 19.584 1.00 93.19 334 TRP A C 1
ATOM 2729 O O . TRP A 1 334 ? -19.492 21.888 19.326 1.00 93.19 334 TRP A O 1
ATOM 2739 N N . GLN A 1 335 ? -18.128 23.579 19.882 1.00 92.31 335 GLN A N 1
ATOM 2740 C CA . GLN A 1 335 ? -19.184 24.589 20.030 1.00 92.31 335 GLN A CA 1
ATOM 2741 C C . GLN A 1 335 ? -19.906 24.903 18.716 1.00 92.31 335 GLN A C 1
ATOM 2743 O O . GLN A 1 335 ? -21.122 25.085 18.705 1.00 92.31 335 GLN A O 1
ATOM 2748 N N . THR A 1 336 ? -19.185 24.939 17.594 1.00 92.44 336 THR A N 1
ATOM 2749 C CA . THR A 1 336 ? -19.768 25.191 16.268 1.00 92.44 336 THR A CA 1
ATOM 2750 C C . THR A 1 336 ? -20.451 23.959 15.671 1.00 92.44 336 THR A C 1
ATOM 2752 O O . THR A 1 336 ? -21.012 24.037 14.577 1.00 92.44 336 THR A O 1
ATOM 2755 N N . GLY A 1 337 ? -20.407 22.808 16.355 1.00 90.44 337 GLY A N 1
ATOM 2756 C CA . GLY A 1 337 ? -20.978 21.549 15.873 1.00 90.44 337 GLY A CA 1
ATOM 2757 C C . GLY A 1 337 ? -20.209 20.935 14.698 1.00 90.44 337 GLY A C 1
ATOM 2758 O O . GLY A 1 337 ? -20.748 20.094 13.970 1.00 90.44 337 GLY A O 1
ATOM 2759 N N . ASN A 1 338 ? -18.956 21.352 14.484 1.00 91.06 338 ASN A N 1
ATOM 2760 C CA . ASN A 1 338 ? -18.055 20.708 13.531 1.00 91.06 338 ASN A CA 1
ATOM 2761 C C . ASN A 1 338 ? -17.630 19.316 14.022 1.00 91.06 338 ASN A C 1
ATOM 2763 O O . ASN A 1 338 ? -17.447 18.425 13.188 1.00 91.06 338 ASN A O 1
ATOM 2767 N N . LEU A 1 339 ? -17.538 19.141 15.344 1.00 93.56 339 LEU A N 1
ATOM 2768 C CA . LEU A 1 339 ? -17.430 17.865 16.048 1.00 93.56 339 LEU A CA 1
ATOM 2769 C C . LEU A 1 339 ? -18.732 17.571 16.813 1.00 93.56 339 LEU A C 1
ATOM 2771 O O . LEU A 1 339 ? -19.406 18.478 17.294 1.00 93.56 339 LEU A O 1
ATOM 2775 N N . GLY A 1 340 ? -19.095 16.296 16.904 1.00 93.69 340 GLY A N 1
ATOM 2776 C CA . GLY A 1 340 ? -20.328 15.802 17.511 1.00 93.69 340 GLY A CA 1
ATOM 2777 C C . GLY A 1 340 ? -20.967 14.664 16.712 1.00 93.69 340 GLY A C 1
ATOM 2778 O O . GLY A 1 340 ? -20.408 14.132 15.755 1.00 93.69 340 GLY A O 1
ATOM 2779 N N . ASP A 1 341 ? -22.180 14.285 17.099 1.00 93.75 341 ASP A N 1
ATOM 2780 C CA . ASP A 1 341 ? -22.926 13.156 16.534 1.00 93.75 341 ASP A CA 1
ATOM 2781 C C . ASP A 1 341 ? -24.325 13.543 16.031 1.00 93.75 341 ASP A C 1
ATOM 2783 O O . ASP A 1 341 ? -25.230 12.701 15.994 1.00 93.75 341 ASP A O 1
ATOM 2787 N N . SER A 1 342 ? -24.478 14.811 15.627 1.00 92.19 342 SER A N 1
ATOM 2788 C CA . SER A 1 342 ? -25.727 15.413 15.137 1.00 92.19 342 SER A CA 1
ATOM 2789 C C . SER A 1 342 ? -26.241 14.787 13.839 1.00 92.19 342 SER A C 1
ATOM 2791 O O . SER A 1 342 ? -27.443 14.765 13.591 1.00 92.19 342 SER A O 1
ATOM 2793 N N . ASN A 1 343 ? -25.343 14.261 13.004 1.00 90.94 343 ASN A N 1
ATOM 2794 C CA . ASN A 1 343 ? -25.675 13.490 11.811 1.00 90.94 343 ASN A CA 1
ATOM 2795 C C . ASN A 1 343 ? -24.557 12.477 11.491 1.00 90.94 343 ASN A C 1
ATOM 2797 O O . ASN A 1 343 ? -23.457 12.591 12.042 1.00 90.94 343 ASN A O 1
ATOM 2801 N N . PRO A 1 344 ? -24.795 11.502 10.592 1.00 89.62 344 PRO A N 1
ATOM 2802 C CA . PRO A 1 344 ? -23.812 10.464 10.288 1.00 89.62 344 PRO A CA 1
ATOM 2803 C C . PRO A 1 344 ? -22.463 10.994 9.784 1.00 89.62 344 PRO A C 1
ATOM 2805 O O . PRO A 1 344 ? -21.426 10.455 10.159 1.00 89.62 344 PRO A O 1
ATOM 2808 N N . ALA A 1 345 ? -22.450 12.062 8.978 1.00 89.62 345 ALA A N 1
ATOM 2809 C CA . ALA A 1 345 ? -21.204 12.644 8.477 1.00 89.62 345 ALA A CA 1
ATOM 2810 C C . ALA A 1 345 ? -20.386 13.277 9.614 1.00 89.62 345 ALA A C 1
ATOM 2812 O O . ALA A 1 345 ? -19.191 13.019 9.730 1.00 89.62 345 ALA A O 1
ATOM 2813 N N . ARG A 1 346 ? -21.042 14.020 10.515 1.00 93.50 346 ARG A N 1
ATOM 2814 C CA . ARG A 1 346 ? -20.389 14.602 11.699 1.00 93.50 346 ARG A CA 1
ATOM 2815 C C . ARG A 1 346 ? -19.891 13.541 12.667 1.00 93.50 346 ARG A C 1
ATOM 2817 O O . ARG A 1 346 ? -18.777 13.664 13.168 1.00 93.50 346 ARG A O 1
ATOM 2824 N N . LEU A 1 347 ? -20.654 12.465 12.858 1.00 92.69 347 LEU A N 1
ATOM 2825 C CA . LEU A 1 347 ? -20.215 11.327 13.660 1.00 92.69 347 LEU A CA 1
ATOM 2826 C C . LEU A 1 347 ? -18.937 10.697 13.080 1.00 92.69 347 LEU A C 1
ATOM 2828 O O . LEU A 1 347 ? -18.004 10.421 13.830 1.00 92.69 347 LEU A O 1
ATOM 2832 N N . VAL A 1 348 ? -18.856 10.516 11.756 1.00 90.31 348 VAL A N 1
ATOM 2833 C CA . VAL A 1 348 ? -17.651 9.999 11.080 1.00 90.31 348 VAL A CA 1
ATOM 2834 C C . VAL A 1 348 ? -16.454 10.928 11.295 1.00 90.31 348 VAL A C 1
ATOM 2836 O O . VAL A 1 348 ? -15.401 10.458 11.729 1.00 90.31 348 VAL A O 1
ATOM 2839 N N . ASP A 1 349 ? -16.610 12.226 11.029 1.00 90.88 349 ASP A N 1
ATOM 2840 C CA . ASP A 1 349 ? -15.537 13.218 11.192 1.00 90.88 349 ASP A CA 1
ATOM 2841 C C . ASP A 1 349 ? -15.017 13.241 12.637 1.00 90.88 349 ASP A C 1
ATOM 2843 O O . ASP A 1 349 ? -13.808 13.207 12.883 1.00 90.88 349 ASP A O 1
ATOM 2847 N N . THR A 1 350 ? -15.939 13.195 13.599 1.00 94.12 350 THR A N 1
ATOM 2848 C CA . THR A 1 350 ? -15.636 13.194 15.034 1.00 94.12 350 THR A CA 1
ATOM 2849 C C . THR A 1 350 ? -14.905 11.932 15.461 1.00 94.12 350 THR A C 1
ATOM 2851 O O . THR A 1 350 ? -13.925 12.001 16.201 1.00 94.12 350 THR A O 1
ATOM 2854 N N . ILE A 1 351 ? -15.312 10.765 14.956 1.00 91.25 351 ILE A N 1
ATOM 2855 C CA . ILE A 1 351 ? -14.611 9.507 15.225 1.00 91.25 351 ILE A CA 1
ATOM 2856 C C . ILE A 1 351 ? -13.203 9.524 14.633 1.00 91.25 351 ILE A C 1
ATOM 2858 O O . ILE A 1 351 ? -12.265 9.091 15.301 1.00 91.25 351 ILE A O 1
ATOM 2862 N N . VAL A 1 352 ? -13.020 10.044 13.415 1.00 90.50 352 VAL A N 1
ATOM 2863 C CA . VAL A 1 352 ? -11.687 10.184 12.807 1.00 90.50 352 VAL A CA 1
ATOM 2864 C C . VAL A 1 352 ? -10.798 11.088 13.660 1.00 90.50 352 VAL A C 1
ATOM 2866 O O . VAL A 1 352 ? -9.652 10.717 13.927 1.00 90.50 352 VAL A O 1
ATOM 2869 N N . TYR A 1 353 ? -11.328 12.221 14.125 1.00 91.31 353 TYR A N 1
ATOM 2870 C CA . TYR A 1 353 ? -10.628 13.144 15.014 1.00 91.31 353 TYR A CA 1
ATOM 2871 C C . TYR A 1 353 ? -10.216 12.470 16.333 1.00 91.31 353 TYR A C 1
ATOM 2873 O O . TYR A 1 353 ? -9.024 12.390 16.639 1.00 91.31 353 TYR A O 1
ATOM 2881 N N . LEU A 1 354 ? -11.173 11.887 17.064 1.00 91.81 354 LEU A N 1
ATOM 2882 C CA . LEU A 1 354 ? -10.935 11.251 18.364 1.00 91.81 354 LEU A CA 1
ATOM 2883 C C . LEU A 1 354 ? -9.995 10.044 18.266 1.00 91.81 354 LEU A C 1
ATOM 2885 O O . LEU A 1 354 ? -9.122 9.866 19.111 1.00 91.81 354 LEU A O 1
ATOM 2889 N N . ILE A 1 355 ? -10.101 9.227 17.217 1.00 90.06 355 ILE A N 1
ATOM 2890 C CA . ILE A 1 355 ? -9.158 8.127 16.964 1.00 90.06 355 ILE A CA 1
ATOM 2891 C C . ILE A 1 355 ? -7.738 8.665 16.738 1.00 90.06 355 ILE A C 1
ATOM 2893 O O . ILE A 1 355 ? -6.770 8.086 17.237 1.00 90.06 355 ILE A O 1
ATOM 2897 N N . GLY A 1 356 ? -7.601 9.762 15.989 1.00 88.62 356 GLY A N 1
ATOM 2898 C CA . GLY A 1 356 ? -6.315 10.418 15.758 1.00 88.62 356 GLY A CA 1
ATOM 2899 C C . GLY A 1 356 ? -5.704 10.924 17.063 1.00 88.62 356 GLY A C 1
ATOM 2900 O O . GLY A 1 356 ? -4.526 10.671 17.324 1.00 88.62 356 GLY A O 1
ATOM 2901 N N . LEU A 1 357 ? -6.531 11.547 17.904 1.00 88.12 357 LEU A N 1
ATOM 2902 C CA . LEU A 1 357 ? -6.156 12.090 19.206 1.00 88.12 357 LEU A CA 1
ATOM 2903 C C . LEU A 1 357 ? -5.755 10.986 20.199 1.00 88.12 357 LEU A C 1
ATOM 2905 O O . LEU A 1 357 ? -4.622 10.959 20.679 1.00 88.12 357 LEU A O 1
ATOM 2909 N N . HIS A 1 358 ? -6.645 10.026 20.458 1.00 88.88 358 HIS A N 1
ATOM 2910 C CA . HIS A 1 358 ? -6.444 8.996 21.480 1.00 88.88 358 HIS A CA 1
ATOM 2911 C C . HIS A 1 358 ? -5.424 7.924 21.079 1.00 88.88 358 HIS A C 1
ATOM 2913 O O . HIS A 1 358 ? -4.689 7.414 21.927 1.00 88.88 358 HIS A O 1
ATOM 2919 N N . PHE A 1 359 ? -5.356 7.552 19.796 1.00 87.56 359 PHE A N 1
ATOM 2920 C CA . PHE A 1 359 ? -4.471 6.478 19.331 1.00 87.56 359 PHE A CA 1
ATOM 2921 C C . PHE A 1 359 ? -3.231 6.979 18.595 1.00 87.56 359 PHE A C 1
ATOM 2923 O O . PHE A 1 359 ? -2.369 6.171 18.234 1.00 87.56 359 PHE A O 1
ATOM 2930 N N . THR A 1 360 ? -3.062 8.298 18.452 1.00 81.81 360 THR A N 1
ATOM 2931 C CA . THR A 1 360 ? -1.896 8.939 17.819 1.00 81.81 360 THR A CA 1
ATOM 2932 C C . THR A 1 360 ? -1.660 8.465 16.382 1.00 81.81 360 THR A C 1
ATOM 2934 O O . THR A 1 360 ? -0.515 8.312 15.943 1.00 81.81 360 THR A O 1
ATOM 2937 N N . LEU A 1 361 ? -2.744 8.177 15.656 1.00 78.81 361 LEU A N 1
ATOM 2938 C CA . LEU A 1 361 ? -2.664 7.732 14.268 1.00 78.81 361 LEU A CA 1
ATOM 2939 C C . LEU A 1 361 ? -2.319 8.902 13.354 1.00 78.81 361 LEU A C 1
ATOM 2941 O O . LEU A 1 361 ? -2.798 10.022 13.518 1.00 78.81 361 LEU A O 1
ATOM 2945 N N . ARG A 1 362 ? -1.478 8.643 12.354 1.00 72.56 362 ARG A N 1
ATOM 2946 C CA . ARG A 1 362 ? -1.203 9.633 11.314 1.00 72.56 362 ARG A CA 1
ATOM 2947 C C . ARG A 1 362 ? -2.356 9.693 10.327 1.00 72.56 362 ARG A C 1
ATOM 2949 O O . ARG A 1 362 ? -2.812 8.661 9.836 1.00 72.56 362 ARG A O 1
ATOM 2956 N N . ALA A 1 363 ? -2.711 10.911 9.933 1.00 67.38 363 ALA A N 1
ATOM 2957 C CA . ALA A 1 363 ? -3.713 11.174 8.909 1.00 67.38 363 ALA A CA 1
ATOM 2958 C C . ALA A 1 363 ? -3.508 10.352 7.617 1.00 67.38 363 ALA A C 1
ATOM 2960 O O . ALA A 1 363 ? -2.390 9.984 7.229 1.00 67.38 363 ALA A O 1
ATOM 2961 N N . GLY A 1 364 ? -4.617 10.086 6.925 1.00 71.38 364 GLY A N 1
ATOM 2962 C CA . GLY A 1 364 ? -4.640 9.354 5.662 1.00 71.38 364 GLY A CA 1
ATOM 2963 C C . GLY A 1 364 ? -4.581 7.840 5.859 1.00 71.38 364 GLY A C 1
ATOM 2964 O O . GLY A 1 364 ? -5.566 7.220 6.255 1.00 71.38 364 GLY A O 1
ATOM 2965 N N . LYS A 1 365 ? -3.438 7.227 5.536 1.00 63.31 365 LYS A N 1
ATOM 2966 C CA . LYS A 1 365 ? -3.307 5.768 5.380 1.00 63.31 365 LYS A CA 1
ATOM 2967 C C . LYS A 1 365 ? -3.545 4.972 6.663 1.00 63.31 365 LYS A C 1
ATOM 2969 O O . LYS A 1 365 ? -4.113 3.885 6.592 1.00 63.31 365 LYS A O 1
ATOM 2974 N N . GLU A 1 366 ? -3.091 5.470 7.815 1.00 72.75 366 GLU A N 1
ATOM 2975 C CA . GLU A 1 366 ? -3.261 4.738 9.079 1.00 72.75 366 GLU A CA 1
ATOM 2976 C C . GLU A 1 366 ? -4.750 4.690 9.467 1.00 72.75 366 GLU A C 1
ATOM 2978 O O . GLU A 1 366 ? -5.226 3.619 9.825 1.00 72.75 366 GLU A O 1
ATOM 2983 N N . HIS A 1 367 ? -5.510 5.772 9.246 1.00 78.25 367 HIS A N 1
ATOM 2984 C CA . HIS A 1 367 ? -6.970 5.783 9.428 1.00 78.25 367 HIS A CA 1
ATOM 2985 C C . HIS A 1 367 ? -7.714 4.930 8.387 1.00 78.25 367 HIS A C 1
ATOM 2987 O O . HIS A 1 367 ? -8.550 4.112 8.759 1.00 78.25 367 HIS A O 1
ATOM 2993 N N . LYS A 1 368 ? -7.402 5.063 7.086 1.00 72.12 368 LYS A N 1
ATOM 2994 C CA . LYS A 1 368 ? -8.090 4.322 6.001 1.00 72.12 368 LYS A CA 1
ATOM 2995 C C . LYS A 1 368 ? -7.963 2.795 6.126 1.00 72.12 368 LYS A C 1
ATOM 2997 O O . LYS A 1 368 ? -8.838 2.069 5.655 1.00 72.12 368 LYS A O 1
ATOM 3002 N N . ASN A 1 369 ? -6.874 2.319 6.732 1.00 70.44 369 ASN A N 1
ATOM 3003 C CA . ASN A 1 369 ? -6.587 0.895 6.911 1.00 70.44 369 ASN A CA 1
ATOM 3004 C C . ASN A 1 369 ? -7.091 0.319 8.237 1.00 70.44 369 ASN A C 1
ATOM 3006 O O . ASN A 1 369 ? -6.885 -0.876 8.473 1.00 70.44 369 ASN A O 1
ATOM 3010 N N . LEU A 1 370 ? -7.722 1.131 9.092 1.00 75.31 370 LEU A N 1
ATOM 3011 C CA . LEU A 1 370 ? -8.340 0.626 10.310 1.00 75.31 370 LEU A CA 1
ATOM 3012 C C . LEU A 1 370 ? -9.389 -0.421 9.960 1.00 75.31 370 LEU A C 1
ATOM 3014 O O . LEU A 1 370 ? -10.243 -0.224 9.094 1.00 75.31 370 LEU A O 1
ATOM 3018 N N . ARG A 1 371 ? -9.303 -1.551 10.656 1.00 70.81 371 ARG A N 1
ATOM 3019 C CA . ARG A 1 371 ? -10.284 -2.625 10.562 1.00 70.81 371 ARG A CA 1
ATOM 3020 C C . ARG A 1 371 ? -11.165 -2.610 11.803 1.00 70.81 371 ARG A C 1
ATOM 3022 O O . ARG A 1 371 ? -10.672 -2.641 12.934 1.00 70.81 371 ARG A O 1
ATOM 3029 N N . MET A 1 372 ? -12.463 -2.540 11.547 1.00 62.91 372 MET A N 1
ATOM 3030 C CA . MET A 1 372 ? -13.526 -2.440 12.543 1.00 62.91 372 MET A CA 1
ATOM 3031 C C . MET A 1 372 ? -14.102 -3.841 12.803 1.00 62.91 372 MET A C 1
ATOM 3033 O O . MET A 1 372 ? -13.916 -4.721 11.970 1.00 62.91 372 MET A O 1
ATOM 3037 N N . LYS A 1 373 ? -14.744 -4.059 13.962 1.00 54.62 373 LYS A N 1
ATOM 3038 C CA . LYS A 1 373 ? -15.141 -5.382 14.506 1.00 54.62 373 LYS A CA 1
ATOM 3039 C C . LYS A 1 373 ? -13.950 -6.339 14.735 1.00 54.62 373 LYS A C 1
ATOM 3041 O O . LYS A 1 373 ? -13.362 -6.902 13.818 1.00 54.62 373 LYS A O 1
ATOM 3046 N N . ASN A 1 374 ? -13.601 -6.546 16.007 1.00 54.69 374 ASN A N 1
ATOM 3047 C CA . ASN A 1 374 ? -12.743 -7.638 16.502 1.00 54.69 374 ASN A CA 1
ATOM 3048 C C . ASN A 1 374 ? -11.322 -7.776 15.914 1.00 54.69 374 ASN A C 1
ATOM 3050 O O . ASN A 1 374 ? -10.715 -8.831 16.082 1.00 54.69 374 ASN A O 1
ATOM 3054 N N . SER A 1 375 ? -10.746 -6.751 15.266 1.00 66.88 375 SER A N 1
ATOM 3055 C CA . SER A 1 375 ? -9.427 -6.915 14.624 1.00 66.88 375 SER A CA 1
ATOM 3056 C C . SER A 1 375 ? -8.366 -5.837 14.894 1.00 66.88 375 SER A C 1
ATOM 3058 O O . SER A 1 375 ? -7.192 -6.201 14.974 1.00 66.88 375 SER A O 1
ATOM 3060 N N . GLN A 1 376 ? -8.706 -4.552 15.073 1.00 76.94 376 GLN A N 1
ATOM 3061 C CA . GLN A 1 376 ? -7.733 -3.529 15.520 1.00 76.94 376 GLN A CA 1
ATOM 3062 C C . GLN A 1 376 ? -8.253 -2.565 16.579 1.00 76.94 376 GLN A C 1
ATOM 3064 O O . GLN A 1 376 ? -7.456 -2.145 17.414 1.00 76.94 376 GLN A O 1
ATOM 3069 N N . ILE A 1 377 ? -9.541 -2.220 16.555 1.00 86.25 377 ILE A N 1
ATOM 3070 C CA . ILE A 1 377 ? -10.183 -1.445 17.619 1.00 86.25 377 ILE A CA 1
ATOM 3071 C C . ILE A 1 377 ? -11.301 -2.295 18.220 1.00 86.25 377 ILE A C 1
ATOM 3073 O O . ILE A 1 377 ? -12.191 -2.763 17.507 1.00 86.25 377 ILE A O 1
ATOM 3077 N N . THR A 1 378 ? -11.229 -2.525 19.527 1.00 86.62 378 THR A N 1
ATOM 3078 C CA . THR A 1 378 ? -12.167 -3.383 20.261 1.00 86.62 378 THR A CA 1
ATOM 3079 C C . THR A 1 378 ? -12.617 -2.711 21.545 1.00 86.62 378 THR A C 1
ATOM 3081 O O . THR A 1 378 ? -11.773 -2.213 22.290 1.00 86.62 378 THR A O 1
ATOM 3084 N N . ILE A 1 379 ? -13.920 -2.751 21.819 1.00 88.88 379 ILE A N 1
ATOM 3085 C CA . ILE A 1 379 ? -14.477 -2.394 23.127 1.00 88.88 379 ILE A CA 1
ATOM 3086 C C . ILE A 1 379 ? -14.167 -3.538 24.097 1.00 88.88 379 ILE A C 1
ATOM 3088 O O . ILE A 1 379 ? -14.345 -4.704 23.744 1.00 88.88 379 ILE A O 1
ATOM 3092 N N . LEU A 1 380 ? -13.679 -3.219 25.293 1.00 90.00 380 LEU A N 1
ATOM 3093 C CA . LEU A 1 380 ? -13.464 -4.188 26.364 1.00 90.00 380 LEU A CA 1
ATOM 3094 C C . LEU A 1 380 ? -13.620 -3.546 27.741 1.00 90.00 380 LEU A C 1
ATOM 3096 O O . LEU A 1 380 ? -13.430 -2.343 27.898 1.00 90.00 380 LEU A O 1
ATOM 3100 N N . GLU A 1 381 ? -13.896 -4.381 28.732 1.00 90.75 381 GLU A N 1
ATOM 3101 C CA . GLU A 1 381 ? -13.874 -4.026 30.150 1.00 90.75 381 GLU A CA 1
ATOM 3102 C C . GLU A 1 381 ? -12.463 -4.195 30.718 1.00 90.75 381 GLU A C 1
ATOM 3104 O O . GLU A 1 381 ? -11.832 -5.246 30.551 1.00 90.75 381 GLU A O 1
ATOM 3109 N N . ARG A 1 382 ? -11.947 -3.164 31.391 1.00 85.75 382 ARG A N 1
ATOM 3110 C CA . ARG A 1 382 ? -10.652 -3.214 32.075 1.00 85.75 382 ARG A CA 1
ATOM 3111 C C . ARG A 1 382 ? -10.747 -2.492 33.408 1.00 85.75 382 ARG A C 1
ATOM 3113 O O . ARG A 1 382 ? -11.028 -1.307 33.445 1.00 85.75 382 ARG A O 1
ATOM 3120 N N . ASN A 1 383 ? -10.435 -3.204 34.491 1.00 86.25 383 ASN A N 1
ATOM 3121 C CA . ASN A 1 383 ? -10.490 -2.680 35.860 1.00 86.25 383 ASN A CA 1
ATOM 3122 C C . ASN A 1 383 ? -11.874 -2.119 36.262 1.00 86.25 383 ASN A C 1
ATOM 3124 O O . ASN A 1 383 ? -11.940 -1.244 37.115 1.00 86.25 383 ASN A O 1
ATOM 3128 N N . GLY A 1 384 ? -12.960 -2.632 35.671 1.00 84.88 384 GLY A N 1
ATOM 3129 C CA . GLY A 1 384 ? -14.328 -2.162 35.926 1.00 84.88 384 GLY A CA 1
ATOM 3130 C C . GLY A 1 384 ? -14.748 -0.937 35.108 1.00 84.88 384 GLY A C 1
ATOM 3131 O O . GLY A 1 384 ? -15.813 -0.389 35.371 1.00 84.88 384 GLY A O 1
ATOM 3132 N N . GLU A 1 385 ? -13.927 -0.509 34.147 1.00 88.62 385 GLU A N 1
ATOM 3133 C CA . GLU A 1 385 ? -14.241 0.580 33.226 1.00 88.62 385 GLU A CA 1
ATOM 3134 C C . GLU A 1 385 ? -14.273 0.076 31.777 1.00 88.62 385 GLU A C 1
ATOM 3136 O O . GLU A 1 385 ? -13.361 -0.628 31.310 1.00 88.62 385 GLU A O 1
ATOM 3141 N N . THR A 1 386 ? -15.290 0.499 31.022 1.00 92.88 386 THR A N 1
ATOM 3142 C CA . THR A 1 386 ? -15.341 0.253 29.582 1.00 92.88 386 THR A CA 1
ATOM 3143 C C . THR A 1 386 ? -14.273 1.094 28.873 1.00 92.88 386 THR A C 1
ATOM 3145 O O . THR A 1 386 ? -14.139 2.297 29.094 1.00 92.88 386 THR A O 1
ATOM 3148 N N . CYS A 1 387 ? -13.515 0.490 27.957 1.00 93.12 387 CYS A N 1
ATOM 3149 C CA . CYS A 1 387 ? -12.534 1.205 27.144 1.00 93.12 387 CYS A CA 1
ATOM 3150 C C . CYS A 1 387 ? -12.453 0.677 25.708 1.00 93.12 387 CYS A C 1
ATOM 3152 O O . CYS A 1 387 ? -12.786 -0.471 25.404 1.00 93.12 387 CYS A O 1
ATOM 3154 N N . LEU A 1 388 ? -11.956 1.524 24.808 1.00 92.12 388 LEU A N 1
ATOM 3155 C CA . LEU A 1 388 ? -11.521 1.132 23.475 1.00 92.12 388 LEU A CA 1
ATOM 3156 C C . LEU A 1 388 ? -10.043 0.785 23.496 1.00 92.12 388 LEU A C 1
ATOM 3158 O O . LEU A 1 388 ? -9.192 1.607 23.835 1.00 92.12 388 LEU A O 1
ATOM 3162 N N . LYS A 1 389 ? -9.725 -0.423 23.052 1.00 90.69 389 LYS A N 1
ATOM 3163 C CA . LYS A 1 389 ? -8.357 -0.873 22.832 1.00 90.69 389 LYS A CA 1
ATOM 3164 C C . LYS A 1 389 ? -8.016 -0.795 21.357 1.00 90.69 389 LYS A C 1
ATOM 3166 O O . LYS A 1 389 ? -8.642 -1.472 20.547 1.00 90.69 389 LYS A O 1
ATOM 3171 N N . TYR A 1 390 ? -6.962 -0.054 21.041 1.00 89.31 390 TYR A N 1
ATOM 3172 C CA . TYR A 1 390 ? -6.294 -0.085 19.749 1.00 89.31 390 TYR A CA 1
ATOM 3173 C C . TYR A 1 390 ? -5.087 -1.029 19.778 1.00 89.31 390 TYR A C 1
ATOM 3175 O O . TYR A 1 390 ? -4.265 -0.999 20.701 1.00 89.31 390 TYR A O 1
ATOM 3183 N N . TYR A 1 391 ? -4.966 -1.849 18.738 1.00 81.94 391 TYR A N 1
ATOM 3184 C CA . TYR A 1 391 ? -3.858 -2.764 18.505 1.00 81.94 391 TYR A CA 1
ATOM 3185 C C . TYR A 1 391 ? -3.130 -2.413 17.200 1.00 81.94 391 TYR A C 1
ATOM 3187 O O . TYR A 1 391 ? -3.687 -2.479 16.099 1.00 81.94 391 TYR A O 1
ATOM 3195 N N . GLU A 1 392 ? -1.858 -2.036 17.329 1.00 76.19 392 GLU A N 1
ATOM 3196 C CA . GLU A 1 392 ? -1.023 -1.627 16.200 1.00 76.19 392 GLU A CA 1
ATOM 3197 C C . GLU A 1 392 ? -0.501 -2.842 15.414 1.00 76.19 392 GLU A C 1
ATOM 3199 O O . GLU A 1 392 ? 0.308 -3.617 15.921 1.00 76.19 392 GLU A O 1
ATOM 3204 N N . ASP A 1 393 ? -0.901 -2.984 14.145 1.00 66.12 393 ASP A N 1
ATOM 3205 C CA . ASP A 1 393 ? -0.365 -4.032 13.263 1.00 66.12 393 ASP A CA 1
ATOM 3206 C C . ASP A 1 393 ? 1.007 -3.663 12.669 1.00 66.12 393 ASP A C 1
ATOM 3208 O O . ASP A 1 393 ? 1.968 -4.430 12.768 1.00 66.12 393 ASP A O 1
ATOM 3212 N N . ILE A 1 394 ? 1.076 -2.521 11.974 1.00 59.38 394 ILE A N 1
ATOM 3213 C CA . ILE A 1 394 ? 2.221 -2.046 11.183 1.00 59.38 394 ILE A CA 1
ATOM 3214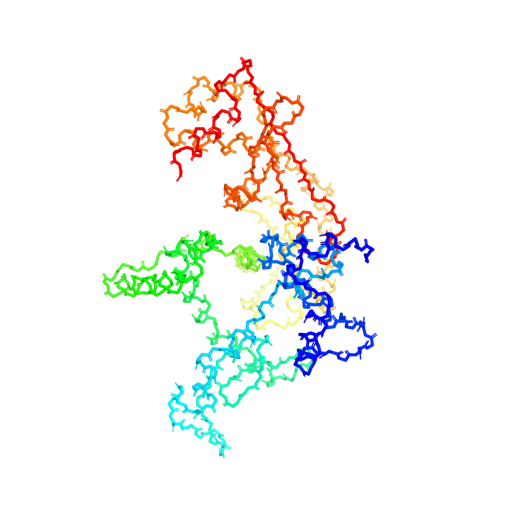 C C . ILE A 1 394 ? 2.234 -0.516 11.264 1.00 59.38 394 ILE A C 1
ATOM 3216 O O . ILE A 1 394 ? 1.197 0.119 11.093 1.00 59.38 394 ILE A O 1
ATOM 3220 N N . SER A 1 395 ? 3.406 0.084 11.459 1.00 58.47 395 SER A N 1
ATOM 3221 C CA . SER A 1 395 ? 3.592 1.539 11.405 1.00 58.47 395 SER A CA 1
ATOM 3222 C C . SER A 1 395 ? 4.826 1.926 10.602 1.00 58.47 395 SER A C 1
ATOM 3224 O O . SER A 1 395 ? 5.611 1.076 10.179 1.00 58.47 395 SER A O 1
ATOM 3226 N N . LYS A 1 396 ? 5.038 3.230 10.374 1.00 51.38 396 LYS A N 1
ATOM 3227 C CA . LYS A 1 396 ? 6.236 3.715 9.661 1.00 51.38 396 LYS A CA 1
ATOM 3228 C C . LYS A 1 396 ? 7.549 3.239 10.300 1.00 51.38 396 LYS A C 1
ATOM 3230 O O . LYS A 1 396 ? 8.513 3.009 9.575 1.00 51.38 396 LYS A O 1
ATOM 3235 N N . SER A 1 397 ? 7.578 3.083 11.624 1.00 53.03 397 SER A N 1
ATOM 3236 C CA . SER A 1 397 ? 8.709 2.555 12.401 1.00 53.03 397 SER A CA 1
ATOM 3237 C C . SER A 1 397 ? 8.706 1.027 12.519 1.00 53.03 397 SER A C 1
ATOM 3239 O O . SER A 1 397 ? 9.739 0.439 12.829 1.00 53.03 397 SER A O 1
ATOM 3241 N N . ASN A 1 398 ? 7.577 0.372 12.239 1.00 59.06 398 ASN A N 1
ATOM 3242 C CA . ASN A 1 398 ? 7.428 -1.076 12.282 1.00 59.06 398 ASN A CA 1
ATOM 3243 C C . ASN A 1 398 ? 6.737 -1.587 11.013 1.00 59.06 398 ASN A C 1
ATOM 3245 O O . ASN A 1 398 ? 5.543 -1.867 11.013 1.00 59.06 398 ASN A O 1
ATOM 3249 N N . GLN A 1 399 ? 7.503 -1.757 9.934 1.00 55.12 399 GLN A N 1
ATOM 3250 C CA . GLN A 1 399 ? 6.983 -2.223 8.640 1.00 55.12 399 GLN A CA 1
ATOM 3251 C C . GLN A 1 399 ? 6.675 -3.738 8.593 1.00 55.12 399 GLN A C 1
ATOM 3253 O O . GLN A 1 399 ? 6.456 -4.293 7.520 1.00 55.12 399 GLN A O 1
ATOM 3258 N N . GLY A 1 400 ? 6.692 -4.442 9.733 1.00 52.28 400 GLY A N 1
ATOM 3259 C CA . GLY A 1 400 ? 6.355 -5.872 9.808 1.00 52.28 400 GLY A CA 1
ATOM 3260 C C . GLY A 1 400 ? 7.382 -6.843 9.194 1.00 52.28 400 GLY A C 1
ATOM 3261 O O . GLY A 1 400 ? 7.074 -8.020 8.997 1.00 52.28 400 GLY A O 1
ATOM 3262 N N . GLY A 1 401 ? 8.601 -6.383 8.892 1.00 48.69 401 GLY A N 1
ATOM 3263 C CA . GLY A 1 401 ? 9.690 -7.212 8.366 1.00 48.69 401 GLY A CA 1
ATOM 3264 C C . GLY A 1 401 ? 10.301 -8.175 9.399 1.00 48.69 401 GLY A C 1
ATOM 3265 O O . GLY A 1 401 ? 10.049 -8.100 10.599 1.00 48.69 401 GLY A O 1
ATOM 3266 N N . LEU A 1 402 ? 11.179 -9.082 8.949 1.00 48.75 402 LEU A N 1
ATOM 3267 C CA . LEU A 1 402 ? 11.850 -10.068 9.819 1.00 48.75 402 LEU A CA 1
ATOM 3268 C C . LEU A 1 402 ? 12.603 -9.429 11.001 1.00 48.75 402 LEU A C 1
ATOM 3270 O O . LEU A 1 402 ? 12.615 -10.005 12.086 1.00 48.75 402 LEU A O 1
ATOM 3274 N N . LYS A 1 403 ? 13.175 -8.232 10.806 1.00 48.84 403 LYS A N 1
ATOM 3275 C CA . LYS A 1 403 ? 13.879 -7.465 11.847 1.00 48.84 403 LYS A CA 1
ATOM 3276 C C . LYS A 1 403 ? 12.936 -6.852 12.893 1.00 48.84 403 LYS A C 1
ATOM 3278 O O . LYS A 1 403 ? 13.347 -6.676 14.032 1.00 48.84 403 LYS A O 1
ATOM 3283 N N . THR A 1 404 ? 11.676 -6.579 12.547 1.00 48.44 404 THR A N 1
ATOM 3284 C CA . THR A 1 404 ? 10.696 -5.965 13.460 1.00 48.44 404 THR A CA 1
ATOM 3285 C C . THR A 1 404 ? 9.777 -6.984 14.145 1.00 48.44 404 THR A C 1
ATOM 3287 O O . THR A 1 404 ? 8.995 -6.619 15.016 1.00 48.44 404 THR A O 1
ATOM 3290 N N . LYS A 1 405 ? 9.928 -8.289 13.853 1.00 49.41 405 LYS A N 1
ATOM 3291 C CA . LYS A 1 405 ? 9.187 -9.397 14.497 1.00 49.41 405 LYS A CA 1
ATOM 3292 C C . LYS A 1 405 ? 9.321 -9.474 16.021 1.00 49.41 405 LYS A C 1
ATOM 3294 O O . LYS A 1 405 ? 8.475 -10.094 16.657 1.00 49.41 405 LYS A O 1
ATOM 3299 N N . ARG A 1 406 ? 10.399 -8.924 16.587 1.00 55.53 406 ARG A N 1
ATOM 3300 C CA . ARG A 1 406 ? 10.652 -8.910 18.039 1.00 55.53 406 ARG A CA 1
ATOM 3301 C C . ARG A 1 406 ? 10.043 -7.691 18.739 1.00 55.53 406 ARG A C 1
ATOM 3303 O O . ARG A 1 406 ? 10.075 -7.632 19.962 1.00 55.53 406 ARG A O 1
ATOM 3310 N N . ILE A 1 407 ? 9.503 -6.729 17.988 1.00 62.06 407 ILE A N 1
ATOM 3311 C CA . ILE A 1 407 ? 8.900 -5.524 18.557 1.00 62.06 407 ILE A CA 1
ATOM 3312 C C . ILE A 1 407 ? 7.514 -5.889 19.087 1.00 62.06 407 ILE A C 1
ATOM 3314 O O . ILE A 1 407 ? 6.652 -6.367 18.344 1.00 62.06 407 ILE A O 1
ATOM 3318 N N . LYS A 1 408 ? 7.310 -5.680 20.389 1.00 64.06 408 LYS A N 1
ATOM 3319 C CA . LYS A 1 408 ? 6.000 -5.824 21.022 1.00 64.06 408 LYS A CA 1
ATOM 3320 C C . LYS A 1 408 ? 5.071 -4.767 20.426 1.00 64.06 408 LYS A C 1
ATOM 3322 O O . LYS A 1 408 ? 5.395 -3.584 20.440 1.00 64.06 408 LYS A O 1
ATOM 3327 N N . GLN A 1 409 ? 3.954 -5.208 19.860 1.00 69.38 409 GLN A N 1
ATOM 3328 C CA . GLN A 1 409 ? 2.994 -4.312 19.215 1.00 69.38 409 GLN A CA 1
ATOM 3329 C C . GLN A 1 409 ? 2.369 -3.380 20.254 1.00 69.38 409 GLN A C 1
ATOM 3331 O O . GLN A 1 409 ? 2.023 -3.826 21.355 1.00 69.38 409 GLN A O 1
ATOM 3336 N N . LYS A 1 410 ? 2.259 -2.091 19.912 1.00 76.62 410 LYS A N 1
ATOM 3337 C CA . LYS A 1 410 ? 1.701 -1.076 20.804 1.00 76.62 410 LYS A CA 1
ATOM 3338 C C . LYS A 1 410 ? 0.219 -1.373 21.030 1.00 76.62 410 LYS A C 1
ATOM 3340 O O . LYS A 1 410 ? -0.534 -1.608 20.086 1.00 76.62 410 LYS A O 1
ATOM 3345 N N . GLN A 1 411 ? -0.178 -1.363 22.297 1.00 85.62 411 GLN A N 1
ATOM 3346 C CA . GLN A 1 411 ? -1.575 -1.393 22.712 1.00 85.62 411 GLN A CA 1
ATOM 3347 C C . GLN A 1 411 ? -1.881 -0.068 23.388 1.00 85.62 411 GLN A C 1
ATOM 3349 O O . GLN A 1 411 ? -1.163 0.326 24.307 1.00 85.62 411 GLN A O 1
ATOM 3354 N N . VAL A 1 412 ? -2.914 0.613 22.911 1.00 89.44 412 VAL A N 1
ATOM 3355 C CA . VAL A 1 412 ? -3.361 1.896 23.458 1.00 89.44 412 VAL A CA 1
ATOM 3356 C C . VAL A 1 412 ? -4.807 1.743 23.889 1.00 89.44 412 VAL A C 1
ATOM 3358 O O . VAL A 1 412 ? -5.568 1.041 23.229 1.00 89.44 412 VAL A O 1
ATOM 3361 N N . TYR A 1 413 ? -5.156 2.361 25.010 1.00 91.44 413 TYR A N 1
ATOM 3362 C CA . TYR A 1 413 ? -6.475 2.271 25.620 1.00 91.44 413 TYR A CA 1
ATOM 3363 C C . TYR A 1 413 ? -7.048 3.680 25.738 1.00 91.44 413 TYR A C 1
ATOM 3365 O O . TYR A 1 413 ? -6.344 4.577 26.198 1.00 91.44 413 TYR A O 1
ATOM 3373 N N . ALA A 1 414 ? -8.294 3.860 25.316 1.00 93.12 414 ALA A N 1
ATOM 3374 C CA . ALA A 1 414 ? -9.066 5.079 25.505 1.00 93.12 414 ALA A CA 1
ATOM 3375 C C . ALA A 1 414 ? -10.296 4.735 26.349 1.00 93.12 414 ALA A C 1
ATOM 3377 O O . ALA A 1 414 ? -11.135 3.946 25.913 1.00 93.12 414 ALA A O 1
ATOM 3378 N N . TYR A 1 415 ? -10.338 5.244 27.577 1.00 93.00 415 TYR A N 1
ATOM 3379 C CA . TYR A 1 415 ? -11.370 4.916 28.560 1.00 93.00 415 TYR A CA 1
ATOM 3380 C C . TYR A 1 415 ? -12.639 5.735 28.329 1.00 93.00 415 TYR A C 1
ATOM 3382 O O . TYR A 1 415 ? -12.605 6.777 27.672 1.00 93.00 415 TYR A O 1
ATOM 3390 N N . GLU A 1 416 ? -13.760 5.218 28.819 1.00 92.88 416 GLU A N 1
ATOM 3391 C CA . GLU A 1 416 ? -15.039 5.917 28.798 1.00 92.88 416 GLU A CA 1
ATOM 3392 C C . GLU A 1 416 ? -14.964 7.161 29.689 1.00 92.88 416 GLU A C 1
ATOM 3394 O O . GLU A 1 416 ? -14.603 7.078 30.860 1.00 92.88 416 GLU A O 1
ATOM 3399 N N . ASP A 1 417 ? -15.284 8.322 29.119 1.00 91.50 417 ASP A N 1
ATOM 3400 C CA . ASP A 1 417 ? -15.441 9.564 29.870 1.00 91.50 417 ASP A CA 1
ATOM 3401 C C . ASP A 1 417 ? -16.918 9.725 30.238 1.00 91.50 417 ASP A C 1
ATOM 3403 O O . ASP A 1 417 ? -17.764 10.020 29.389 1.00 91.50 417 ASP A O 1
ATOM 3407 N N . THR A 1 418 ? -17.230 9.480 31.508 1.00 88.44 418 THR A N 1
ATOM 3408 C CA . THR A 1 418 ? -18.580 9.631 32.061 1.00 88.44 418 THR A CA 1
ATOM 3409 C C . THR A 1 418 ? -18.899 11.073 32.448 1.00 88.44 418 THR A C 1
ATOM 3411 O O . THR A 1 418 ? -20.075 11.416 32.551 1.00 88.44 418 THR A O 1
ATOM 3414 N N . ALA A 1 419 ? -17.885 11.925 32.625 1.00 90.12 419 ALA A N 1
ATOM 3415 C CA . ALA A 1 419 ? -18.060 13.336 32.949 1.00 90.12 419 ALA A CA 1
ATOM 3416 C C . ALA A 1 419 ? -18.431 14.159 31.708 1.00 90.12 419 ALA A C 1
ATOM 3418 O O . ALA A 1 419 ? -19.213 15.100 31.819 1.00 90.12 419 ALA A O 1
ATOM 3419 N N . ASN A 1 420 ? -17.935 13.773 30.525 1.00 90.44 420 ASN A N 1
ATOM 3420 C CA . ASN A 1 420 ? -18.253 14.427 29.250 1.00 90.44 420 ASN A CA 1
ATOM 3421 C C . ASN A 1 420 ? -18.786 13.431 28.206 1.00 90.44 420 ASN A C 1
ATOM 3423 O O . ASN A 1 420 ? -18.083 13.096 27.242 1.00 90.44 420 ASN A O 1
ATOM 3427 N N . PRO A 1 421 ? -20.049 12.977 28.332 1.00 88.69 421 PRO A N 1
ATOM 3428 C CA . PRO A 1 421 ? -20.618 11.982 27.428 1.00 88.69 421 PRO A CA 1
ATOM 3429 C C . PRO A 1 421 ? -20.551 12.411 25.960 1.00 88.69 421 PRO A C 1
ATOM 3431 O O . PRO A 1 421 ? -20.233 11.594 25.095 1.00 88.69 421 PRO A O 1
ATOM 3434 N N . ASP A 1 422 ? -20.778 13.692 25.665 1.00 88.44 422 ASP A N 1
ATOM 3435 C CA . ASP A 1 422 ? -20.816 14.204 24.291 1.00 88.44 422 ASP A CA 1
ATOM 3436 C C . ASP A 1 422 ? -19.478 14.074 23.557 1.00 88.44 422 ASP A C 1
ATOM 3438 O O . ASP A 1 422 ? -19.471 13.879 22.342 1.00 88.44 422 ASP A O 1
ATOM 3442 N N . ARG A 1 423 ? -18.361 14.070 24.296 1.00 92.25 423 ARG A N 1
ATOM 3443 C CA . ARG A 1 423 ? -16.994 13.939 23.764 1.00 92.25 423 ARG A CA 1
ATOM 3444 C C . ARG A 1 423 ? -16.396 12.548 23.969 1.00 92.25 423 ARG A C 1
ATOM 3446 O O . ARG A 1 423 ? -15.297 12.259 23.497 1.00 92.25 423 ARG A O 1
ATOM 3453 N N . CYS A 1 424 ? -17.119 11.666 24.652 1.00 94.00 424 CYS A N 1
ATOM 3454 C CA . CYS A 1 424 ? -16.647 10.339 24.996 1.00 94.00 424 CYS A CA 1
ATOM 3455 C C . CYS A 1 424 ? -16.473 9.460 23.749 1.00 94.00 424 CYS A C 1
ATOM 3457 O O . CYS A 1 424 ? -17.445 9.036 23.112 1.00 94.00 424 CYS A O 1
ATOM 3459 N N . ILE A 1 425 ? -15.219 9.113 23.440 1.00 93.75 425 ILE A N 1
ATOM 3460 C CA . ILE A 1 425 ? -14.877 8.242 22.309 1.00 93.75 425 ILE A CA 1
ATOM 3461 C C . ILE A 1 425 ? -15.567 6.877 22.404 1.00 93.75 425 ILE A C 1
ATOM 3463 O O . ILE A 1 425 ? -16.006 6.357 21.386 1.00 93.75 425 ILE A O 1
ATOM 3467 N N . VAL A 1 426 ? -15.718 6.305 23.605 1.00 93.56 426 VAL A N 1
ATOM 3468 C CA . VAL A 1 426 ? -16.373 5.000 23.793 1.00 93.56 426 VAL A CA 1
ATOM 3469 C C . VAL A 1 426 ? -17.852 5.072 23.403 1.00 93.56 426 VAL A C 1
ATOM 3471 O O . VAL A 1 426 ? -18.307 4.239 22.618 1.00 93.56 426 VAL A O 1
ATOM 3474 N N . ARG A 1 427 ? -18.589 6.083 23.886 1.00 94.38 427 ARG A N 1
ATOM 3475 C CA . ARG A 1 427 ? -20.008 6.300 23.549 1.00 94.38 427 ARG A CA 1
ATOM 3476 C C . ARG A 1 427 ? -20.192 6.545 22.054 1.00 94.38 427 ARG A C 1
ATOM 3478 O O . ARG A 1 427 ? -21.006 5.882 21.414 1.00 94.38 427 ARG A O 1
ATOM 3485 N N . LEU A 1 428 ? -19.421 7.478 21.497 1.00 93.88 428 LEU A N 1
ATOM 3486 C CA . LEU A 1 428 ? -19.498 7.842 20.083 1.00 93.88 428 LEU A CA 1
ATOM 3487 C C . LEU A 1 428 ? -19.148 6.655 19.180 1.00 93.88 428 LEU A C 1
ATOM 3489 O O . LEU A 1 428 ? -19.785 6.447 18.152 1.00 93.88 428 LEU A O 1
ATOM 3493 N N . TYR A 1 429 ? -18.167 5.843 19.573 1.00 91.56 429 TYR A N 1
ATOM 3494 C CA . TYR A 1 429 ? -17.763 4.661 18.820 1.00 91.56 429 TYR A CA 1
ATOM 3495 C C . TYR A 1 429 ? -18.806 3.541 18.882 1.00 91.56 429 TYR A C 1
ATOM 3497 O O . TYR A 1 429 ? -19.040 2.895 17.863 1.00 91.56 429 TYR A O 1
ATOM 3505 N N . LYS A 1 430 ? -19.458 3.330 20.039 1.00 90.38 430 LYS A N 1
ATOM 3506 C CA . LYS A 1 430 ? -20.624 2.433 20.163 1.00 90.38 430 LYS A CA 1
ATOM 3507 C C . LYS A 1 430 ? -21.713 2.864 19.167 1.00 90.38 430 LYS A C 1
ATOM 3509 O O . LYS A 1 430 ? -22.050 2.091 18.277 1.00 90.38 430 LYS A O 1
ATOM 3514 N N . LYS A 1 431 ? -22.112 4.145 19.203 1.00 91.19 431 LYS A N 1
ATOM 3515 C CA . LYS A 1 431 ? -23.084 4.731 18.258 1.00 91.19 431 LYS A CA 1
ATOM 3516 C C . LYS A 1 431 ? -22.660 4.551 16.795 1.00 91.19 431 LYS A C 1
ATOM 3518 O O . LYS A 1 431 ? -23.482 4.225 15.949 1.00 91.19 431 LYS A O 1
ATOM 3523 N N . TYR A 1 432 ? -21.379 4.749 16.484 1.00 88.56 432 TYR A N 1
ATOM 3524 C CA . TYR A 1 432 ? -20.843 4.571 15.133 1.00 88.56 432 TYR A CA 1
ATOM 3525 C C . TYR A 1 432 ? -20.952 3.122 14.636 1.00 88.56 432 TYR A C 1
ATOM 3527 O O . TYR A 1 432 ? -21.314 2.910 13.482 1.00 88.56 432 TYR A O 1
ATOM 3535 N N . ILE A 1 433 ? -20.646 2.134 15.485 1.00 86.25 433 ILE A N 1
ATOM 3536 C CA . ILE A 1 433 ? -20.738 0.713 15.119 1.00 86.25 433 ILE A CA 1
ATOM 3537 C C . ILE A 1 433 ? -22.188 0.244 15.011 1.00 86.25 433 ILE A C 1
ATOM 3539 O O . ILE A 1 433 ? -22.472 -0.578 14.149 1.00 86.25 433 ILE A O 1
ATOM 3543 N N . ASP A 1 434 ? -23.097 0.757 15.837 1.00 82.75 434 ASP A N 1
ATOM 3544 C CA . ASP A 1 434 ? -24.510 0.353 15.800 1.00 82.75 434 ASP A CA 1
ATOM 3545 C C . ASP A 1 434 ? -25.207 0.750 14.483 1.00 82.75 434 ASP A C 1
ATOM 3547 O O . ASP A 1 434 ? -26.210 0.152 14.097 1.00 82.75 434 ASP A O 1
ATOM 3551 N N . HIS A 1 435 ? -24.658 1.734 13.764 1.00 71.50 435 HIS A N 1
ATOM 3552 C CA . HIS A 1 435 ? -25.134 2.180 12.452 1.00 71.50 435 HIS A CA 1
ATOM 3553 C C . HIS A 1 435 ? -24.345 1.582 11.262 1.00 71.50 435 HIS A C 1
ATOM 3555 O O . HIS A 1 435 ? -24.521 2.047 10.133 1.00 71.50 435 HIS A O 1
ATOM 3561 N N . TRP A 1 436 ? -23.485 0.581 11.503 1.00 56.94 436 TRP A N 1
ATOM 3562 C CA . TRP A 1 436 ? -22.610 -0.090 10.523 1.00 56.94 436 TRP A CA 1
ATOM 3563 C C . TRP A 1 436 ? -22.885 -1.597 10.440 1.00 56.94 436 TRP A C 1
ATOM 3565 O O . TRP A 1 436 ? -23.090 -2.084 9.307 1.00 56.94 436 TRP A O 1
#

Sequence (436 aa):
MNWTPNDWYENIRMSQQSFNHICDQLSVFIERRTTKFRSPHLVGKRVMVTFWRLATNIEFRTLGHLFGMGRSTAWKHHDAHVLRESSVFLKASAGELLPNWTENLDNVEVPPFIIGDPAYPSLTWLMKAYPGNNLSQEQQVFNCRLSRARMTIECAFGRLKGRWRCLIKRLDNELYSVSGLAKACCTLHNICEVHGYFFNENWLEDIDDNVTTANNTKKKMRLAINVFRKWQLERNELAKRDENISCIAPDIEEMTKDELCYSLSRFICEVIKENGEDYPGQTLKKCYKFLNEDAFLQVKNTLVFTMKQRAAAGLGINKKKAETILVEEEELLWQTGNLGDSNPARLVDTIVYLIGLHFTLRAGKEHKNLRMKNSQITILERNGETCLKYYEDISKSNQGGLKTKRIKQKQVYAYEDTANPDRCIVRLYKKYIDHW

Secondary structure (DSSP, 8-state):
----HHHHHHHH-S-HHHHHHHHHHHHHHH----BTTBPPPPHHHHHHHHHHHHHH---HHHHHHHTT--HHHHS---HHHHHHTSHHHHHHHTT-SS-S--EEETTEEE---EEPPTTSPPBTTEE-PPPSS---HHHHHHHHHHHHHHHHHHHHHHHHHHH-GGGTSPP-S-HHHHHHHHHHHHHHHHHHHHTT----GGGGGGT-TTTHHHHHHHHHHHHHHHHHHHHHHHHHHHHTT-TTSPPPPS-GGG--HHHHHHHHHHHHHH-B-TTSPBPPHHHHHHHTTT--SGGGHHHHHHHHHHHHHHHHTTTT-S--PPPPPPHHHHHHHHHTTSSSSSSHHHHHHHHHHHHHHHH-PPTTHHHHT--TTTTSEEEEEETTEEEEEEE---BTTB---TTTTTSPPPEEEEE--SS-GGG-HHHHHHHHHHT-

InterPro domains:
  IPR021893 ZMYM2-like/QRICH1, C-terminal domain [PF12012] (328-434)
  IPR027806 Harbinger transposase-derived nuclease domain [PF13359] (78-190)
  IPR042838 Uncharacterized protein KIAA1958 [PTHR46963] (214-434)

pLDDT: mean 75.39, std 12.72, range [38.47, 94.38]

Foldseek 3Di:
DDDDPVRCCQQQVDDPVVLVVVLVVCCVPPPDDDDPVDDDDRSSLLSSLVRSCVRPVDDLVVSCVVSVHDSCSSDDDDVQNVCVPDPCVVCVVVVNNADPAFDQDPNDTQGAADEDEPSYDDDSRYDYQDDDDPDDPVSVVVNVVSVVVVVVVVVVVLLLCLVVVCVQADNPDDPVCVVVVSVVSVVVQVVCVVVVVDGDPVSSVQRQPVCCVVVVLVVLLVVLVVLLLVVLVVQQVVCVVDVVGDHQDNDLVPDDLVSNLVSLLCCLQPRADPVRHDDALVSNCSNCVPVPDPSNVSSVVSSVVSNVVCVVVVGPPDDPDPDDQDPVNVVVCVVVLCAFPPDLVNLVVNLLVVCCVQVVADPDPRVVRDDDDPDAWDWDDDPNWIKIKGWADADPVRNPDPVNPPPDIDITIQTADPVCNRNGSRNSVVVNVVVD

Organism: Mytilus edulis (NCBI:txid6550)